Protein 4Z7X (pdb70)

Structure (mmCIF, N/CA/C/O backbone):
data_4Z7X
#
_entry.id   4Z7X
#
_cell.length_a   46.880
_cell.length_b   66.860
_cell.length_c   256.169
_cell.angle_alpha   90.000
_cell.angle_beta   90.000
_cell.angle_gamma   90.000
#
_symmetry.space_group_name_H-M   'C 2 2 21'
#
loop_
_entity.id
_entity.type
_entity.pdbx_description
1 polymer MdbA
2 non-polymer '(2S)-3-(cyclohexylamino)-2-hydroxypropane-1-sulfonic acid'
3 water water
#
loop_
_atom_site.group_PDB
_atom_site.id
_atom_site.type_symbol
_atom_site.label_atom_id
_atom_site.label_alt_id
_atom_site.label_comp_id
_atom_site.label_asym_id
_atom_site.label_entity_id
_atom_site.label_seq_id
_atom_site.pdbx_PDB_ins_code
_atom_site.Cartn_x
_atom_site.Cartn_y
_atom_site.Cartn_z
_atom_site.occupancy
_atom_site.B_iso_or_equiv
_atom_site.auth_seq_id
_atom_site.auth_comp_id
_atom_site.auth_asym_id
_atom_site.auth_atom_id
_atom_site.pdbx_PDB_model_num
ATOM 1 N N . PHE A 1 14 ? 34.084 2.242 -33.480 1.00 39.93 86 PHE A N 1
ATOM 2 C CA . PHE A 1 14 ? 34.228 2.782 -34.889 1.00 33.18 86 PHE A CA 1
ATOM 3 C C . PHE A 1 14 ? 35.696 2.874 -35.300 1.00 27.97 86 PHE A C 1
ATOM 4 O O . PHE A 1 14 ? 36.516 3.416 -34.572 1.00 35.02 86 PHE A O 1
ATOM 12 N N . PRO A 1 15 ? 36.050 2.313 -36.458 1.00 27.26 87 PRO A N 1
ATOM 13 C CA . PRO A 1 15 ? 37.456 2.309 -36.844 1.00 22.59 87 PRO A CA 1
ATOM 14 C C . PRO A 1 15 ? 38.018 3.710 -37.000 1.00 23.19 87 PRO A C 1
ATOM 15 O O . PRO A 1 15 ? 37.310 4.644 -37.397 1.00 27.56 87 PRO A O 1
ATOM 19 N N . ALA A 1 16 ? 39.294 3.849 -36.673 1.00 23.00 88 ALA A N 1
ATOM 20 C CA . ALA A 1 16 ? 39.965 5.109 -36.818 1.00 23.08 88 ALA A CA 1
ATOM 21 C C . ALA A 1 16 ? 39.979 5.579 -38.270 1.00 24.53 88 ALA A C 1
ATOM 22 O O . ALA A 1 16 ? 39.985 4.756 -39.206 1.00 23.60 88 ALA A O 1
ATOM 24 N N . PRO A 1 17 ? 39.952 6.917 -38.469 1.00 22.14 89 PRO A N 1
ATOM 25 C CA . PRO A 1 17 ? 40.026 7.387 -39.858 1.00 22.20 89 PRO A CA 1
ATOM 26 C C . PRO A 1 17 ? 41.176 6.786 -40.681 1.00 20.07 89 PRO A C 1
ATOM 27 O O . PRO A 1 17 ? 41.042 6.563 -41.868 1.00 23.15 89 PRO A O 1
ATOM 31 N N . SER A 1 18 ? 42.295 6.494 -40.038 1.00 20.59 90 SER A N 1
ATOM 32 C CA . SER A 1 18 ? 43.415 5.878 -40.723 1.00 20.96 90 SER A CA 1
ATOM 33 C C . SER A 1 18 ? 43.128 4.542 -41.365 1.00 21.80 90 SER A C 1
ATOM 34 O O . SER A 1 18 ? 43.854 4.121 -42.262 1.00 25.15 90 SER A O 1
ATOM 37 N N . GLU A 1 19 ? 42.056 3.887 -40.919 1.00 22.13 91 GLU A N 1
ATOM 38 C CA . GLU A 1 19 ? 41.620 2.614 -41.472 1.00 23.99 91 GLU A CA 1
ATOM 39 C C . GLU A 1 19 ? 40.760 2.762 -42.714 1.00 19.15 91 GLU A C 1
ATOM 40 O O . GLU A 1 19 ? 40.475 1.766 -43.369 1.00 22.76 91 GLU A O 1
ATOM 46 N N . GLY A 1 20 ? 40.316 3.978 -43.057 1.00 19.16 92 GLY A N 1
ATOM 47 C CA . GLY A 1 20 ? 39.552 4.116 -44.298 1.00 21.95 92 GLY A CA 1
ATOM 48 C C . GLY A 1 20 ? 38.165 3.503 -44.184 1.00 20.87 92 GLY A C 1
ATOM 49 O O . GLY A 1 20 ? 37.451 3.692 -43.184 1.00 21.36 92 GLY A O 1
ATOM 50 N N . LEU A 1 21 ? 37.784 2.787 -45.240 1.00 20.46 93 LEU A N 1
ATOM 51 C CA . LEU A 1 21 ? 36.447 2.222 -45.369 1.00 18.39 93 LEU A CA 1
ATOM 52 C C . LEU A 1 21 ? 36.630 0.893 -44.725 1.00 19.98 93 LEU A C 1
ATOM 53 O O . LEU A 1 21 ? 37.243 0.001 -45.287 1.00 19.73 93 LEU A O 1
ATOM 58 N N . ALA A 1 22 ? 36.133 0.783 -43.527 1.00 17.12 94 ALA A N 1
ATOM 59 C CA . ALA A 1 22 ? 36.503 -0.291 -42.667 1.00 17.73 94 ALA A CA 1
ATOM 60 C C . ALA A 1 22 ? 35.314 -0.816 -41.871 1.00 18.38 94 ALA A C 1
ATOM 61 O O . ALA A 1 22 ? 35.515 -1.507 -40.828 1.00 22.34 94 ALA A O 1
ATOM 63 N N . THR A 1 23 ? 34.089 -0.527 -42.366 1.00 19.24 95 THR A N 1
ATOM 64 C CA . THR A 1 23 ? 32.910 -1.078 -41.742 1.00 19.67 95 THR A CA 1
ATOM 65 C C . THR A 1 23 ? 32.036 -1.745 -42.804 1.00 20.22 95 THR A C 1
ATOM 66 O O . THR A 1 23 ? 32.165 -1.425 -43.991 1.00 24.96 95 THR A O 1
ATOM 70 N N . ALA A 1 24 ? 31.217 -2.711 -42.327 1.00 19.22 96 ALA A N 1
ATOM 71 C CA . ALA A 1 24 ? 30.140 -3.403 -43.033 1.00 20.08 96 ALA A CA 1
ATOM 72 C C . ALA A 1 24 ? 28.807 -2.632 -42.958 1.00 15.22 96 ALA A C 1
ATOM 73 O O . ALA A 1 24 ? 28.729 -1.657 -42.287 1.00 13.50 96 ALA A O 1
ATOM 75 N N . LYS A 1 25 ? 27.768 -3.101 -43.639 1.00 13.75 97 LYS A N 1
ATOM 76 C CA A LYS A 1 25 ? 26.482 -2.410 -43.659 0.70 12.02 97 LYS A CA 1
ATOM 77 C CA B LYS A 1 25 ? 26.471 -2.424 -43.666 0.30 13.15 97 LYS A CA 1
ATOM 78 C C . LYS A 1 25 ? 25.857 -2.383 -42.273 1.00 12.62 97 LYS A C 1
ATOM 79 O O . LYS A 1 25 ? 25.972 -3.348 -41.485 1.00 14.58 97 LYS A O 1
ATOM 90 N N . ALA A 1 26 ? 25.184 -1.290 -41.977 1.00 10.19 98 ALA A N 1
ATOM 91 C CA . ALA A 1 26 ? 24.466 -1.159 -40.692 1.00 10.69 98 ALA A CA 1
ATOM 92 C C . ALA A 1 26 ? 23.359 -2.177 -40.562 1.00 13.40 98 ALA A C 1
ATOM 93 O O . ALA A 1 26 ? 23.171 -2.736 -39.489 1.00 16.67 98 ALA A O 1
ATOM 95 N N . ASN A 1 27 ? 22.602 -2.402 -41.640 1.00 11.99 99 ASN A N 1
ATOM 96 C CA . ASN A 1 27 ? 21.507 -3.396 -41.626 1.00 13.61 99 ASN A CA 1
ATOM 97 C C . ASN A 1 27 ? 20.568 -3.252 -40.417 1.00 12.85 99 ASN A C 1
ATOM 98 O O . ASN A 1 27 ? 20.346 -4.179 -39.641 1.00 18.63 99 ASN A O 1
ATOM 103 N N . GLN A 1 28 ? 20.022 -2.043 -40.293 1.00 13.55 100 GLN A N 1
ATOM 104 C CA . GLN A 1 28 ? 19.128 -1.718 -39.214 1.00 17.00 100 GLN A CA 1
ATOM 105 C C . GLN A 1 28 ? 17.937 -0.926 -39.701 1.00 14.52 100 GLN A C 1
ATOM 106 O O . GLN A 1 28 ? 18.040 -0.111 -40.624 1.00 15.61 100 GLN A O 1
ATOM 112 N N . GLY A 1 29 ? 16.821 -1.107 -39.008 1.00 16.84 101 GLY A N 1
ATOM 113 C CA . GLY A 1 29 ? 15.653 -0.254 -39.227 1.00 18.51 101 GLY A CA 1
ATOM 114 C C . GLY A 1 29 ? 16.026 1.190 -38.942 1.00 13.72 101 GLY A C 1
ATOM 115 O O . GLY A 1 29 ? 16.797 1.464 -38.049 1.00 13.82 101 GLY A O 1
ATOM 116 N N . GLY A 1 30 ? 15.501 2.117 -39.725 1.00 14.59 102 GLY A N 1
ATOM 117 C CA . GLY A 1 30 ? 15.811 3.523 -39.519 1.00 13.61 102 GLY A CA 1
ATOM 118 C C . GLY A 1 30 ? 17.112 4.030 -40.080 1.00 12.42 102 GLY A C 1
ATOM 119 O O . GLY A 1 30 ? 17.470 5.189 -39.858 1.00 11.80 102 GLY A O 1
ATOM 120 N N . ILE A 1 31 ? 17.835 3.169 -40.763 1.00 11.14 103 ILE A N 1
ATOM 121 C CA . ILE A 1 31 ? 19.075 3.538 -41.385 1.00 10.63 103 ILE A CA 1
ATOM 122 C C . ILE A 1 31 ? 19.009 3.072 -42.832 1.00 10.20 103 ILE A C 1
ATOM 123 O O . ILE A 1 31 ? 18.582 1.947 -43.110 1.00 10.79 103 ILE A O 1
ATOM 128 N N . PRO A 1 32 ? 19.445 3.930 -43.794 1.00 9.58 104 PRO A N 1
ATOM 129 C CA . PRO A 1 32 ? 19.340 3.471 -45.190 1.00 9.90 104 PRO A CA 1
ATOM 130 C C . PRO A 1 32 ? 20.050 2.134 -45.433 1.00 10.42 104 PRO A C 1
ATOM 131 O O . PRO A 1 32 ? 21.091 1.848 -44.832 1.00 9.61 104 PRO A O 1
ATOM 135 N N . LYS A 1 33 ? 19.475 1.333 -46.331 1.00 10.38 105 LYS A N 1
ATOM 136 C CA . LYS A 1 33 ? 19.968 -0.028 -46.565 1.00 12.08 105 LYS A CA 1
ATOM 137 C C . LYS A 1 33 ? 21.421 -0.113 -46.990 1.00 12.38 105 LYS A C 1
ATOM 138 O O . LYS A 1 33 ? 22.092 -1.078 -46.678 1.00 12.67 105 LYS A O 1
ATOM 144 N N . GLN A 1 34 ? 21.896 0.853 -47.755 1.00 10.83 106 GLN A N 1
ATOM 145 C CA A GLN A 1 34 ? 23.262 0.803 -48.262 0.70 13.50 106 GLN A CA 1
ATOM 146 C CA B GLN A 1 34 ? 23.277 0.779 -48.244 0.30 13.60 106 GLN A CA 1
ATOM 147 C C . GLN A 1 34 ? 24.254 1.568 -47.362 1.00 12.69 106 GLN A C 1
ATOM 148 O O . GLN A 1 34 ? 25.417 1.657 -47.673 1.00 13.84 106 GLN A O 1
ATOM 159 N N . VAL A 1 35 ? 23.787 2.123 -46.245 1.00 9.85 107 VAL A N 1
ATOM 160 C CA . VAL A 1 35 ? 24.649 2.832 -45.309 1.00 9.53 107 VAL A CA 1
ATOM 161 C C . VAL A 1 35 ? 25.439 1.854 -44.446 1.00 9.38 107 VAL A C 1
ATOM 162 O O . VAL A 1 35 ? 24.952 0.827 -44.000 1.00 10.66 107 VAL A O 1
ATOM 166 N N . LEU A 1 36 ? 26.665 2.240 -44.175 1.00 9.60 108 LEU A N 1
ATOM 167 C CA . LEU A 1 36 ? 27.598 1.445 -43.399 1.00 11.59 108 LEU A CA 1
ATOM 168 C C . LEU A 1 36 ? 27.410 1.651 -41.897 1.00 11.17 108 LEU A C 1
ATOM 169 O O . LEU A 1 36 ? 26.654 2.520 -41.456 1.00 11.12 108 LEU A O 1
ATOM 174 N N . SER A 1 37 ? 28.144 0.865 -41.108 1.00 11.94 109 SER A N 1
ATOM 175 C CA A SER A 1 37 ? 27.961 0.832 -39.668 0.60 12.66 109 SER A CA 1
ATOM 176 C CA B SER A 1 37 ? 27.929 0.846 -39.673 0.40 12.94 109 SER A CA 1
ATOM 177 C C . SER A 1 37 ? 28.384 2.130 -38.989 1.00 12.81 109 SER A C 1
ATOM 178 O O . SER A 1 37 ? 28.052 2.360 -37.826 1.00 13.55 109 SER A O 1
ATOM 183 N N . ASP A 1 38 ? 29.120 2.979 -39.729 1.00 11.96 110 ASP A N 1
ATOM 184 C CA . ASP A 1 38 ? 29.523 4.310 -39.215 1.00 11.54 110 ASP A CA 1
ATOM 185 C C . ASP A 1 38 ? 28.704 5.452 -39.787 1.00 12.15 110 ASP A C 1
ATOM 186 O O . ASP A 1 38 ? 29.090 6.601 -39.674 1.00 12.83 110 ASP A O 1
ATOM 191 N N . ALA A 1 39 ? 27.559 5.124 -40.378 1.00 10.59 111 ALA A N 1
ATOM 192 C CA . ALA A 1 39 ? 26.637 6.075 -40.997 1.00 9.99 111 ALA A CA 1
ATOM 193 C C . ALA A 1 39 ? 27.030 6.576 -42.394 1.00 8.71 111 ALA A C 1
ATOM 194 O O . ALA A 1 39 ? 26.271 7.320 -42.990 1.00 9.58 111 ALA A O 1
ATOM 196 N N . SER A 1 40 ? 28.180 6.129 -42.911 1.00 8.69 112 SER A N 1
ATOM 197 C CA . SER A 1 40 ? 28.651 6.636 -44.191 1.00 9.11 112 SER A CA 1
ATOM 198 C C . SER A 1 40 ? 28.005 5.857 -45.341 1.00 8.72 112 SER A C 1
ATOM 199 O O . SER A 1 40 ? 27.459 4.742 -45.167 1.00 9.60 112 SER A O 1
ATOM 202 N N . TRP A 1 41 ? 28.115 6.423 -46.538 1.00 9.11 113 TRP A N 1
ATOM 203 C CA . TRP A 1 41 ? 27.814 5.695 -47.755 1.00 10.21 113 TRP A CA 1
ATOM 204 C C . TRP A 1 41 ? 28.870 5.984 -48.783 1.00 9.08 113 TRP A C 1
ATOM 205 O O . TRP A 1 41 ? 29.551 7.007 -48.697 1.00 9.36 113 TRP A O 1
ATOM 216 N N . THR A 1 42 ? 29.002 5.096 -49.767 1.00 9.72 114 THR A N 1
ATOM 217 C CA . THR A 1 42 ? 30.161 5.146 -50.638 1.00 9.94 114 THR A CA 1
ATOM 218 C C . THR A 1 42 ? 29.840 4.965 -52.103 1.00 11.29 114 THR A C 1
ATOM 219 O O . THR A 1 42 ? 28.814 4.385 -52.443 1.00 13.19 114 THR A O 1
ATOM 223 N N . TYR A 1 43 ? 30.780 5.461 -52.921 1.00 10.08 115 TYR A N 1
ATOM 224 C CA . TYR A 1 43 ? 30.756 5.349 -54.369 1.00 13.06 115 TYR A CA 1
ATOM 225 C C . TYR A 1 43 ? 32.115 4.847 -54.847 1.00 12.64 115 TYR A C 1
ATOM 226 O O . TYR A 1 43 ? 33.134 5.404 -54.483 1.00 12.36 115 TYR A O 1
ATOM 235 N N . GLY A 1 44 ? 32.097 3.794 -55.665 1.00 14.02 116 GLY A N 1
ATOM 236 C CA . GLY A 1 44 ? 33.302 3.282 -56.308 1.00 15.22 116 GLY A CA 1
ATOM 237 C C . GLY A 1 44 ? 34.170 2.250 -55.578 1.00 17.30 116 GLY A C 1
ATOM 238 O O . GLY A 1 44 ? 35.233 1.873 -56.072 1.00 19.13 116 GLY A O 1
ATOM 239 N N . GLU A 1 45 ? 33.677 1.711 -54.472 1.00 16.47 117 GLU A N 1
ATOM 240 C CA . GLU A 1 45 ? 34.458 0.770 -53.667 1.00 17.06 117 GLU A CA 1
ATOM 241 C C . GLU A 1 45 ? 34.578 -0.639 -54.205 1.00 19.65 117 GLU A C 1
ATOM 242 O O . GLU A 1 45 ? 35.414 -1.416 -53.711 1.00 21.94 117 GLU A O 1
ATOM 248 N N . GLY A 1 46 ? 33.770 -0.989 -55.200 1.00 21.39 118 GLY A N 1
ATOM 249 C CA . GLY A 1 46 ? 33.602 -2.416 -55.547 1.00 25.37 118 GLY A CA 1
ATOM 250 C C . GLY A 1 46 ? 34.188 -2.850 -56.881 1.00 29.35 118 GLY A C 1
ATOM 251 O O . GLY A 1 46 ? 33.751 -3.859 -57.468 1.00 35.35 118 GLY A O 1
ATOM 252 N N . ALA A 1 47 ? 35.190 -2.117 -57.360 1.00 30.60 119 ALA A N 1
ATOM 253 C CA . ALA A 1 47 ? 35.928 -2.500 -58.578 1.00 30.20 119 ALA A CA 1
ATOM 254 C C . ALA A 1 47 ? 36.568 -3.903 -58.485 1.00 34.52 119 ALA A C 1
ATOM 255 O O . ALA A 1 47 ? 37.000 -4.344 -57.399 1.00 38.51 119 ALA A O 1
ATOM 257 N N . ALA A 1 48 ? 36.638 -4.596 -59.618 1.00 37.82 120 ALA A N 1
ATOM 258 C CA . ALA A 1 48 ? 37.356 -5.890 -59.683 1.00 40.31 120 ALA A CA 1
ATOM 259 C C . ALA A 1 48 ? 38.882 -5.696 -59.446 1.00 37.22 120 ALA A C 1
ATOM 260 O O . ALA A 1 48 ? 39.471 -4.730 -59.943 1.00 38.83 120 ALA A O 1
ATOM 262 N N . LEU A 1 49 ? 39.522 -6.610 -58.702 1.00 35.54 121 LEU A N 1
ATOM 263 C CA . LEU A 1 49 ? 40.924 -6.405 -58.266 1.00 33.59 121 LEU A CA 1
ATOM 264 C C . LEU A 1 49 ? 41.971 -6.441 -59.379 1.00 40.49 121 LEU A C 1
ATOM 265 O O . LEU A 1 49 ? 43.117 -5.997 -59.191 1.00 43.78 121 LEU A O 1
ATOM 270 N N . ASP A 1 50 ? 41.568 -6.993 -60.516 1.00 44.48 122 ASP A N 1
ATOM 271 C CA A ASP A 1 50 ? 42.446 -7.015 -61.684 0.60 43.83 122 ASP A CA 1
ATOM 272 C CA B ASP A 1 50 ? 42.380 -7.041 -61.725 0.40 43.58 122 ASP A CA 1
ATOM 273 C C . ASP A 1 50 ? 42.285 -5.748 -62.549 1.00 44.18 122 ASP A C 1
ATOM 274 O O . ASP A 1 50 ? 42.807 -5.682 -63.664 1.00 48.08 122 ASP A O 1
ATOM 283 N N . THR A 1 51 ? 41.601 -4.725 -62.018 1.00 39.72 123 THR A N 1
ATOM 284 C CA . THR A 1 51 ? 41.407 -3.443 -62.750 1.00 37.26 123 THR A CA 1
ATOM 285 C C . THR A 1 51 ? 42.117 -2.270 -62.075 1.00 43.28 123 THR A C 1
ATOM 286 O O . THR A 1 51 ? 42.304 -2.251 -60.838 1.00 37.19 123 THR A O 1
ATOM 290 N N . VAL A 1 52 ? 42.488 -1.283 -62.902 1.00 39.26 124 VAL A N 1
ATOM 291 C CA . VAL A 1 52 ? 43.097 -0.040 -62.425 1.00 38.30 124 VAL A CA 1
ATOM 292 C C . VAL A 1 52 ? 42.128 0.626 -61.448 1.00 40.04 124 VAL A C 1
ATOM 293 O O . VAL A 1 52 ? 42.559 1.190 -60.419 1.00 35.75 124 VAL A O 1
ATOM 297 N N . ALA A 1 53 ? 40.826 0.519 -61.736 1.00 38.05 125 ALA A N 1
ATOM 298 C CA . ALA A 1 53 ? 39.792 1.043 -60.835 1.00 29.85 125 ALA A CA 1
ATOM 299 C C . ALA A 1 53 ? 39.899 0.510 -59.394 1.00 28.69 125 ALA A C 1
ATOM 300 O O . ALA A 1 53 ? 39.483 1.207 -58.481 1.00 29.40 125 ALA A O 1
ATOM 302 N N . ALA A 1 54 ? 40.461 -0.695 -59.188 1.00 28.49 126 ALA A N 1
ATOM 303 C CA . ALA A 1 54 ? 40.569 -1.268 -57.852 1.00 30.98 126 ALA A CA 1
ATOM 304 C C . ALA A 1 54 ? 41.569 -0.532 -56.983 1.00 30.76 126 ALA A C 1
ATOM 305 O O . ALA A 1 54 ? 41.439 -0.566 -55.767 1.00 30.58 126 ALA A O 1
ATOM 307 N N . SER A 1 55 ? 42.516 0.165 -57.630 1.00 28.66 127 SER A N 1
ATOM 308 C CA . SER A 1 55 ? 43.482 1.029 -56.936 1.00 30.43 127 SER A CA 1
ATOM 309 C C . SER A 1 55 ? 42.864 2.298 -56.388 1.00 28.48 127 SER A C 1
ATOM 310 O O . SER A 1 55 ? 43.621 3.092 -55.795 1.00 29.50 127 SER A O 1
ATOM 313 N N . ALA A 1 56 ? 41.547 2.540 -56.596 1.00 29.95 128 ALA A N 1
ATOM 314 C CA . ALA A 1 56 ? 40.927 3.792 -56.134 1.00 25.88 128 ALA A CA 1
ATOM 315 C C . ALA A 1 56 ? 40.951 4.026 -54.619 1.00 17.71 128 ALA A C 1
ATOM 316 O O . ALA A 1 56 ? 40.188 3.417 -53.852 1.00 16.56 128 ALA A O 1
ATOM 318 N N . PRO A 1 57 ? 41.831 4.936 -54.190 1.00 16.66 129 PRO A N 1
ATOM 319 C CA . PRO A 1 57 ? 41.928 5.141 -52.764 1.00 12.52 129 PRO A CA 1
ATOM 320 C C . PRO A 1 57 ? 40.740 5.908 -52.219 1.00 11.98 129 PRO A C 1
ATOM 321 O O . PRO A 1 57 ? 40.075 6.644 -52.947 1.00 10.35 129 PRO A O 1
ATOM 325 N N . VAL A 1 58 ? 40.517 5.759 -50.937 1.00 11.23 130 VAL A N 1
ATOM 326 C CA . VAL A 1 58 ? 39.381 6.343 -50.262 1.00 10.58 130 VAL A CA 1
ATOM 327 C C . VAL A 1 58 ? 39.547 7.817 -49.965 1.00 9.09 130 VAL A C 1
ATOM 328 O O . VAL A 1 58 ? 40.484 8.215 -49.265 1.00 11.43 130 VAL A O 1
ATOM 332 N N . LEU A 1 59 ? 38.562 8.606 -50.414 1.00 9.43 131 LEU A N 1
ATOM 333 C CA . LEU A 1 59 ? 38.421 10.021 -50.012 1.00 9.68 131 LEU A CA 1
ATOM 334 C C . LEU A 1 59 ? 37.190 10.116 -49.103 1.00 9.33 131 LEU A C 1
ATOM 335 O O . LEU A 1 59 ? 36.051 9.898 -49.561 1.00 11.10 131 LEU A O 1
ATOM 340 N N . ASP A 1 60 ? 37.436 10.390 -47.819 1.00 9.27 132 ASP A N 1
ATOM 341 C CA . ASP A 1 60 ? 36.379 10.463 -46.814 1.00 9.86 132 ASP A CA 1
ATOM 342 C C . ASP A 1 60 ? 36.051 11.935 -46.616 1.00 11.84 132 ASP A C 1
ATOM 343 O O . ASP A 1 60 ? 36.963 12.739 -46.352 1.00 14.05 132 ASP A O 1
ATOM 348 N N . ILE A 1 61 ? 34.782 12.285 -46.682 1.00 11.09 133 ILE A N 1
ATOM 349 C CA . ILE A 1 61 ? 34.309 13.616 -46.386 1.00 9.75 133 ILE A CA 1
ATOM 350 C C . ILE A 1 61 ? 33.259 13.564 -45.255 1.00 11.57 133 ILE A C 1
ATOM 351 O O . ILE A 1 61 ? 32.206 12.983 -45.416 1.00 10.70 133 ILE A O 1
ATOM 356 N N . TYR A 1 62 ? 33.623 14.189 -44.141 1.00 11.74 134 TYR A N 1
ATOM 357 C CA . TYR A 1 62 ? 32.734 14.379 -42.992 1.00 9.40 134 TYR A CA 1
ATOM 358 C C . TYR A 1 62 ? 32.090 15.750 -43.141 1.00 12.22 134 TYR A C 1
ATOM 359 O O . TYR A 1 62 ? 32.795 16.772 -43.289 1.00 14.80 134 TYR A O 1
ATOM 368 N N . PHE A 1 63 ? 30.763 15.768 -43.119 1.00 11.32 135 PHE A N 1
ATOM 369 C CA . PHE A 1 63 ? 30.015 16.989 -43.438 1.00 11.44 135 PHE A CA 1
ATOM 370 C C . PHE A 1 63 ? 28.725 17.079 -42.636 1.00 10.60 135 PHE A C 1
ATOM 371 O O . PHE A 1 63 ? 28.252 16.095 -42.059 1.00 10.57 135 PHE A O 1
ATOM 379 N N . ASP A 1 64 ? 28.206 18.305 -42.564 1.00 11.07 136 ASP A N 1
ATOM 380 C CA . ASP A 1 64 ? 26.874 18.617 -42.023 1.00 11.71 136 ASP A CA 1
ATOM 381 C C . ASP A 1 64 ? 26.146 19.452 -43.089 1.00 11.47 136 ASP A C 1
ATOM 382 O O . ASP A 1 64 ? 26.682 20.464 -43.550 1.00 11.33 136 ASP A O 1
ATOM 387 N N . TYR A 1 65 ? 24.964 19.019 -43.479 1.00 10.26 137 TYR A N 1
ATOM 388 C CA . TYR A 1 65 ? 24.126 19.765 -44.404 1.00 10.96 137 TYR A CA 1
ATOM 389 C C . TYR A 1 65 ? 23.837 21.211 -44.005 1.00 11.99 137 TYR A C 1
ATOM 390 O O . TYR A 1 65 ? 23.486 22.021 -44.865 1.00 14.37 137 TYR A O 1
ATOM 399 N N . SER A 1 66 ? 23.955 21.520 -42.722 1.00 11.41 138 SER A N 1
ATOM 400 C CA . SER A 1 66 ? 23.723 22.879 -42.216 1.00 11.62 138 SER A CA 1
ATOM 401 C C . SER A 1 66 ? 24.995 23.694 -41.966 1.00 11.41 138 SER A C 1
ATOM 402 O O . SER A 1 66 ? 24.918 24.794 -41.404 1.00 13.95 138 SER A O 1
ATOM 405 N N . CYS A 1 67 ? 26.125 23.200 -42.477 1.00 13.14 139 CYS A N 1
ATOM 406 C CA . CYS A 1 67 ? 27.436 23.852 -42.311 1.00 13.70 139 CYS A CA 1
ATOM 407 C C . CYS A 1 67 ? 27.793 24.657 -43.561 1.00 13.24 139 CYS A C 1
ATOM 408 O O . CYS A 1 67 ? 27.918 24.105 -44.686 1.00 14.46 139 CYS A O 1
ATOM 411 N N . SER A 1 68 ? 27.997 25.951 -43.383 1.00 14.37 140 SER A N 1
ATOM 412 C CA . SER A 1 68 ? 28.319 26.808 -44.531 1.00 15.76 140 SER A CA 1
ATOM 413 C C . SER A 1 68 ? 29.639 26.486 -45.183 1.00 13.11 140 SER A C 1
ATOM 414 O O . SER A 1 68 ? 29.769 26.625 -46.399 1.00 14.51 140 SER A O 1
ATOM 417 N N . HIS A 1 69 ? 30.619 26.039 -44.389 1.00 11.63 141 HIS A N 1
ATOM 418 C CA . HIS A 1 69 ? 31.881 25.637 -44.963 1.00 13.42 141 HIS A CA 1
ATOM 419 C C . HIS A 1 69 ? 31.744 24.374 -45.822 1.00 12.88 141 HIS A C 1
ATOM 420 O O . HIS A 1 69 ? 32.385 24.244 -46.875 1.00 15.06 141 HIS A O 1
ATOM 427 N N . CYS A 1 70 ? 30.922 23.439 -45.373 1.00 12.57 142 CYS A N 1
ATOM 428 C CA . CYS A 1 70 ? 30.572 22.254 -46.164 1.00 12.17 142 CYS A CA 1
ATOM 429 C C . CYS A 1 70 ? 29.830 22.624 -47.450 1.00 12.25 142 CYS A C 1
ATOM 430 O O . CYS A 1 70 ? 30.063 22.026 -48.481 1.00 13.89 142 CYS A O 1
ATOM 433 N N . ALA A 1 71 ? 28.943 23.604 -47.385 1.00 12.47 143 ALA A N 1
ATOM 434 C CA . ALA A 1 71 ? 28.228 24.038 -48.596 1.00 13.24 143 ALA A CA 1
ATOM 435 C C . ALA A 1 71 ? 29.210 24.622 -49.593 1.00 13.03 143 ALA A C 1
ATOM 436 O O . ALA A 1 71 ? 29.114 24.338 -50.790 1.00 16.15 143 ALA A O 1
ATOM 438 N N . GLN A 1 72 ? 30.159 25.427 -49.115 1.00 12.42 144 GLN A N 1
ATOM 439 C CA A GLN A 1 72 ? 31.165 26.045 -49.991 0.60 13.42 144 GLN A CA 1
ATOM 440 C CA B GLN A 1 72 ? 31.164 26.049 -49.971 0.40 13.35 144 GLN A CA 1
ATOM 441 C C . GLN A 1 72 ? 32.039 24.942 -50.589 1.00 12.44 144 GLN A C 1
ATOM 442 O O . GLN A 1 72 ? 32.397 24.983 -51.777 1.00 15.99 144 GLN A O 1
ATOM 453 N N . PHE A 1 73 ? 32.401 23.956 -49.749 1.00 12.41 145 PHE A N 1
ATOM 454 C CA . PHE A 1 73 ? 33.247 22.862 -50.181 1.00 14.16 145 PHE A CA 1
ATOM 455 C C . PHE A 1 73 ? 32.592 22.087 -51.283 1.00 13.58 145 PHE A C 1
ATOM 456 O O . PHE A 1 73 ? 33.226 21.791 -52.298 1.00 13.44 145 PHE A O 1
ATOM 464 N N . GLU A 1 74 ? 31.332 21.752 -51.092 1.00 14.24 146 GLU A N 1
ATOM 465 C CA . GLU A 1 74 ? 30.580 21.021 -52.087 1.00 13.24 146 GLU A CA 1
ATOM 466 C C . GLU A 1 74 ? 30.506 21.817 -53.398 1.00 14.43 146 GLU A C 1
ATOM 467 O O . GLU A 1 74 ? 30.727 21.257 -54.489 1.00 14.95 146 GLU A O 1
ATOM 473 N N . GLY A 1 75 ? 30.203 23.112 -53.297 1.00 14.71 147 GLY A N 1
ATOM 474 C CA . GLY A 1 75 ? 30.141 23.912 -54.505 1.00 17.40 147 GLY A CA 1
ATOM 475 C C . GLY A 1 75 ? 31.475 23.942 -55.283 1.00 17.14 147 GLY A C 1
ATOM 476 O O . GLY A 1 75 ? 31.503 23.817 -56.498 1.00 17.80 147 GLY A O 1
ATOM 477 N N . LEU A 1 76 ? 32.584 24.083 -54.577 1.00 13.81 148 LEU A N 1
ATOM 478 C CA . LEU A 1 76 ? 33.873 24.179 -55.210 1.00 16.85 148 LEU A CA 1
ATOM 479 C C . LEU A 1 76 ? 34.315 22.864 -55.848 1.00 15.01 148 LEU A C 1
ATOM 480 O O . LEU A 1 76 ? 34.944 22.864 -56.889 1.00 15.65 148 LEU A O 1
ATOM 485 N N . HIS A 1 77 ? 34.063 21.768 -55.153 1.00 12.21 149 HIS A N 1
ATOM 486 C CA . HIS A 1 77 ? 34.667 20.479 -55.505 1.00 12.41 149 HIS A CA 1
ATOM 487 C C . HIS A 1 77 ? 33.750 19.482 -56.183 1.00 13.10 149 HIS A C 1
ATOM 488 O O . HIS A 1 77 ? 34.223 18.430 -56.602 1.00 12.68 149 HIS A O 1
ATOM 495 N N . THR A 1 78 ? 32.454 19.787 -56.303 1.00 12.62 150 THR A N 1
ATOM 496 C CA . THR A 1 78 ? 31.538 18.776 -56.867 1.00 13.77 150 THR A CA 1
ATOM 497 C C . THR A 1 78 ? 31.946 18.302 -58.255 1.00 13.19 150 THR A C 1
ATOM 498 O O . THR A 1 78 ? 31.882 17.115 -58.547 1.00 12.39 150 THR A O 1
ATOM 502 N N . GLN A 1 79 ? 32.354 19.221 -59.112 1.00 13.53 151 GLN A N 1
ATOM 503 C CA . GLN A 1 79 ? 32.693 18.842 -60.479 1.00 13.98 151 GLN A CA 1
ATOM 504 C C . GLN A 1 79 ? 33.871 17.872 -60.481 1.00 12.73 151 GLN A C 1
ATOM 505 O O . GLN A 1 79 ? 33.824 16.818 -61.147 1.00 12.87 151 GLN A O 1
ATOM 511 N N . GLU A 1 80 ? 34.914 18.180 -59.723 1.00 11.41 152 GLU A N 1
ATOM 512 C CA . GLU A 1 80 ? 36.109 17.300 -59.748 1.00 11.46 152 GLU A CA 1
ATOM 513 C C . GLU A 1 80 ? 35.889 15.991 -58.976 1.00 11.20 152 GLU A C 1
ATOM 514 O O . GLU A 1 80 ? 36.454 14.979 -59.318 1.00 11.06 152 GLU A O 1
ATOM 520 N N . ILE A 1 81 ? 35.065 16.020 -57.927 1.00 10.62 153 ILE A N 1
ATOM 521 C CA . ILE A 1 81 ? 34.745 14.772 -57.247 1.00 10.46 153 ILE A CA 1
ATOM 522 C C . ILE A 1 81 ? 34.003 13.838 -58.214 1.00 9.99 153 ILE A C 1
ATOM 523 O O . ILE A 1 81 ? 34.293 12.637 -58.300 1.00 11.27 153 ILE A O 1
ATOM 528 N N . ASN A 1 82 ? 32.993 14.367 -58.909 1.00 10.64 154 ASN A N 1
ATOM 529 C CA A ASN A 1 82 ? 32.285 13.575 -59.916 0.60 10.66 154 ASN A CA 1
ATOM 530 C CA B ASN A 1 82 ? 32.285 13.578 -59.900 0.40 10.82 154 ASN A CA 1
ATOM 531 C C . ASN A 1 82 ? 33.233 13.074 -61.004 1.00 9.88 154 ASN A C 1
ATOM 532 O O . ASN A 1 82 ? 33.101 11.923 -61.475 1.00 11.84 154 ASN A O 1
ATOM 541 N N . GLN A 1 83 ? 34.214 13.920 -61.399 1.00 9.82 155 GLN A N 1
ATOM 542 C CA . GLN A 1 83 ? 35.166 13.521 -62.425 1.00 10.13 155 GLN A CA 1
ATOM 543 C C . GLN A 1 83 ? 36.077 12.430 -61.930 1.00 11.37 155 GLN A C 1
ATOM 544 O O . GLN A 1 83 ? 36.313 11.472 -62.654 1.00 12.76 155 GLN A O 1
ATOM 550 N N . LEU A 1 84 ? 36.620 12.587 -60.723 1.00 9.87 156 LEU A N 1
ATOM 551 C CA . LEU A 1 84 ? 37.453 11.545 -60.140 1.00 10.45 156 LEU A CA 1
ATOM 552 C C . LEU A 1 84 ? 36.714 10.235 -60.060 1.00 11.01 156 LEU A C 1
ATOM 553 O O . LEU A 1 84 ? 37.296 9.182 -60.306 1.00 12.21 156 LEU A O 1
ATOM 558 N N . LEU A 1 85 ? 35.435 10.256 -59.730 1.00 10.68 157 LEU A N 1
ATOM 559 C CA . LEU A 1 85 ? 34.658 9.000 -59.752 1.00 9.87 157 LEU A CA 1
ATOM 560 C C . LEU A 1 85 ? 34.493 8.426 -61.167 1.00 11.12 157 LEU A C 1
ATOM 561 O O . LEU A 1 85 ? 34.617 7.221 -61.388 1.00 12.00 157 LEU A O 1
ATOM 566 N N . SER A 1 86 ? 34.205 9.294 -62.136 1.00 11.11 158 SER A N 1
ATOM 567 C CA A SER A 1 86 ? 34.046 8.842 -63.509 0.60 12.47 158 SER A CA 1
ATOM 568 C CA B SER A 1 86 ? 34.052 8.837 -63.529 0.40 12.34 158 SER A CA 1
ATOM 569 C C . SER A 1 86 ? 35.338 8.220 -64.038 1.00 12.13 158 SER A C 1
ATOM 570 O O . SER A 1 86 ? 35.298 7.251 -64.777 1.00 15.41 158 SER A O 1
ATOM 575 N N . ASP A 1 87 ? 36.460 8.804 -63.642 1.00 13.06 159 ASP A N 1
ATOM 576 C CA . ASP A 1 87 ? 37.805 8.321 -64.037 1.00 13.97 159 ASP A CA 1
ATOM 577 C C . ASP A 1 87 ? 38.305 7.152 -63.168 1.00 15.16 159 ASP A C 1
ATOM 578 O O . ASP A 1 87 ? 39.389 6.649 -63.394 1.00 16.85 159 ASP A O 1
ATOM 583 N N . LYS A 1 88 ? 37.492 6.719 -62.204 1.00 13.26 160 LYS A N 1
ATOM 584 C CA A LYS A 1 88 ? 37.822 5.573 -61.340 0.60 14.59 160 LYS A CA 1
ATOM 585 C CA B LYS A 1 88 ? 37.790 5.585 -61.317 0.40 14.36 160 LYS A CA 1
ATOM 586 C C . LYS A 1 88 ? 39.091 5.788 -60.530 1.00 12.42 160 LYS A C 1
ATOM 587 O O . LYS A 1 88 ? 39.846 4.842 -60.271 1.00 17.40 160 LYS A O 1
ATOM 598 N N . LYS A 1 89 ? 39.290 7.041 -60.080 1.00 10.93 161 LYS A N 1
ATOM 599 C CA A LYS A 1 89 ? 40.489 7.419 -59.334 0.60 12.81 161 LYS A CA 1
ATOM 600 C CA B LYS A 1 89 ? 40.492 7.436 -59.346 0.40 13.05 161 LYS A CA 1
ATOM 601 C C . LYS A 1 89 ? 40.299 7.517 -57.826 1.00 11.90 161 LYS A C 1
ATOM 602 O O . LYS A 1 89 ? 41.273 7.561 -57.087 1.00 14.01 161 LYS A O 1
ATOM 613 N N . ILE A 1 90 ? 39.052 7.607 -57.366 1.00 10.81 162 ILE A N 1
ATOM 614 C CA . ILE A 1 90 ? 38.781 7.568 -55.923 1.00 10.93 162 ILE A CA 1
ATOM 615 C C . ILE A 1 90 ? 37.605 6.645 -55.614 1.00 10.43 162 ILE A C 1
ATOM 616 O O . ILE A 1 90 ? 36.753 6.388 -56.471 1.00 11.49 162 ILE A O 1
ATOM 621 N N . THR A 1 91 ? 37.562 6.211 -54.367 1.00 10.38 163 THR A N 1
ATOM 622 C CA . THR A 1 91 ? 36.355 5.699 -53.739 1.00 10.94 163 THR A CA 1
ATOM 623 C C . THR A 1 91 ? 35.889 6.835 -52.807 1.00 10.07 163 THR A C 1
ATOM 624 O O . THR A 1 91 ? 36.633 7.265 -51.959 1.00 12.33 163 THR A O 1
ATOM 628 N N . LEU A 1 92 ? 34.698 7.346 -53.034 1.00 9.97 164 LEU A N 1
ATOM 629 C CA . LEU A 1 92 ? 34.154 8.458 -52.243 1.00 9.56 164 LEU A CA 1
ATOM 630 C C . LEU A 1 92 ? 33.338 7.896 -51.086 1.00 10.63 164 LEU A C 1
ATOM 631 O O . LEU A 1 92 ? 32.421 7.094 -51.294 1.00 10.21 164 LEU A O 1
ATOM 636 N N . ALA A 1 93 ? 33.650 8.359 -49.879 1.00 8.72 165 ALA A N 1
ATOM 637 C CA . ALA A 1 93 ? 32.857 7.992 -48.719 1.00 8.39 165 ALA A CA 1
ATOM 638 C C . ALA A 1 93 ? 32.334 9.246 -48.034 1.00 10.95 165 ALA A C 1
ATOM 639 O O . ALA A 1 93 ? 33.121 10.118 -47.642 1.00 10.27 165 ALA A O 1
ATOM 641 N N . LEU A 1 94 ? 31.013 9.352 -47.944 1.00 9.23 166 LEU A N 1
ATOM 642 C CA . LEU A 1 94 ? 30.337 10.521 -47.378 1.00 8.65 166 LEU A CA 1
ATOM 643 C C . LEU A 1 94 ? 29.864 10.180 -45.987 1.00 8.63 166 LEU A C 1
ATOM 644 O O . LEU A 1 94 ? 29.183 9.191 -45.810 1.00 9.75 166 LEU A O 1
ATOM 649 N N . HIS A 1 95 ? 30.273 11.007 -45.016 1.00 9.88 167 HIS A N 1
ATOM 650 C CA . HIS A 1 95 ? 30.001 10.764 -43.590 1.00 10.02 167 HIS A CA 1
ATOM 651 C C . HIS A 1 95 ? 29.167 11.917 -43.023 1.00 9.88 167 HIS A C 1
ATOM 652 O O . HIS A 1 95 ? 29.709 12.982 -42.762 1.00 10.51 167 HIS A O 1
ATOM 659 N N . PRO A 1 96 ? 27.856 11.703 -42.814 1.00 10.55 168 PRO A N 1
ATOM 660 C CA . PRO A 1 96 ? 26.988 12.780 -42.352 1.00 10.13 168 PRO A CA 1
ATOM 661 C C . PRO A 1 96 ? 27.051 12.926 -40.842 1.00 12.36 168 PRO A C 1
ATOM 662 O O . PRO A 1 96 ? 27.233 11.953 -40.137 1.00 14.70 168 PRO A O 1
ATOM 666 N N . CYS A 1 97 ? 26.887 14.149 -40.370 1.00 11.35 169 CYS A N 1
ATOM 667 C CA . CYS A 1 97 ? 26.619 14.411 -38.967 1.00 12.43 169 CYS A CA 1
ATOM 668 C C . CYS A 1 97 ? 25.738 15.629 -38.756 1.00 13.32 169 CYS A C 1
ATOM 669 O O . CYS A 1 97 ? 25.362 16.304 -39.696 1.00 13.17 169 CYS A O 1
ATOM 672 N N . LYS A 1 98 ? 25.392 15.881 -37.504 1.00 13.24 170 LYS A N 1
ATOM 673 C CA . LYS A 1 98 ? 24.559 17.005 -37.123 1.00 12.58 170 LYS A CA 1
ATOM 674 C C . LYS A 1 98 ? 25.312 17.858 -36.096 1.00 14.49 170 LYS A C 1
ATOM 675 O O . LYS A 1 98 ? 24.751 18.270 -35.068 1.00 16.52 170 LYS A O 1
ATOM 681 N N . LEU A 1 99 ? 26.573 18.149 -36.387 1.00 15.98 171 LEU A N 1
ATOM 682 C CA . LEU A 1 99 ? 27.413 18.886 -35.451 1.00 17.29 171 LEU A CA 1
ATOM 683 C C . LEU A 1 99 ? 26.800 20.222 -35.029 1.00 17.20 171 LEU A C 1
ATOM 684 O O . LEU A 1 99 ? 26.886 20.601 -33.875 1.00 18.80 171 LEU A O 1
ATOM 689 N N . LEU A 1 100 ? 26.165 20.926 -35.965 1.00 14.51 172 LEU A N 1
ATOM 690 C CA . LEU A 1 100 ? 25.661 22.260 -35.703 1.00 14.67 172 LEU A CA 1
ATOM 691 C C . LEU A 1 100 ? 24.271 22.274 -35.057 1.00 14.95 172 LEU A C 1
ATOM 692 O O . LEU A 1 100 ? 23.711 23.334 -34.784 1.00 15.95 172 LEU A O 1
ATOM 697 N N . GLN A 1 101 ? 23.708 21.098 -34.826 1.00 14.12 173 GLN A N 1
ATOM 698 C CA . GLN A 1 101 ? 22.468 20.940 -34.051 1.00 14.57 173 GLN A CA 1
ATOM 699 C C . GLN A 1 101 ? 21.259 21.609 -34.674 1.00 14.06 173 GLN A C 1
ATOM 700 O O . GLN A 1 101 ? 20.334 21.987 -33.966 1.00 17.57 173 GLN A O 1
ATOM 706 N N . GLN A 1 102 ? 21.262 21.743 -35.993 1.00 13.28 174 GLN A N 1
ATOM 707 C CA . GLN A 1 102 ? 20.173 22.385 -36.730 1.00 15.29 174 GLN A CA 1
ATOM 708 C C . GLN A 1 102 ? 19.184 21.359 -37.248 1.00 13.10 174 GLN A C 1
ATOM 709 O O . GLN A 1 102 ? 19.588 20.371 -37.876 1.00 15.31 174 GLN A O 1
ATOM 715 N N . GLU A 1 103 ? 17.891 21.610 -37.036 1.00 16.12 175 GLU A N 1
ATOM 716 C CA A GLU A 1 103 ? 16.898 20.650 -37.492 0.60 17.57 175 GLU A CA 1
ATOM 717 C CA B GLU A 1 103 ? 16.833 20.705 -37.494 0.40 17.98 175 GLU A CA 1
ATOM 718 C C . GLU A 1 103 ? 16.878 20.491 -39.018 1.00 14.86 175 GLU A C 1
ATOM 719 O O . GLU A 1 103 ? 16.551 19.421 -39.504 1.00 15.72 175 GLU A O 1
ATOM 730 N N . TRP A 1 104 ? 17.282 21.524 -39.775 1.00 13.72 176 TRP A N 1
ATOM 731 C CA . TRP A 1 104 ? 17.444 21.380 -41.237 1.00 12.67 176 TRP A CA 1
ATOM 732 C C . TRP A 1 104 ? 18.248 20.117 -41.596 1.00 12.98 176 TRP A C 1
ATOM 733 O O . TRP A 1 104 ? 17.902 19.422 -42.533 1.00 12.07 176 TRP A O 1
ATOM 744 N N . THR A 1 105 ? 19.294 19.807 -40.830 1.00 11.99 177 THR A N 1
ATOM 745 C CA . THR A 1 105 ? 20.065 18.616 -41.084 1.00 12.97 177 THR A CA 1
ATOM 746 C C . THR A 1 105 ? 19.216 17.357 -41.005 1.00 11.47 177 THR A C 1
ATOM 747 O O . THR A 1 105 ? 19.379 16.470 -41.859 1.00 12.95 177 THR A O 1
ATOM 751 N N . SER A 1 106 ? 18.322 17.264 -40.009 1.00 11.84 178 SER A N 1
ATOM 752 C CA . SER A 1 106 ? 17.438 16.111 -39.936 1.00 12.37 178 SER A CA 1
ATOM 753 C C . SER A 1 106 ? 16.457 16.081 -41.112 1.00 11.53 178 SER A C 1
ATOM 754 O O . SER A 1 106 ? 16.113 15.020 -41.602 1.00 11.51 178 SER A O 1
ATOM 757 N N . VAL A 1 107 ? 15.961 17.245 -41.514 1.00 11.45 179 VAL A N 1
ATOM 758 C CA . VAL A 1 107 ? 15.041 17.304 -42.651 1.00 11.47 179 VAL A CA 1
ATOM 759 C C . VAL A 1 107 ? 15.736 16.741 -43.895 1.00 10.33 179 VAL A C 1
ATOM 760 O O . VAL A 1 107 ? 15.199 15.841 -44.578 1.00 9.73 179 VAL A O 1
ATOM 764 N N . VAL A 1 108 ? 16.917 17.267 -44.180 1.00 11.42 180 VAL A N 1
ATOM 765 C CA . VAL A 1 108 ? 17.673 16.807 -45.347 1.00 10.97 180 VAL A CA 1
ATOM 766 C C . VAL A 1 108 ? 18.034 15.330 -45.224 1.00 9.97 180 VAL A C 1
ATOM 767 O O . VAL A 1 108 ? 17.868 14.580 -46.200 1.00 10.43 180 VAL A O 1
ATOM 779 N N . ASN A 1 110 ? 16.498 12.930 -43.634 1.00 9.35 182 ASN A N 1
ATOM 780 C CA . ASN A 1 110 ? 15.341 12.097 -43.874 1.00 10.85 182 ASN A CA 1
ATOM 781 C C . ASN A 1 110 ? 15.002 11.985 -45.359 1.00 10.16 182 ASN A C 1
ATOM 782 O O . ASN A 1 110 ? 14.687 10.906 -45.843 1.00 12.05 182 ASN A O 1
ATOM 787 N N . ALA A 1 111 ? 15.108 13.089 -46.103 1.00 10.19 183 ALA A N 1
ATOM 788 C CA . ALA A 1 111 ? 14.848 13.040 -47.536 1.00 10.82 183 ALA A CA 1
ATOM 789 C C . ALA A 1 111 ? 15.965 12.247 -48.243 1.00 10.39 183 ALA A C 1
ATOM 790 O O . ALA A 1 111 ? 15.691 11.433 -49.116 1.00 10.83 183 ALA A O 1
ATOM 805 N N . GLY A 1 113 ? 17.652 9.840 -46.959 1.00 8.88 185 GLY A N 1
ATOM 806 C CA . GLY A 1 113 ? 17.444 8.419 -46.663 1.00 9.34 185 GLY A CA 1
ATOM 807 C C . GLY A 1 113 ? 16.476 7.787 -47.654 1.00 10.15 185 GLY A C 1
ATOM 808 O O . GLY A 1 113 ? 16.690 6.669 -48.136 1.00 10.40 185 GLY A O 1
ATOM 809 N N . VAL A 1 114 ? 15.408 8.510 -47.978 1.00 9.76 186 VAL A N 1
ATOM 810 C CA . VAL A 1 114 ? 14.444 8.009 -48.961 1.00 10.33 186 VAL A CA 1
ATOM 811 C C . VAL A 1 114 ? 15.127 7.873 -50.327 1.00 9.19 186 VAL A C 1
ATOM 812 O O . VAL A 1 114 ? 14.958 6.881 -51.017 1.00 10.42 186 VAL A O 1
ATOM 816 N N . VAL A 1 115 ? 15.930 8.886 -50.710 1.00 9.13 187 VAL A N 1
ATOM 817 C CA . VAL A 1 115 ? 16.620 8.807 -51.982 1.00 8.84 187 VAL A CA 1
ATOM 818 C C . VAL A 1 115 ? 17.594 7.603 -52.008 1.00 9.42 187 VAL A C 1
ATOM 819 O O . VAL A 1 115 ? 17.656 6.863 -53.006 1.00 11.17 187 VAL A O 1
ATOM 823 N N . LEU A 1 116 ? 18.393 7.448 -50.960 1.00 8.86 188 LEU A N 1
ATOM 824 C CA . LEU A 1 116 ? 19.297 6.305 -50.910 1.00 10.46 188 LEU A CA 1
ATOM 825 C C . LEU A 1 116 ? 18.593 4.980 -51.052 1.00 10.00 188 LEU A C 1
ATOM 826 O O . LEU A 1 116 ? 19.072 4.070 -51.728 1.00 12.79 188 LEU A O 1
ATOM 831 N N . ASP A 1 117 ? 17.462 4.858 -50.385 1.00 9.70 189 ASP A N 1
ATOM 832 C CA . ASP A 1 117 ? 16.740 3.615 -50.366 1.00 10.11 189 ASP A CA 1
ATOM 833 C C . ASP A 1 117 ? 15.917 3.369 -51.635 1.00 11.68 189 ASP A C 1
ATOM 834 O O . ASP A 1 117 ? 15.741 2.216 -52.012 1.00 14.93 189 ASP A O 1
ATOM 839 N N . GLU A 1 118 ? 15.402 4.427 -52.283 1.00 11.71 190 GLU A N 1
ATOM 840 C CA A GLU A 1 118 ? 14.465 4.253 -53.378 0.70 13.83 190 GLU A CA 1
ATOM 841 C CA B GLU A 1 118 ? 14.458 4.240 -53.383 0.30 13.35 190 GLU A CA 1
ATOM 842 C C . GLU A 1 118 ? 14.925 4.786 -54.738 1.00 13.09 190 GLU A C 1
ATOM 843 O O . GLU A 1 118 ? 14.376 4.400 -55.779 1.00 16.22 190 GLU A O 1
ATOM 854 N N . ALA A 1 119 ? 15.899 5.693 -54.733 1.00 11.62 191 ALA A N 1
ATOM 855 C CA . ALA A 1 119 ? 16.404 6.294 -55.974 1.00 11.74 191 ALA A CA 1
ATOM 856 C C . ALA A 1 119 ? 17.926 6.515 -55.877 1.00 12.89 191 ALA A C 1
ATOM 857 O O . ALA A 1 119 ? 18.420 7.632 -56.064 1.00 10.26 191 ALA A O 1
ATOM 859 N N . PRO A 1 120 ? 18.674 5.453 -55.576 1.00 11.88 192 PRO A N 1
ATOM 860 C CA . PRO A 1 120 ? 20.114 5.629 -55.332 1.00 12.00 192 PRO A CA 1
ATOM 861 C C . PRO A 1 120 ? 20.871 6.207 -56.541 1.00 12.96 192 PRO A C 1
ATOM 862 O O . PRO A 1 120 ? 21.868 6.888 -56.353 1.00 13.13 192 PRO A O 1
ATOM 866 N N . ALA A 1 121 ? 20.360 6.004 -57.751 1.00 13.80 193 ALA A N 1
ATOM 867 C CA . ALA A 1 121 ? 21.010 6.579 -58.933 1.00 14.55 193 ALA A CA 1
ATOM 868 C C . ALA A 1 121 ? 21.118 8.093 -58.889 1.00 12.49 193 ALA A C 1
ATOM 869 O O . ALA A 1 121 ? 21.964 8.673 -59.553 1.00 15.81 193 ALA A O 1
ATOM 871 N N . GLN A 1 122 ? 20.191 8.734 -58.210 1.00 11.52 194 GLN A N 1
ATOM 872 C CA . GLN A 1 122 ? 20.194 10.196 -58.083 1.00 13.07 194 GLN A CA 1
ATOM 873 C C . GLN A 1 122 ? 20.744 10.683 -56.768 1.00 10.95 194 GLN A C 1
ATOM 874 O O . GLN A 1 122 ? 20.683 11.873 -56.468 1.00 11.83 194 GLN A O 1
ATOM 880 N N . SER A 1 123 ? 21.311 9.784 -55.970 1.00 11.24 195 SER A N 1
ATOM 881 C CA . SER A 1 123 ? 21.737 10.186 -54.619 1.00 12.10 195 SER A CA 1
ATOM 882 C C . SER A 1 123 ? 22.846 11.244 -54.598 1.00 11.17 195 SER A C 1
ATOM 883 O O . SER A 1 123 ? 22.753 12.203 -53.823 1.00 10.80 195 SER A O 1
ATOM 886 N N . LEU A 1 124 ? 23.906 11.076 -55.407 1.00 10.79 196 LEU A N 1
ATOM 887 C CA . LEU A 1 124 ? 24.991 12.065 -55.363 1.00 12.46 196 LEU A CA 1
ATOM 888 C C . LEU A 1 124 ? 24.540 13.436 -55.895 1.00 10.75 196 LEU A C 1
ATOM 889 O O . LEU A 1 124 ? 24.911 14.484 -55.350 1.00 11.11 196 LEU A O 1
ATOM 894 N N . SER A 1 125 ? 23.691 13.443 -56.913 1.00 10.40 197 SER A N 1
ATOM 895 C CA A SER A 1 125 ? 23.141 14.680 -57.452 0.60 12.21 197 SER A CA 1
ATOM 896 C CA B SER A 1 125 ? 23.176 14.692 -57.455 0.40 11.77 197 SER A CA 1
ATOM 897 C C . SER A 1 125 ? 22.224 15.348 -56.444 1.00 8.89 197 SER A C 1
ATOM 898 O O . SER A 1 125 ? 22.187 16.579 -56.302 1.00 10.92 197 SER A O 1
ATOM 903 N N . PHE A 1 126 ? 21.483 14.530 -55.701 1.00 9.92 198 PHE A N 1
ATOM 904 C CA . PHE A 1 126 ? 20.580 15.089 -54.668 1.00 10.15 198 PHE A CA 1
ATOM 905 C C . PHE A 1 126 ? 21.382 15.697 -53.526 1.00 9.10 198 PHE A C 1
ATOM 906 O O . PHE A 1 126 ? 21.033 16.739 -52.977 1.00 11.78 198 PHE A O 1
ATOM 914 N N . HIS A 1 127 ? 22.459 15.027 -53.158 1.00 10.22 199 HIS A N 1
ATOM 915 C CA . HIS A 1 127 ? 23.379 15.571 -52.159 1.00 10.94 199 HIS A CA 1
ATOM 916 C C . HIS A 1 127 ? 23.826 16.966 -52.543 1.00 10.90 199 HIS A C 1
ATOM 917 O O . HIS A 1 127 ? 23.775 17.906 -51.756 1.00 12.12 199 HIS A O 1
ATOM 924 N N . ASN A 1 128 ? 24.285 17.086 -53.776 1.00 11.00 200 ASN A N 1
ATOM 925 C CA . ASN A 1 128 ? 24.659 18.396 -54.299 1.00 13.44 200 ASN A CA 1
ATOM 926 C C . ASN A 1 128 ? 23.514 19.391 -54.263 1.00 12.09 200 ASN A C 1
ATOM 927 O O . ASN A 1 128 ? 23.709 20.585 -53.919 1.00 12.79 200 ASN A O 1
ATOM 932 N N . ALA A 1 129 ? 22.337 18.948 -54.696 1.00 11.17 201 ALA A N 1
ATOM 933 C CA . ALA A 1 129 ? 21.220 19.851 -54.768 1.00 11.79 201 ALA A CA 1
ATOM 934 C C . ALA A 1 129 ? 20.789 20.362 -53.403 1.00 12.86 201 ALA A C 1
ATOM 935 O O . ALA A 1 129 ? 20.368 21.520 -53.273 1.00 14.43 201 ALA A O 1
ATOM 937 N N . ALA A 1 130 ? 20.886 19.513 -52.372 1.00 11.27 202 ALA A N 1
ATOM 938 C CA . ALA A 1 130 ? 20.490 19.915 -51.023 1.00 12.78 202 ALA A CA 1
ATOM 939 C C . ALA A 1 130 ? 21.467 20.953 -50.512 1.00 14.16 202 ALA A C 1
ATOM 940 O O . ALA A 1 130 ? 21.071 21.907 -49.868 1.00 13.05 202 ALA A O 1
ATOM 942 N N . PHE A 1 131 ? 22.749 20.780 -50.811 1.00 13.24 203 PHE A N 1
ATOM 943 C CA . PHE A 1 131 ? 23.716 21.810 -50.447 1.00 13.04 203 PHE A CA 1
ATOM 944 C C . PHE A 1 131 ? 23.495 23.099 -51.234 1.00 13.63 203 PHE A C 1
ATOM 945 O O . PHE A 1 131 ? 23.718 24.176 -50.713 1.00 15.31 203 PHE A O 1
ATOM 953 N N . GLU A 1 132 ? 23.058 22.995 -52.476 1.00 13.72 204 GLU A N 1
ATOM 954 C CA A GLU A 1 132 ? 22.787 24.172 -53.318 0.50 16.09 204 GLU A CA 1
ATOM 955 C CA B GLU A 1 132 ? 22.828 24.213 -53.271 0.50 16.42 204 GLU A CA 1
ATOM 956 C C . GLU A 1 132 ? 21.680 25.019 -52.700 1.00 15.17 204 GLU A C 1
ATOM 957 O O . GLU A 1 132 ? 21.698 26.246 -52.758 1.00 14.80 204 GLU A O 1
ATOM 968 N N . ILE A 1 133 ? 20.689 24.356 -52.123 1.00 13.92 205 ILE A N 1
ATOM 969 C CA . ILE A 1 133 ? 19.616 25.105 -51.430 1.00 13.57 205 ILE A CA 1
ATOM 970 C C . ILE A 1 133 ? 20.243 26.007 -50.341 1.00 13.34 205 ILE A C 1
ATOM 971 O O . ILE A 1 133 ? 19.926 27.199 -50.218 1.00 16.22 205 ILE A O 1
ATOM 976 N N . PHE A 1 134 ? 21.121 25.419 -49.547 1.00 12.85 206 PHE A N 1
ATOM 977 C CA A PHE A 1 134 ? 21.727 26.123 -48.443 0.50 13.71 206 PHE A CA 1
ATOM 978 C CA B PHE A 1 134 ? 21.728 26.125 -48.447 0.50 13.88 206 PHE A CA 1
ATOM 979 C C . PHE A 1 134 ? 22.614 27.241 -48.972 1.00 14.98 206 PHE A C 1
ATOM 980 O O . PHE A 1 134 ? 22.560 28.357 -48.476 1.00 14.48 206 PHE A O 1
ATOM 995 N N . SER A 1 135 ? 23.422 26.948 -49.993 1.00 13.38 207 SER A N 1
ATOM 996 C CA . SER A 1 135 ? 24.258 27.984 -50.567 1.00 15.77 207 SER A CA 1
ATOM 997 C C . SER A 1 135 ? 23.446 29.159 -51.098 1.00 16.75 207 SER A C 1
ATOM 998 O O . SER A 1 135 ? 23.799 30.317 -50.908 1.00 19.41 207 SER A O 1
ATOM 1001 N N . GLN A 1 136 ? 22.356 28.876 -51.787 1.00 16.07 208 GLN A N 1
ATOM 1002 C CA . GLN A 1 136 ? 21.565 29.962 -52.322 1.00 19.01 208 GLN A CA 1
ATOM 1003 C C . GLN A 1 136 ? 20.964 30.784 -51.147 1.00 16.70 208 GLN A C 1
ATOM 1004 O O . GLN A 1 136 ? 20.894 32.045 -51.193 1.00 19.16 208 GLN A O 1
ATOM 1010 N N . ALA A 1 137 ? 20.538 30.114 -50.075 1.00 15.96 209 ALA A N 1
ATOM 1011 C CA . ALA A 1 137 ? 19.983 30.850 -48.926 1.00 16.76 209 ALA A CA 1
ATOM 1012 C C . ALA A 1 137 ? 21.012 31.762 -48.250 1.00 16.02 209 ALA A C 1
ATOM 1013 O O . ALA A 1 137 ? 20.673 32.850 -47.823 1.00 16.43 209 ALA A O 1
ATOM 1015 N N . ILE A 1 138 ? 22.257 31.290 -48.119 1.00 18.38 210 ILE A N 1
ATOM 1016 C CA . ILE A 1 138 ? 23.335 32.076 -47.530 1.00 20.75 210 ILE A CA 1
ATOM 1017 C C . ILE A 1 138 ? 23.546 33.367 -48.321 1.00 18.11 210 ILE A C 1
ATOM 1018 O O . ILE A 1 138 ? 23.754 34.440 -47.742 1.00 23.28 210 ILE A O 1
ATOM 1023 N N . GLN A 1 139 ? 23.561 33.206 -49.646 1.00 18.00 211 GLN A N 1
ATOM 1024 C CA A GLN A 1 139 ? 23.840 34.307 -50.575 0.60 19.70 211 GLN A CA 1
ATOM 1025 C CA B GLN A 1 139 ? 23.819 34.268 -50.625 0.40 20.57 211 GLN A CA 1
ATOM 1026 C C . GLN A 1 139 ? 22.720 35.328 -50.616 1.00 18.20 211 GLN A C 1
ATOM 1027 O O . GLN A 1 139 ? 22.974 36.550 -50.633 1.00 22.49 211 GLN A O 1
ATOM 1038 N N . THR A 1 140 ? 21.497 34.859 -50.598 1.00 15.84 212 THR A N 1
ATOM 1039 C CA . THR A 1 140 ? 20.370 35.741 -50.824 1.00 14.89 212 THR A CA 1
ATOM 1040 C C . THR A 1 140 ? 19.617 36.154 -49.581 1.00 16.23 212 THR A C 1
ATOM 1041 O O . THR A 1 140 ? 18.890 37.153 -49.619 1.00 14.64 212 THR A O 1
ATOM 1045 N N . LYS A 1 141 ? 19.739 35.352 -48.518 1.00 13.41 213 LYS A N 1
ATOM 1046 C CA . LYS A 1 141 ? 18.903 35.435 -47.324 1.00 13.67 213 LYS A CA 1
ATOM 1047 C C . LYS A 1 141 ? 17.445 35.061 -47.598 1.00 15.32 213 LYS A C 1
ATOM 1048 O O . LYS A 1 141 ? 16.556 35.422 -46.845 1.00 14.72 213 LYS A O 1
ATOM 1054 N N . ASN A 1 142 ? 17.194 34.393 -48.713 1.00 13.63 214 ASN A N 1
ATOM 1055 C CA . ASN A 1 142 ? 15.885 33.876 -49.026 1.00 15.72 214 ASN A CA 1
ATOM 1056 C C . ASN A 1 142 ? 15.926 32.406 -48.594 1.00 14.62 214 ASN A C 1
ATOM 1057 O O . ASN A 1 142 ? 16.481 31.556 -49.271 1.00 15.43 214 ASN A O 1
ATOM 1062 N N . GLN A 1 143 ? 15.359 32.142 -47.418 1.00 13.30 215 GLN A N 1
ATOM 1063 C CA . GLN A 1 143 ? 15.345 30.796 -46.853 1.00 15.89 215 GLN A CA 1
ATOM 1064 C C . GLN A 1 143 ? 14.093 30.013 -47.188 1.00 17.31 215 GLN A C 1
ATOM 1065 O O . GLN A 1 143 ? 13.895 28.916 -46.637 1.00 16.52 215 GLN A O 1
ATOM 1071 N N . SER A 1 144 ? 13.292 30.503 -48.145 1.00 15.85 216 SER A N 1
ATOM 1072 C CA . SER A 1 144 ? 11.958 29.935 -48.380 1.00 16.33 216 SER A CA 1
ATOM 1073 C C . SER A 1 144 ? 11.951 28.486 -48.890 1.00 16.25 216 SER A C 1
ATOM 1074 O O . SER A 1 144 ? 10.918 27.811 -48.816 1.00 18.94 216 SER A O 1
ATOM 1077 N N . ASN A 1 145 ? 13.057 28.059 -49.496 1.00 15.05 217 ASN A N 1
ATOM 1078 C CA . ASN A 1 145 ? 13.201 26.696 -50.017 1.00 16.30 217 ASN A CA 1
ATOM 1079 C C . ASN A 1 145 ? 13.806 25.731 -49.018 1.00 16.11 217 ASN A C 1
ATOM 1080 O O . ASN A 1 145 ? 13.999 24.534 -49.346 1.00 14.33 217 ASN A O 1
ATOM 1093 N N . THR A 1 147 ? 12.808 23.809 -46.851 1.00 14.95 219 THR A N 1
ATOM 1094 C CA . THR A 1 147 ? 11.617 23.119 -46.418 1.00 17.45 219 THR A CA 1
ATOM 1095 C C . THR A 1 147 ? 11.554 21.770 -47.108 1.00 16.68 219 THR A C 1
ATOM 1096 O O . THR A 1 147 ? 12.309 21.526 -48.065 1.00 15.32 219 THR A O 1
ATOM 1100 N N . VAL A 1 148 ? 10.620 20.918 -46.675 1.00 18.16 220 VAL A N 1
ATOM 1101 C CA . VAL A 1 148 ? 10.332 19.686 -47.402 1.00 17.21 220 VAL A CA 1
ATOM 1102 C C . VAL A 1 148 ? 9.977 19.981 -48.880 1.00 15.90 220 VAL A C 1
ATOM 1103 O O . VAL A 1 148 ? 10.461 19.319 -49.795 1.00 16.98 220 VAL A O 1
ATOM 1107 N N . GLU A 1 149 ? 9.165 21.011 -49.103 1.00 17.56 221 GLU A N 1
ATOM 1108 C CA . GLU A 1 149 ? 8.726 21.350 -50.443 1.00 18.92 221 GLU A CA 1
ATOM 1109 C C . GLU A 1 149 ? 9.915 21.766 -51.313 1.00 14.53 221 GLU A C 1
ATOM 1110 O O . GLU A 1 149 ? 9.982 21.399 -52.468 1.00 17.02 221 GLU A O 1
ATOM 1116 N N . GLY A 1 150 ? 10.887 22.453 -50.703 1.00 12.18 222 GLY A N 1
ATOM 1117 C CA . GLY A 1 150 ? 12.116 22.832 -51.370 1.00 14.41 222 GLY A CA 1
ATOM 1118 C C . GLY A 1 150 ? 12.930 21.612 -51.740 1.00 12.82 222 GLY A C 1
ATOM 1119 O O . GLY A 1 150 ? 13.535 21.559 -52.804 1.00 13.14 222 GLY A O 1
ATOM 1120 N N . LEU A 1 151 ? 12.990 20.633 -50.849 1.00 13.69 223 LEU A N 1
ATOM 1121 C CA . LEU A 1 151 ? 13.701 19.383 -51.181 1.00 14.26 223 LEU A CA 1
ATOM 1122 C C . LEU A 1 151 ? 12.997 18.574 -52.251 1.00 14.32 223 LEU A C 1
ATOM 1123 O O . LEU A 1 151 ? 13.653 17.927 -53.034 1.00 13.17 223 LEU A O 1
ATOM 1128 N N . VAL A 1 152 ? 11.674 18.574 -52.258 1.00 12.32 224 VAL A N 1
ATOM 1129 C CA . VAL A 1 152 ? 10.917 17.947 -53.355 1.00 13.85 224 VAL A CA 1
ATOM 1130 C C . VAL A 1 152 ? 11.325 18.638 -54.679 1.00 15.51 224 VAL A C 1
ATOM 1131 O O . VAL A 1 152 ? 11.597 17.991 -55.682 1.00 14.51 224 VAL A O 1
ATOM 1135 N N . ALA A 1 153 ? 11.405 19.952 -54.656 1.00 13.60 225 ALA A N 1
ATOM 1136 C CA . ALA A 1 153 ? 11.799 20.685 -55.862 1.00 17.03 225 ALA A CA 1
ATOM 1137 C C . ALA A 1 153 ? 13.230 20.368 -56.272 1.00 15.68 225 ALA A C 1
ATOM 1138 O O . ALA A 1 153 ? 13.506 20.187 -57.452 1.00 17.72 225 ALA A O 1
ATOM 1140 N N . ALA A 1 154 ? 14.139 20.230 -55.310 1.00 13.51 226 ALA A N 1
ATOM 1141 C CA . ALA A 1 154 ? 15.503 19.854 -55.619 1.00 15.28 226 ALA A CA 1
ATOM 1142 C C . ALA A 1 154 ? 15.559 18.438 -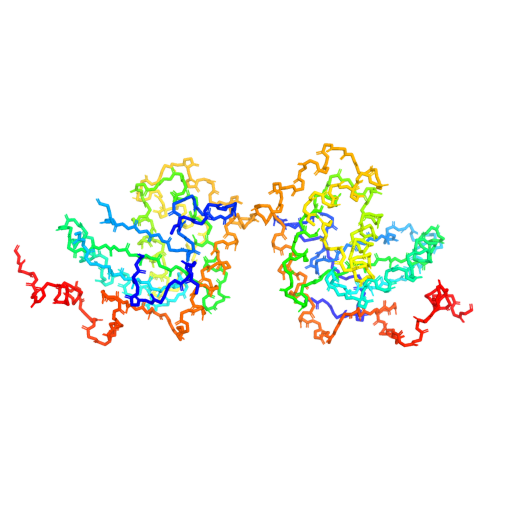56.198 1.00 12.68 226 ALA A C 1
ATOM 1143 O O . ALA A 1 154 ? 16.335 18.149 -57.101 1.00 12.90 226 ALA A O 1
ATOM 1145 N N . ALA A 1 155 ? 14.755 17.541 -55.648 1.00 12.67 227 ALA A N 1
ATOM 1146 C CA . ALA A 1 155 ? 14.684 16.212 -56.162 1.00 13.96 227 ALA A CA 1
ATOM 1147 C C . ALA A 1 155 ? 14.182 16.204 -57.615 1.00 12.78 227 ALA A C 1
ATOM 1148 O O . ALA A 1 155 ? 14.743 15.499 -58.451 1.00 13.95 227 ALA A O 1
ATOM 1150 N N . ALA A 1 156 ? 13.211 17.052 -57.942 1.00 15.19 228 ALA A N 1
ATOM 1151 C CA . ALA A 1 156 ? 12.739 17.136 -59.315 1.00 16.18 228 ALA A CA 1
ATOM 1152 C C . ALA A 1 156 ? 13.850 17.663 -60.222 1.00 13.69 228 ALA A C 1
ATOM 1153 O O . ALA A 1 156 ? 14.003 17.180 -61.338 1.00 14.77 228 ALA A O 1
ATOM 1155 N N . LYS A 1 157 ? 14.599 18.647 -59.733 1.00 14.48 229 LYS A N 1
ATOM 1156 C CA A LYS A 1 157 ? 15.705 19.247 -60.506 0.60 15.17 229 LYS A CA 1
ATOM 1157 C CA B LYS A 1 157 ? 15.705 19.243 -60.494 0.40 15.48 229 LYS A CA 1
ATOM 1158 C C . LYS A 1 157 ? 16.712 18.170 -60.945 1.00 14.74 229 LYS A C 1
ATOM 1159 O O . LYS A 1 157 ? 17.279 18.259 -62.031 1.00 15.87 229 LYS A O 1
ATOM 1170 N N . VAL A 1 158 ? 16.949 17.174 -60.089 1.00 12.97 230 VAL A N 1
ATOM 1171 C CA . VAL A 1 158 ? 17.880 16.096 -60.415 1.00 11.04 230 VAL A CA 1
ATOM 1172 C C . VAL A 1 158 ? 17.188 14.817 -60.835 1.00 13.61 230 VAL A C 1
ATOM 1173 O O . VAL A 1 158 ? 17.795 13.807 -60.932 1.00 13.04 230 VAL A O 1
ATOM 1177 N N . ASN A 1 159 ? 15.908 14.922 -61.135 1.00 12.95 231 ASN A N 1
ATOM 1178 C CA . ASN A 1 159 ? 15.107 13.839 -61.703 1.00 12.26 231 ASN A CA 1
ATOM 1179 C C . ASN A 1 159 ? 15.033 12.574 -60.830 1.00 13.30 231 ASN A C 1
ATOM 1180 O O . ASN A 1 159 ? 14.974 11.436 -61.330 1.00 13.85 231 ASN A O 1
ATOM 1185 N N . VAL A 1 160 ? 14.914 12.788 -59.511 1.00 12.19 232 VAL A N 1
ATOM 1186 C CA . VAL A 1 160 ? 14.394 11.756 -58.657 1.00 10.88 232 VAL A CA 1
ATOM 1187 C C . VAL A 1 160 ? 12.946 11.475 -59.122 1.00 11.68 232 VAL A C 1
ATOM 1188 O O . VAL A 1 160 ? 12.205 12.404 -59.418 1.00 13.28 232 VAL A O 1
ATOM 1192 N N . PRO A 1 161 ? 12.540 10.203 -59.215 1.00 11.82 233 PRO A N 1
ATOM 1193 C CA . PRO A 1 161 ? 11.163 9.921 -59.589 1.00 12.09 233 PRO A CA 1
ATOM 1194 C C . PRO A 1 161 ? 10.137 10.563 -58.647 1.00 11.38 233 PRO A C 1
ATOM 1195 O O . PRO A 1 161 ? 10.355 10.613 -57.423 1.00 12.31 233 PRO A O 1
ATOM 1199 N N . LYS A 1 162 ? 9.019 11.047 -59.202 1.00 11.24 234 LYS A N 1
ATOM 1200 C CA . LYS A 1 162 ? 8.001 11.702 -58.398 1.00 12.80 234 LYS A CA 1
ATOM 1201 C C . LYS A 1 162 ? 7.487 10.784 -57.283 1.00 14.12 234 LYS A C 1
ATOM 1202 O O . LYS A 1 162 ? 7.214 11.253 -56.183 1.00 14.96 234 LYS A O 1
ATOM 1208 N N . GLU A 1 163 ? 7.358 9.480 -57.556 1.00 13.66 235 GLU A N 1
ATOM 1209 C CA . GLU A 1 163 ? 6.855 8.553 -56.542 1.00 14.27 235 GLU A CA 1
ATOM 1210 C C . GLU A 1 163 ? 7.798 8.457 -55.348 1.00 14.65 235 GLU A C 1
ATOM 1211 O O . GLU A 1 163 ? 7.388 8.165 -54.236 1.00 17.53 235 GLU A O 1
ATOM 1217 N N . VAL A 1 164 ? 9.052 8.761 -55.568 1.00 12.47 236 VAL A N 1
ATOM 1218 C CA . VAL A 1 164 ? 10.038 8.770 -54.493 1.00 12.04 236 VAL A CA 1
ATOM 1219 C C . VAL A 1 164 ? 10.023 10.073 -53.692 1.00 10.74 236 VAL A C 1
ATOM 1220 O O . VAL A 1 164 ? 9.976 10.051 -52.445 1.00 12.83 236 VAL A O 1
ATOM 1224 N N . SER A 1 165 ? 10.086 11.210 -54.387 1.00 11.64 237 SER A N 1
ATOM 1225 C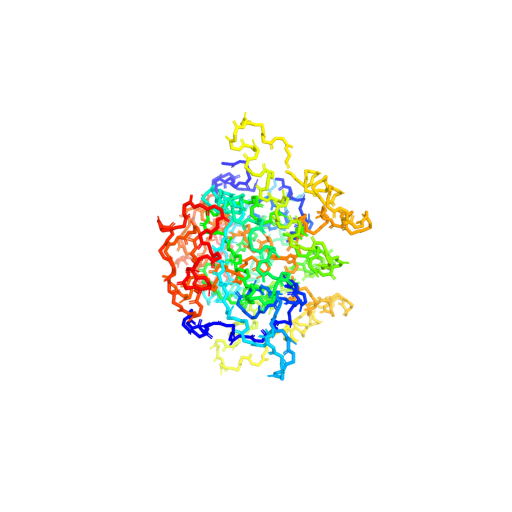 CA . SER A 1 165 ? 10.088 12.480 -53.678 1.00 12.75 237 SER A CA 1
ATOM 1226 C C . SER A 1 165 ? 8.767 12.705 -52.916 1.00 12.51 237 SER A C 1
ATOM 1227 O O . SER A 1 165 ? 8.758 13.396 -51.904 1.00 12.36 237 SER A O 1
ATOM 1230 N N . ALA A 1 166 ? 7.673 12.071 -53.377 1.00 11.05 238 ALA A N 1
ATOM 1231 C CA . ALA A 1 166 ? 6.390 12.132 -52.671 1.00 13.01 238 ALA A CA 1
ATOM 1232 C C . ALA A 1 166 ? 6.446 11.565 -51.274 1.00 12.99 238 ALA A C 1
ATOM 1233 O O . ALA A 1 166 ? 5.581 11.880 -50.475 1.00 13.86 238 ALA A O 1
ATOM 1235 N N . LYS A 1 167 ? 7.486 10.766 -50.985 1.00 12.23 239 LYS A N 1
ATOM 1236 C CA . LYS A 1 167 ? 7.652 10.111 -49.681 1.00 12.84 239 LYS A CA 1
ATOM 1237 C C . LYS A 1 167 ? 8.455 10.959 -48.699 1.00 11.53 239 LYS A C 1
ATOM 1238 O O . LYS A 1 167 ? 8.564 10.622 -47.513 1.00 13.21 239 LYS A O 1
ATOM 1244 N N . PHE A 1 168 ? 8.979 12.094 -49.150 1.00 11.35 240 PHE A N 1
ATOM 1245 C CA . PHE A 1 168 ? 9.833 12.896 -48.272 1.00 12.63 240 PHE A CA 1
ATOM 1246 C C . PHE A 1 168 ? 9.059 13.415 -47.063 1.00 11.97 240 PHE A C 1
ATOM 1247 O O . PHE A 1 168 ? 9.566 13.343 -45.938 1.00 12.00 240 PHE A O 1
ATOM 1255 N N . LYS A 1 169 ? 7.865 13.970 -47.268 1.00 12.53 241 LYS A N 1
ATOM 1256 C CA A LYS A 1 169 ? 7.132 14.605 -46.166 0.60 14.38 241 LYS A CA 1
ATOM 1257 C CA B LYS A 1 169 ? 7.115 14.602 -46.172 0.40 14.28 241 LYS A CA 1
ATOM 1258 C C . LYS A 1 169 ? 6.888 13.604 -45.039 1.00 12.20 241 LYS A C 1
ATOM 1259 O O . LYS A 1 169 ? 7.128 13.920 -43.879 1.00 14.01 241 LYS A O 1
ATOM 1270 N N . ALA A 1 170 ? 6.426 12.404 -45.379 1.00 12.61 242 ALA A N 1
ATOM 1271 C CA . ALA A 1 170 ? 6.157 11.387 -44.347 1.00 12.98 242 ALA A CA 1
ATOM 1272 C C . ALA A 1 170 ? 7.417 10.958 -43.620 1.00 13.26 242 ALA A C 1
ATOM 1273 O O . ALA A 1 170 ? 7.381 10.726 -42.407 1.00 14.06 242 ALA A O 1
ATOM 1275 N N . ALA A 1 171 ? 8.536 10.861 -44.346 1.00 11.74 243 ALA A N 1
ATOM 1276 C CA . ALA A 1 171 ? 9.767 10.483 -43.697 1.00 10.96 243 ALA A CA 1
ATOM 1277 C C . ALA A 1 171 ? 10.234 11.562 -42.727 1.00 11.89 243 ALA A C 1
ATOM 1278 O O . ALA A 1 171 ? 10.710 11.261 -41.635 1.00 13.39 243 ALA A O 1
ATOM 1280 N N . VAL A 1 172 ? 10.140 12.799 -43.157 1.00 12.08 244 VAL A N 1
ATOM 1281 C CA . VAL A 1 172 ? 10.501 13.929 -42.312 1.00 12.00 244 VAL A CA 1
ATOM 1282 C C . VAL A 1 172 ? 9.588 14.041 -41.066 1.00 12.28 244 VAL A C 1
ATOM 1283 O O . VAL A 1 172 ? 10.105 14.156 -39.939 1.00 14.71 244 VAL A O 1
ATOM 1287 N N . ASP A 1 173 ? 8.264 13.951 -41.264 1.00 13.33 245 ASP A N 1
ATOM 1288 C CA A ASP A 1 173 ? 7.281 14.066 -40.190 0.60 15.60 245 ASP A CA 1
ATOM 1289 C CA B ASP A 1 173 ? 7.265 14.048 -40.171 0.40 14.96 245 ASP A CA 1
ATOM 1290 C C . ASP A 1 173 ? 7.408 12.954 -39.136 1.00 14.73 245 ASP A C 1
ATOM 1291 O O . ASP A 1 173 ? 7.149 13.189 -37.973 1.00 16.15 245 ASP A O 1
ATOM 1300 N N . SER A 1 174 ? 7.786 11.749 -39.591 1.00 12.48 246 SER A N 1
ATOM 1301 C CA . SER A 1 174 ? 7.917 10.595 -38.738 1.00 13.63 246 SER A CA 1
ATOM 1302 C C . SER A 1 174 ? 9.352 10.434 -38.191 1.00 13.94 246 SER A C 1
ATOM 1303 O O . SER A 1 174 ? 9.597 9.540 -37.391 1.00 16.26 246 SER A O 1
ATOM 1306 N N . ASP A 1 175 ? 10.294 11.280 -38.652 1.00 12.92 247 ASP A N 1
ATOM 1307 C CA . ASP A 1 175 ? 11.741 11.123 -38.427 1.00 13.55 247 ASP A CA 1
ATOM 1308 C C . ASP A 1 175 ? 12.138 9.675 -38.697 1.00 11.39 247 ASP A C 1
ATOM 1309 O O . ASP A 1 175 ? 12.804 9.032 -37.877 1.00 12.54 247 ASP A O 1
ATOM 1314 N N . LYS A 1 176 ? 11.782 9.191 -39.886 1.00 11.30 248 LYS A N 1
ATOM 1315 C CA . LYS A 1 176 ? 12.021 7.820 -40.264 1.00 11.10 248 LYS A CA 1
ATOM 1316 C C . LYS A 1 176 ? 13.501 7.406 -40.062 1.00 12.13 248 LYS A C 1
ATOM 1317 O O . LYS A 1 176 ? 13.781 6.266 -39.646 1.00 11.47 248 LYS A O 1
ATOM 1323 N N . TYR A 1 177 ? 14.405 8.313 -40.416 1.00 10.47 249 TYR A N 1
ATOM 1324 C CA . TYR A 1 177 ? 15.820 8.046 -40.346 1.00 10.21 249 TYR A CA 1
ATOM 1325 C C . TYR A 1 177 ? 16.532 8.702 -39.180 1.00 10.88 249 TYR A C 1
ATOM 1326 O O . TYR A 1 177 ? 17.757 8.908 -39.201 1.00 11.34 249 TYR A O 1
ATOM 1335 N N . GLY A 1 178 ? 15.800 8.938 -38.100 1.00 10.08 250 GLY A N 1
ATOM 1336 C CA . GLY A 1 178 ? 16.425 9.506 -36.905 1.00 10.78 250 GLY A CA 1
ATOM 1337 C C . GLY A 1 178 ? 17.552 8.691 -36.368 1.00 11.43 250 GLY A C 1
ATOM 1338 O O . GLY A 1 178 ? 18.477 9.246 -35.818 1.00 12.46 250 GLY A O 1
ATOM 1339 N N . LYS A 1 179 ? 17.471 7.362 -36.506 1.00 11.03 251 LYS A N 1
ATOM 1340 C CA . LYS A 1 179 ? 18.584 6.512 -36.063 1.00 11.37 251 LYS A CA 1
ATOM 1341 C C . LYS A 1 179 ? 19.854 6.754 -36.860 1.00 11.72 251 LYS A C 1
ATOM 1342 O O . LYS A 1 179 ? 20.980 6.671 -36.339 1.00 12.34 251 LYS A O 1
ATOM 1348 N N . TRP A 1 180 ? 19.680 7.084 -38.119 1.00 11.70 252 TRP A N 1
ATOM 1349 C CA . TRP A 1 180 ? 20.839 7.367 -38.969 1.00 11.11 252 TRP A CA 1
ATOM 1350 C C . TRP A 1 180 ? 21.513 8.661 -38.535 1.00 11.57 252 TRP A C 1
ATOM 1351 O O . TRP A 1 180 ? 22.731 8.751 -38.466 1.00 11.39 252 TRP A O 1
ATOM 1362 N N . VAL A 1 181 ? 20.712 9.680 -38.265 1.00 10.37 253 VAL A N 1
ATOM 1363 C CA . VAL A 1 181 ? 21.222 10.964 -37.768 1.00 11.91 253 VAL A CA 1
ATOM 1364 C C . VAL A 1 181 ? 22.013 10.734 -36.465 1.00 13.45 253 VAL A C 1
ATOM 1365 O O . VAL A 1 181 ? 23.148 11.187 -36.314 1.00 14.20 253 VAL A O 1
ATOM 1369 N N . LYS A 1 182 ? 21.422 9.966 -35.542 1.00 13.59 254 LYS A N 1
ATOM 1370 C CA A LYS A 1 182 ? 22.086 9.677 -34.289 0.60 13.34 254 LYS A CA 1
ATOM 1371 C CA B LYS A 1 182 ? 22.082 9.618 -34.283 0.40 13.99 254 LYS A CA 1
ATOM 1372 C C . LYS A 1 182 ? 23.433 8.930 -34.528 1.00 13.93 254 LYS A C 1
ATOM 1373 O O . LYS A 1 182 ? 24.448 9.222 -33.881 1.00 15.65 254 LYS A O 1
ATOM 1384 N N . LEU A 1 183 ? 23.445 7.991 -35.451 1.00 12.46 255 LEU A N 1
ATOM 1385 C CA . LEU A 1 183 ? 24.649 7.200 -35.705 1.00 12.70 255 LEU A CA 1
ATOM 1386 C C . LEU A 1 183 ? 25.755 8.080 -36.288 1.00 12.16 255 LEU A C 1
ATOM 1387 O O . LEU A 1 183 ? 26.939 7.912 -35.952 1.00 12.25 255 LEU A O 1
ATOM 1392 N N . GLY A 1 184 ? 25.387 8.994 -37.171 1.00 10.58 256 GLY A N 1
ATOM 1393 C CA . GLY A 1 184 ? 26.435 9.846 -37.775 1.00 11.61 256 GLY A CA 1
ATOM 1394 C C . GLY A 1 184 ? 27.096 10.705 -36.710 1.00 12.65 256 GLY A C 1
ATOM 1395 O O . GLY A 1 184 ? 28.288 10.926 -36.717 1.00 13.73 256 GLY A O 1
ATOM 1396 N N . ASP A 1 185 ? 26.292 11.228 -35.802 1.00 12.73 257 ASP A N 1
ATOM 1397 C CA . ASP A 1 185 ? 26.834 12.004 -34.680 1.00 15.16 257 ASP A CA 1
ATOM 1398 C C . ASP A 1 185 ? 27.689 11.099 -33.781 1.00 16.09 257 ASP A C 1
ATOM 1399 O O . ASP A 1 185 ? 28.746 11.502 -33.337 1.00 18.46 257 ASP A O 1
ATOM 1404 N N . GLU A 1 186 ? 27.239 9.873 -33.533 1.00 15.86 258 GLU A N 1
ATOM 1405 C CA . GLU A 1 186 ? 27.996 8.934 -32.704 1.00 17.70 258 GLU A CA 1
ATOM 1406 C C . GLU A 1 186 ? 29.365 8.644 -33.307 1.00 16.68 258 GLU A C 1
ATOM 1407 O O . GLU A 1 186 ? 30.377 8.581 -32.601 1.00 18.86 258 GLU A O 1
ATOM 1413 N N . ALA A 1 187 ? 29.389 8.436 -34.609 1.00 15.33 259 ALA A N 1
ATOM 1414 C CA . ALA A 1 187 ? 30.618 8.117 -35.315 1.00 17.55 259 ALA A CA 1
ATOM 1415 C C . ALA A 1 187 ? 31.592 9.314 -35.336 1.00 18.44 259 ALA A C 1
ATOM 1416 O O . ALA A 1 187 ? 32.807 9.166 -35.184 1.00 22.09 259 ALA A O 1
ATOM 1418 N N . PHE A 1 188 ? 31.046 10.508 -35.537 1.00 15.02 260 PHE A N 1
ATOM 1419 C CA . PHE A 1 188 ? 31.842 11.709 -35.573 1.00 15.56 260 PHE A CA 1
ATOM 1420 C C . PHE A 1 188 ? 32.494 11.911 -34.201 1.00 16.29 260 PHE A C 1
ATOM 1421 O O . PHE A 1 188 ? 33.702 12.149 -34.109 1.00 21.50 260 PHE A O 1
ATOM 1429 N N . LYS A 1 189 ? 31.703 11.718 -33.129 1.00 20.05 261 LYS A N 1
ATOM 1430 C CA . LYS A 1 189 ? 32.215 11.859 -31.753 1.00 23.26 261 LYS A CA 1
ATOM 1431 C C . LYS A 1 189 ? 33.258 10.828 -31.411 1.00 24.94 261 LYS A C 1
ATOM 1432 O O . LYS A 1 189 ? 34.244 11.156 -30.732 1.00 29.55 261 LYS A O 1
ATOM 1438 N N . ALA A 1 190 ? 33.030 9.592 -31.847 1.00 24.81 262 ALA A N 1
ATOM 1439 C CA . ALA A 1 190 ? 33.910 8.476 -31.515 1.00 28.74 262 ALA A CA 1
ATOM 1440 C C . ALA A 1 190 ? 35.316 8.740 -32.017 1.00 32.25 262 ALA A C 1
ATOM 1441 O O . ALA A 1 190 ? 36.295 8.436 -31.344 1.00 31.96 262 ALA A O 1
ATOM 1443 N N . ARG A 1 191 ? 35.395 9.347 -33.195 1.00 27.79 263 ARG A N 1
ATOM 1444 C CA . ARG A 1 191 ? 36.652 9.608 -33.865 1.00 28.06 263 ARG A CA 1
ATOM 1445 C C . ARG A 1 191 ? 37.285 10.935 -33.484 1.00 23.10 263 ARG A C 1
ATOM 1446 O O . ARG A 1 191 ? 38.374 11.306 -34.008 1.00 25.83 263 ARG A O 1
ATOM 1454 N N . GLU A 1 192 ? 36.606 11.632 -32.571 1.00 25.26 264 GLU A N 1
ATOM 1455 C CA . GLU A 1 192 ? 37.109 12.859 -31.935 1.00 26.93 264 GLU A CA 1
ATOM 1456 C C . GLU A 1 192 ? 37.499 13.921 -32.949 1.00 23.07 264 GLU A C 1
ATOM 1457 O O . GLU A 1 192 ? 38.518 14.612 -32.823 1.00 26.18 264 GLU A O 1
ATOM 1463 N N . LEU A 1 193 ? 36.649 14.054 -33.943 1.00 25.78 265 LEU A N 1
ATOM 1464 C CA . LEU A 1 193 ? 36.850 15.038 -34.984 1.00 23.39 265 LEU A CA 1
ATOM 1465 C C . LEU A 1 193 ? 36.422 16.390 -34.424 1.00 29.16 265 LEU A C 1
ATOM 1466 O O . LEU A 1 193 ? 35.615 16.473 -33.491 1.00 30.53 265 LEU A O 1
ATOM 1471 N N . GLU A 1 194 ? 36.986 17.443 -34.991 1.00 34.86 266 GLU A N 1
ATOM 1472 C CA . GLU A 1 194 ? 36.907 18.760 -34.379 1.00 36.19 266 GLU A CA 1
ATOM 1473 C C . GLU A 1 194 ? 35.954 19.732 -35.071 1.00 33.64 266 GLU A C 1
ATOM 1474 O O . GLU A 1 194 ? 35.508 20.697 -34.447 1.00 49.14 266 GLU A O 1
ATOM 1480 N N . GLY A 1 195 ? 35.667 19.511 -36.336 1.00 21.79 267 GLY A N 1
ATOM 1481 C CA . GLY A 1 195 ? 34.792 20.389 -37.075 1.00 19.53 267 GLY A CA 1
ATOM 1482 C C . GLY A 1 195 ? 34.380 19.795 -38.404 1.00 17.53 267 GLY A C 1
ATOM 1483 O O . GLY A 1 195 ? 34.777 18.675 -38.750 1.00 18.02 267 GLY A O 1
ATOM 1484 N N . THR A 1 196 ? 33.601 20.567 -39.159 1.00 17.65 268 THR A N 1
ATOM 1485 C CA . THR A 1 196 ? 33.203 20.173 -40.516 1.00 16.21 268 THR A CA 1
ATOM 1486 C C . THR A 1 196 ? 33.540 21.290 -41.541 1.00 16.13 268 THR A C 1
ATOM 1487 O O . THR A 1 196 ? 33.552 22.463 -41.203 1.00 19.78 268 THR A O 1
ATOM 1491 N N . PRO A 1 197 ? 33.878 20.931 -42.771 1.00 15.31 269 PRO A N 1
ATOM 1492 C CA . PRO A 1 197 ? 34.194 19.560 -43.160 1.00 14.57 269 PRO A CA 1
ATOM 1493 C C . PRO A 1 197 ? 35.495 19.050 -42.543 1.00 14.18 269 PRO A C 1
ATOM 1494 O O . PRO A 1 197 ? 36.328 19.837 -42.122 1.00 17.43 269 PRO A O 1
ATOM 1498 N N . THR A 1 198 ? 35.641 17.717 -42.489 1.00 13.87 270 THR A N 1
ATOM 1499 C CA . THR A 1 198 ? 36.914 17.075 -42.214 1.00 13.34 270 THR A CA 1
ATOM 1500 C C . THR A 1 198 ? 37.117 16.104 -43.362 1.00 11.74 270 THR A C 1
ATOM 1501 O O . THR A 1 198 ? 36.189 15.362 -43.710 1.00 12.88 270 THR A O 1
ATOM 1505 N N . VAL A 1 199 ? 38.300 16.114 -43.948 1.00 11.64 271 VAL A N 1
ATOM 1506 C CA . VAL A 1 199 ? 38.598 15.278 -45.121 1.00 11.49 271 VAL A CA 1
ATOM 1507 C C . VAL A 1 199 ? 39.834 14.413 -44.859 1.00 12.22 271 VAL A C 1
ATOM 1508 O O . VAL A 1 199 ? 40.856 14.880 -44.337 1.00 13.56 271 VAL A O 1
ATOM 1512 N N . PHE A 1 200 ? 39.732 13.137 -45.250 1.00 11.69 272 PHE A N 1
ATOM 1513 C CA . PHE A 1 200 ? 40.862 12.219 -45.237 1.00 12.02 272 PHE A CA 1
ATOM 1514 C C . PHE A 1 200 ? 41.030 11.640 -46.629 1.00 12.18 272 PHE A C 1
ATOM 1515 O O . PHE A 1 200 ? 40.042 11.435 -47.362 1.00 10.84 272 PHE A O 1
ATOM 1523 N N . PHE A 1 201 ? 42.277 11.393 -47.001 1.00 11.49 273 PHE A N 1
ATOM 1524 C CA . PHE A 1 201 ? 42.602 10.718 -48.255 1.00 12.21 273 PHE A CA 1
ATOM 1525 C C . PHE A 1 201 ? 43.622 9.652 -47.974 1.00 13.26 273 PHE A C 1
ATOM 1526 O O . PHE A 1 201 ? 44.660 9.918 -47.396 1.00 15.41 273 PHE A O 1
ATOM 1534 N N . LYS A 1 202 ? 43.290 8.420 -48.337 1.00 13.50 274 LYS A N 1
ATOM 1535 C CA A LYS A 1 202 ? 44.085 7.256 -47.934 0.60 17.33 274 LYS A CA 1
ATOM 1536 C CA B LYS A 1 202 ? 44.068 7.241 -47.922 0.40 16.87 274 LYS A CA 1
ATOM 1537 C C . LYS A 1 202 ? 44.345 7.221 -46.423 1.00 15.81 274 LYS A C 1
ATOM 1538 O O . LYS A 1 202 ? 45.439 6.844 -45.972 1.00 21.23 274 LYS A O 1
ATOM 1549 N N . GLY A 1 203 ? 43.346 7.590 -45.658 1.00 16.05 275 GLY A N 1
ATOM 1550 C CA . GLY A 1 203 ? 43.42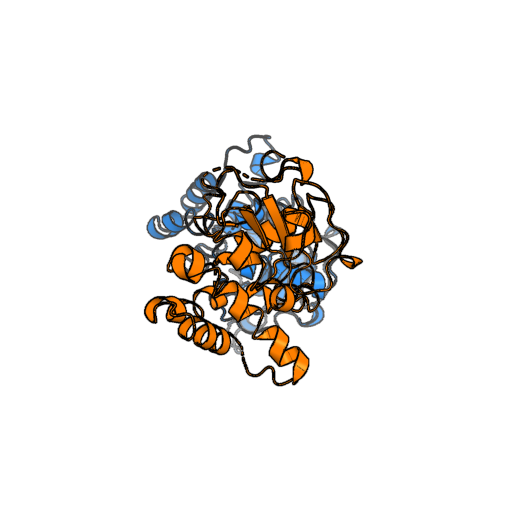3 7.574 -44.214 1.00 17.11 275 GLY A CA 1
ATOM 1551 C C . GLY A 1 203 ? 44.201 8.719 -43.585 1.00 22.94 275 GLY A C 1
ATOM 1552 O O . GLY A 1 203 ? 44.281 8.775 -42.353 1.00 23.62 275 GLY A O 1
ATOM 1553 N N . GLU A 1 204 ? 44.792 9.611 -44.397 1.00 18.06 276 GLU A N 1
ATOM 1554 C CA . GLU A 1 204 ? 45.604 10.735 -43.903 1.00 20.29 276 GLU A CA 1
ATOM 1555 C C . GLU A 1 204 ? 44.785 12.018 -43.965 1.00 17.66 276 GLU A C 1
ATOM 1556 O O . GLU A 1 204 ? 44.072 12.257 -44.917 1.00 16.13 276 GLU A O 1
ATOM 1562 N N . LYS A 1 205 ? 44.869 12.806 -42.915 1.00 18.70 277 LYS A N 1
ATOM 1563 C CA A LYS A 1 205 ? 44.178 14.096 -42.851 0.60 18.77 277 LYS A CA 1
ATOM 1564 C CA B LYS A 1 205 ? 44.163 14.080 -42.864 0.40 19.85 277 LYS A CA 1
ATOM 1565 C C . LYS A 1 205 ? 44.618 15.003 -44.008 1.00 18.59 277 LYS A C 1
ATOM 1566 O O . LYS A 1 205 ? 45.828 15.097 -44.348 1.00 27.78 277 LYS A O 1
ATOM 1577 N N . VAL A 1 206 ? 43.639 15.681 -44.605 1.00 15.78 278 VAL A N 1
ATOM 1578 C CA . VAL A 1 206 ? 43.872 16.634 -45.669 1.00 16.25 278 VAL A CA 1
ATOM 1579 C C . VAL A 1 206 ? 43.724 18.039 -45.116 1.00 19.01 278 VAL A C 1
ATOM 1580 O O . VAL A 1 206 ? 42.724 18.348 -44.508 1.00 21.57 278 VAL A O 1
ATOM 1584 N N . ASP A 1 207 ? 44.738 18.882 -45.348 1.00 24.14 279 ASP A N 1
ATOM 1585 C CA . ASP A 1 207 ? 44.717 20.290 -44.954 1.00 27.45 279 ASP A CA 1
ATOM 1586 C C . ASP A 1 207 ? 43.718 21.017 -45.846 1.00 20.09 279 ASP A C 1
ATOM 1587 O O . ASP A 1 207 ? 43.952 21.194 -47.044 1.00 26.29 279 ASP A O 1
ATOM 1592 N N . LEU A 1 208 ? 42.613 21.465 -45.247 1.00 20.99 280 LEU A N 1
ATOM 1593 C CA . LEU A 1 208 ? 41.565 22.128 -46.001 1.00 21.09 280 LEU A CA 1
ATOM 1594 C C . LEU A 1 208 ? 42.009 23.459 -46.557 1.00 18.56 280 LEU A C 1
ATOM 1595 O O . LEU A 1 208 ? 41.481 23.926 -47.578 1.00 18.96 280 LEU A O 1
ATOM 1600 N N . ASN A 1 209 ? 43.017 24.054 -45.928 1.00 17.44 281 ASN A N 1
ATOM 1601 C CA . ASN A 1 209 ? 43.583 25.310 -46.451 1.00 19.95 281 ASN A CA 1
ATOM 1602 C C . ASN A 1 209 ? 44.375 25.139 -47.746 1.00 22.82 281 ASN A C 1
ATOM 1603 O O . ASN A 1 209 ? 44.647 26.124 -48.447 1.00 29.27 281 ASN A O 1
ATOM 1608 N N . LYS A 1 210 ? 44.752 23.906 -48.072 1.00 25.29 282 LYS A N 1
ATOM 1609 C CA . LYS A 1 210 ? 45.412 23.666 -49.339 1.00 35.19 282 LYS A CA 1
ATOM 1610 C C . LYS A 1 210 ? 44.428 23.357 -50.455 1.00 35.67 282 LYS A C 1
ATOM 1611 O O . LYS A 1 210 ? 44.828 23.231 -51.585 1.00 48.61 282 LYS A O 1
ATOM 1617 N N . LEU A 1 211 ? 43.135 23.282 -50.149 1.00 28.56 283 LEU A N 1
ATOM 1618 C CA . LEU A 1 211 ? 42.143 22.963 -51.169 1.00 29.82 283 LEU A CA 1
ATOM 1619 C C . LEU A 1 211 ? 41.363 24.205 -51.526 1.00 30.31 283 LEU A C 1
ATOM 1620 O O . LEU A 1 211 ? 40.202 24.317 -51.188 1.00 47.61 283 LEU A O 1
ATOM 1625 N N . GLN A 1 212 ? 41.956 25.104 -52.280 1.00 33.73 284 GLN A N 1
ATOM 1626 C CA A GLN A 1 212 ? 41.242 26.350 -52.535 0.60 36.38 284 GLN A CA 1
ATOM 1627 C CA B GLN A 1 212 ? 41.384 26.421 -52.554 0.40 36.46 284 GLN A CA 1
ATOM 1628 C C . GLN A 1 212 ? 40.922 26.567 -53.998 1.00 31.86 284 GLN A C 1
ATOM 1629 O O . GLN A 1 212 ? 40.416 27.605 -54.377 1.00 40.76 284 GLN A O 1
ATOM 1640 N N . THR A 1 213 ? 41.132 25.538 -54.805 1.00 32.75 285 THR A N 1
ATOM 1641 C CA . THR A 1 213 ? 40.797 25.603 -56.214 1.00 27.24 285 THR A CA 1
ATOM 1642 C C . THR A 1 213 ? 39.922 24.403 -56.608 1.00 20.46 285 THR A C 1
ATOM 1643 O O . THR A 1 213 ? 39.866 23.395 -55.877 1.00 19.56 285 THR A O 1
ATOM 1647 N N . PRO A 1 214 ? 39.237 24.503 -57.767 1.00 20.70 286 PRO A N 1
ATOM 1648 C CA . PRO A 1 214 ? 38.346 23.412 -58.150 1.00 19.85 286 PRO A CA 1
ATOM 1649 C C . PRO A 1 214 ? 39.055 22.193 -58.668 1.00 19.83 286 PRO A C 1
ATOM 1650 O O . PRO A 1 214 ? 38.400 21.218 -59.034 1.00 20.14 286 PRO A O 1
ATOM 1654 N N . THR A 1 215 ? 40.374 22.245 -58.744 1.00 18.18 287 THR A N 1
ATOM 1655 C CA . THR A 1 215 ? 41.167 21.089 -59.148 1.00 18.14 287 THR A CA 1
ATOM 1656 C C . THR A 1 215 ? 42.094 20.597 -58.045 1.00 16.28 287 THR A C 1
ATOM 1657 O O . THR A 1 215 ? 42.938 19.717 -58.281 1.00 18.67 287 THR A O 1
ATOM 1661 N N . SER A 1 216 ? 41.950 21.157 -56.857 1.00 16.59 288 SER A N 1
ATOM 1662 C CA A SER A 1 216 ? 42.880 20.812 -55.778 0.60 16.85 288 SER A CA 1
ATOM 1663 C CA B SER A 1 216 ? 42.824 20.839 -55.721 0.40 17.28 288 SER A CA 1
ATOM 1664 C C . SER A 1 216 ? 42.780 19.365 -55.284 1.00 17.45 288 SER A C 1
ATOM 1665 O O . SER A 1 216 ? 43.802 18.787 -54.949 1.00 16.70 288 SER A O 1
ATOM 1670 N N . LEU A 1 217 ? 41.596 18.747 -55.295 1.00 14.50 289 LEU A N 1
ATOM 1671 C CA . LEU A 1 217 ? 41.502 17.331 -54.922 1.00 13.17 289 LEU A CA 1
ATOM 1672 C C . LEU A 1 217 ? 42.160 16.479 -56.005 1.00 12.02 289 LEU A C 1
ATOM 1673 O O . LEU A 1 217 ? 42.826 15.490 -55.705 1.00 13.72 289 LEU A O 1
ATOM 1678 N N . THR A 1 218 ? 41.947 16.831 -57.261 1.00 12.76 290 THR A N 1
ATOM 1679 C CA . THR A 1 218 ? 42.571 16.106 -58.365 1.00 13.00 290 THR A CA 1
ATOM 1680 C C . THR A 1 218 ? 44.098 16.110 -58.268 1.00 14.94 290 THR A C 1
ATOM 1681 O O . THR A 1 218 ? 44.754 15.063 -58.415 1.00 15.41 290 THR A O 1
ATOM 1685 N N . GLU A 1 219 ? 44.642 17.272 -57.945 1.00 15.42 291 GLU A N 1
ATOM 1686 C CA . GLU A 1 219 ? 46.088 17.412 -57.733 1.00 16.66 291 GLU A CA 1
ATOM 1687 C C . GLU A 1 219 ? 46.606 16.558 -56.594 1.00 17.36 291 GLU A C 1
ATOM 1688 O O . GLU A 1 219 ? 47.646 15.905 -56.731 1.00 20.06 291 GLU A O 1
ATOM 1694 N N . LEU A 1 220 ? 45.864 16.530 -55.494 1.00 15.32 292 LEU A N 1
ATOM 1695 C CA . LEU A 1 220 ? 46.192 15.664 -54.366 1.00 15.94 292 LEU A CA 1
ATOM 1696 C C . LEU A 1 220 ? 46.175 14.195 -54.782 1.00 14.10 292 LEU A C 1
ATOM 1697 O O . LEU A 1 220 ? 47.099 13.447 -54.505 1.00 18.76 292 LEU A O 1
ATOM 1702 N N . VAL A 1 221 ? 45.097 13.777 -55.440 1.00 13.77 293 VAL A N 1
ATOM 1703 C CA . VAL A 1 221 ? 44.923 12.369 -55.813 1.00 15.69 293 VAL A CA 1
ATOM 1704 C C . VAL A 1 221 ? 45.977 11.916 -56.834 1.00 17.64 293 VAL A C 1
ATOM 1705 O O . VAL A 1 221 ? 46.538 10.814 -56.728 1.00 18.33 293 VAL A O 1
ATOM 1709 N N . THR A 1 222 ? 46.315 12.767 -57.789 1.00 18.73 294 THR A N 1
ATOM 1710 C CA . THR A 1 222 ? 47.308 12.373 -58.795 1.00 26.45 294 THR A CA 1
ATOM 1711 C C . THR A 1 222 ? 48.772 12.681 -58.402 1.00 27.67 294 THR A C 1
ATOM 1712 O O . THR A 1 222 ? 49.703 12.294 -59.094 1.00 32.43 294 THR A O 1
ATOM 1716 N N . GLY A 1 223 ? 48.999 13.373 -57.290 1.00 30.46 295 GLY A N 1
ATOM 1717 C CA . GLY A 1 223 ? 50.398 13.698 -56.878 1.00 28.84 295 GLY A CA 1
ATOM 1718 C C . GLY A 1 223 ? 50.928 14.918 -57.616 1.00 33.06 295 GLY A C 1
ATOM 1719 O O . GLY A 1 223 ? 52.155 15.220 -57.606 1.00 31.76 295 GLY A O 1
ATOM 1720 N N . SER A 1 224 ? 49.959 15.554 -58.282 1.00 37.50 296 SER A N 1
ATOM 1721 C CA . SER A 1 224 ? 49.961 16.866 -58.942 1.00 48.01 296 SER A CA 1
ATOM 1722 C C . SER A 1 224 ? 50.192 16.658 -60.385 1.00 50.63 296 SER A C 1
ATOM 1723 O O . SER A 1 224 ? 49.448 15.866 -60.935 1.00 42.66 296 SER A O 1
ATOM 1726 N N . SER B 1 11 ? 8.169 28.922 -22.535 1.00 62.66 83 SER B N 1
ATOM 1727 C CA . SER B 1 11 ? 7.350 28.239 -23.576 1.00 58.11 83 SER B CA 1
ATOM 1728 C C . SER B 1 11 ? 5.952 27.825 -23.072 1.00 56.89 83 SER B C 1
ATOM 1729 O O . SER B 1 11 ? 5.764 27.413 -21.920 1.00 64.21 83 SER B O 1
ATOM 1732 N N . SER B 1 12 ? 4.983 27.943 -23.971 1.00 52.14 84 SER B N 1
ATOM 1733 C CA . SER B 1 12 ? 3.646 27.377 -23.803 1.00 44.65 84 SER B CA 1
ATOM 1734 C C . SER B 1 12 ? 3.724 25.854 -24.022 1.00 44.66 84 SER B C 1
ATOM 1735 O O . SER B 1 12 ? 2.853 25.101 -23.559 1.00 47.35 84 SER B O 1
ATOM 1738 N N . LYS B 1 13 ? 4.776 25.412 -24.727 1.00 35.00 85 LYS B N 1
ATOM 1739 C CA A LYS B 1 13 ? 5.058 23.998 -24.989 0.60 32.12 85 LYS B CA 1
ATOM 1740 C CA B LYS B 1 13 ? 4.965 23.980 -24.974 0.40 30.90 85 LYS B CA 1
ATOM 1741 C C . LYS B 1 13 ? 5.492 23.240 -23.727 1.00 32.18 85 LYS B C 1
ATOM 1742 O O . LYS B 1 13 ? 5.106 22.076 -23.502 1.00 30.74 85 LYS B O 1
ATOM 1753 N N . PHE B 1 14 ? 6.343 23.901 -22.929 1.00 35.01 86 PHE B N 1
ATOM 1754 C CA . PHE B 1 14 ? 6.904 23.364 -21.662 1.00 30.15 86 PHE B CA 1
ATOM 1755 C C . PHE B 1 14 ? 6.653 24.330 -20.477 1.00 31.14 86 PHE B C 1
ATOM 1756 O O . PHE B 1 14 ? 7.593 24.991 -19.970 1.00 30.67 86 PHE B O 1
ATOM 1764 N N . PRO B 1 15 ? 5.405 24.399 -20.003 1.00 35.24 87 PRO B N 1
ATOM 1765 C CA . PRO B 1 15 ? 5.089 25.307 -18.902 1.00 36.51 87 PRO B CA 1
ATOM 1766 C C . PRO B 1 15 ? 5.865 24.953 -17.638 1.00 33.52 87 PRO B C 1
ATOM 1767 O O . PRO B 1 15 ? 6.185 23.777 -17.413 1.00 28.93 87 PRO B O 1
ATOM 1771 N N . ALA B 1 16 ? 6.175 25.964 -16.828 1.00 31.70 88 ALA B N 1
ATOM 1772 C CA . ALA B 1 16 ? 6.793 25.714 -15.535 1.00 35.00 88 ALA B CA 1
ATOM 1773 C C . ALA B 1 16 ? 5.927 24.740 -14.724 1.00 30.78 88 ALA B C 1
ATOM 1774 O O . ALA B 1 16 ? 4.740 24.653 -14.932 1.00 30.42 88 ALA B O 1
ATOM 1776 N N . PRO B 1 17 ? 6.522 24.004 -13.780 1.00 34.15 89 PRO B N 1
ATOM 1777 C CA . PRO B 1 17 ? 5.682 23.087 -12.998 1.00 34.29 89 PRO B CA 1
ATOM 1778 C C . PRO B 1 17 ? 4.556 23.789 -12.207 1.00 31.78 89 PRO B C 1
ATOM 1779 O O . PRO B 1 17 ? 3.493 23.218 -12.019 1.00 36.27 89 PRO B O 1
ATOM 1783 N N . SER B 1 18 ? 4.791 25.035 -11.780 1.00 36.63 90 SER B N 1
ATOM 1784 C CA . SER B 1 18 ? 3.753 25.850 -11.113 1.00 33.15 90 SER B CA 1
ATOM 1785 C C . SER B 1 18 ? 2.482 26.063 -11.961 1.00 32.73 90 SER B C 1
ATOM 1786 O O . SER B 1 18 ? 1.418 26.396 -11.427 1.00 33.63 90 SER B O 1
ATOM 1789 N N . GLU B 1 19 ? 2.609 25.882 -13.282 1.00 33.66 91 GLU B N 1
ATOM 1790 C CA . GLU B 1 19 ? 1.486 26.001 -14.217 1.00 33.67 91 GLU B CA 1
ATOM 1791 C C . GLU B 1 19 ? 0.692 24.696 -14.311 1.00 30.70 91 GLU B C 1
ATOM 1792 O O . GLU B 1 19 ? -0.392 24.663 -14.879 1.00 34.89 91 GLU B O 1
ATOM 1798 N N . GLY B 1 20 ? 1.259 23.628 -13.757 1.00 37.25 92 GLY B N 1
ATOM 1799 C CA . GLY B 1 20 ? 0.738 22.280 -13.915 1.00 37.78 92 GLY B CA 1
ATOM 1800 C C . GLY B 1 20 ? 0.584 21.841 -15.369 1.00 32.15 92 GLY B C 1
ATOM 1801 O O . GLY B 1 20 ? 1.450 21.999 -16.223 1.00 29.65 92 GLY B O 1
ATOM 1802 N N . LEU B 1 21 ? -0.577 21.314 -15.621 1.00 27.85 93 LEU B N 1
ATOM 1803 C CA A LEU B 1 21 ? -0.884 20.703 -16.884 0.50 24.88 93 LEU B CA 1
ATOM 1804 C CA B LEU B 1 21 ? -0.914 20.708 -16.883 0.50 26.66 93 LEU B CA 1
ATOM 1805 C C . LEU B 1 21 ? -1.282 21.844 -17.815 1.00 32.66 93 LEU B C 1
ATOM 1806 O O . LEU B 1 21 ? -2.331 22.486 -17.563 1.00 33.67 93 LEU B O 1
ATOM 1815 N N . ALA B 1 24 ? -1.548 21.596 -24.716 1.00 26.12 96 ALA B N 1
ATOM 1816 C CA . ALA B 1 24 ? -2.079 21.010 -25.922 1.00 27.29 96 ALA B CA 1
ATOM 1817 C C . ALA B 1 24 ? -1.340 19.729 -26.357 1.00 18.80 96 ALA B C 1
ATOM 1818 O O . ALA B 1 24 ? -0.222 19.433 -25.909 1.00 16.98 96 ALA B O 1
ATOM 1820 N N A LYS B 1 25 ? -1.999 18.966 -27.226 0.60 20.28 97 LYS B N 1
ATOM 1821 N N B LYS B 1 25 ? -1.996 18.961 -27.221 0.40 20.09 97 LYS B N 1
ATOM 1822 C CA A LYS B 1 25 ? -1.407 17.747 -27.762 0.60 14.64 97 LYS B CA 1
ATOM 1823 C CA B LYS B 1 25 ? -1.409 17.734 -27.732 0.40 16.14 97 LYS B CA 1
ATOM 1824 C C A LYS B 1 25 ? -0.208 18.090 -28.625 0.60 16.11 97 LYS B C 1
ATOM 1825 C C B LYS B 1 25 ? -0.217 18.076 -28.616 0.40 16.76 97 LYS B C 1
ATOM 1826 O O A LYS B 1 25 ? -0.191 19.140 -29.324 0.60 21.91 97 LYS B O 1
ATOM 1827 O O B LYS B 1 25 ? -0.211 19.120 -29.303 0.40 21.82 97 LYS B O 1
ATOM 1838 N N . ALA B 1 26 ? 0.793 17.204 -28.589 1.00 15.67 98 ALA B N 1
ATOM 1839 C CA . ALA B 1 26 ? 1.939 17.316 -29.501 1.00 17.01 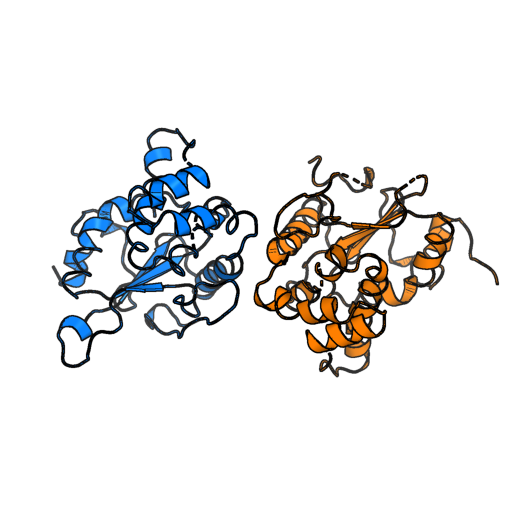98 ALA B CA 1
ATOM 1840 C C . ALA B 1 26 ? 1.514 17.275 -30.991 1.00 19.24 98 ALA B C 1
ATOM 1841 O O . ALA B 1 26 ? 2.080 18.017 -31.799 1.00 22.19 98 ALA B O 1
ATOM 1843 N N . ASN B 1 27 ? 0.584 16.377 -31.337 1.00 15.31 99 ASN B N 1
ATOM 1844 C CA . ASN B 1 27 ? 0.053 16.225 -32.715 1.00 16.45 99 ASN B CA 1
ATOM 1845 C C . ASN B 1 27 ? 1.183 16.198 -33.766 1.00 17.86 99 ASN B C 1
ATOM 1846 O O . ASN B 1 27 ? 1.237 17.013 -34.692 1.00 21.06 99 ASN B O 1
ATOM 1851 N N . GLN B 1 28 ? 2.103 15.257 -33.551 1.00 18.31 100 GLN B N 1
ATOM 1852 C CA . GLN B 1 28 ? 3.258 15.037 -34.412 1.00 22.15 100 GLN B CA 1
ATOM 1853 C C . GLN B 1 28 ? 3.475 13.570 -34.707 1.00 16.89 100 GLN B C 1
ATOM 1854 O O . GLN B 1 28 ? 3.260 12.694 -33.844 1.00 17.06 100 GLN B O 1
ATOM 1860 N N . GLY B 1 29 ? 4.022 13.318 -35.905 1.00 17.12 101 GLY B N 1
ATOM 1861 C CA . GLY B 1 29 ? 4.499 11.992 -36.221 1.00 16.54 101 GLY B CA 1
ATOM 1862 C C . GLY B 1 29 ? 5.598 11.603 -35.233 1.00 13.42 101 GLY B C 1
ATOM 1863 O O . GLY B 1 29 ? 6.367 12.427 -34.796 1.00 14.71 101 GLY B O 1
ATOM 1864 N N . GLY B 1 30 ? 5.673 10.330 -34.888 1.00 13.05 102 GLY B N 1
ATOM 1865 C CA . GLY B 1 30 ? 6.712 9.823 -33.993 1.00 13.35 102 GLY B CA 1
ATOM 1866 C C . GLY B 1 30 ? 6.451 10.096 -32.511 1.00 13.18 102 GLY B C 1
ATOM 1867 O O . GLY B 1 30 ? 7.329 9.816 -31.667 1.00 13.47 102 GLY B O 1
ATOM 1868 N N . ILE B 1 31 ? 5.270 10.630 -32.196 1.00 13.06 103 ILE B N 1
ATOM 1869 C CA . ILE B 1 31 ? 4.867 10.947 -30.827 1.00 12.07 103 ILE B CA 1
ATOM 1870 C C . ILE B 1 31 ? 3.465 10.384 -30.651 1.00 11.18 103 ILE B C 1
ATOM 1871 O O . ILE B 1 31 ? 2.614 10.590 -31.530 1.00 11.86 103 ILE B O 1
ATOM 1876 N N . PRO B 1 32 ? 3.192 9.680 -29.524 1.00 10.94 104 PRO B N 1
ATOM 1877 C CA . PRO B 1 32 ? 1.847 9.106 -29.418 1.00 11.93 104 PRO B CA 1
ATOM 1878 C C . PRO B 1 32 ? 0.741 10.176 -29.509 1.00 11.58 104 PRO B C 1
ATOM 1879 O O . PRO B 1 32 ? 0.920 11.322 -29.043 1.00 11.84 104 PRO B O 1
ATOM 1883 N N . LYS B 1 33 ? -0.370 9.790 -30.120 1.00 12.37 105 LYS B N 1
ATOM 1884 C CA . LYS B 1 33 ? -1.475 10.683 -30.384 1.00 13.99 105 LYS B CA 1
ATOM 1885 C C . LYS B 1 33 ? -2.032 11.400 -29.150 1.00 14.49 105 LYS B C 1
ATOM 1886 O O . LYS B 1 33 ? -2.476 12.552 -29.269 1.00 16.05 105 LYS B O 1
ATOM 1892 N N . GLN B 1 34 ? -2.040 10.737 -27.994 1.00 12.78 106 GLN B N 1
ATOM 1893 C CA A GLN B 1 34 ? -2.608 11.399 -26.807 0.60 15.66 106 GLN B CA 1
ATOM 1894 C CA B GLN B 1 34 ? -2.586 11.333 -26.765 0.40 15.70 106 GLN B CA 1
ATOM 1895 C C . GLN B 1 34 ? -1.550 12.118 -25.956 1.00 13.77 106 GLN B C 1
ATOM 1896 O O . GLN B 1 34 ? -1.884 12.697 -24.932 1.00 15.96 106 GLN B O 1
ATOM 1907 N N . VAL B 1 35 ? -0.291 12.106 -26.392 1.00 10.44 107 VAL B N 1
ATOM 1908 C CA . VAL B 1 35 ? 0.806 12.764 -25.666 1.00 11.48 107 VAL B CA 1
ATOM 1909 C C . VAL B 1 35 ? 0.785 14.273 -25.885 1.00 12.10 107 VAL B C 1
ATOM 1910 O O . VAL B 1 35 ? 0.487 14.765 -26.985 1.00 12.85 107 VAL B O 1
ATOM 1914 N N . LEU B 1 36 ? 1.051 14.997 -24.801 1.00 12.37 108 LEU B N 1
ATOM 1915 C CA . LEU B 1 36 ? 1.046 16.440 -24.809 1.00 12.42 108 LEU B CA 1
ATOM 1916 C C . LEU B 1 36 ? 2.345 17.048 -25.349 1.00 11.48 108 LEU B C 1
ATOM 1917 O O . LEU B 1 36 ? 3.338 16.343 -25.575 1.00 13.54 108 LEU B O 1
ATOM 1922 N N . SER B 1 37 ? 2.330 18.371 -25.559 1.00 13.31 109 SER B N 1
ATOM 1923 C CA . SER B 1 37 ? 3.468 19.102 -26.108 1.00 15.19 109 SER B CA 1
ATOM 1924 C C . SER B 1 37 ? 4.756 18.977 -25.332 1.00 14.97 109 SER B C 1
ATOM 1925 O O . SER B 1 37 ? 5.846 19.214 -25.900 1.00 16.88 109 SER B O 1
ATOM 1928 N N . ASP B 1 38 ? 4.654 18.624 -24.052 1.00 14.43 110 ASP B N 1
ATOM 1929 C CA . ASP B 1 38 ? 5.826 18.401 -23.206 1.00 14.95 110 ASP B CA 1
ATOM 1930 C C . ASP B 1 38 ? 6.180 16.930 -23.011 1.00 13.03 110 ASP B C 1
ATOM 1931 O O . ASP B 1 38 ? 6.954 16.584 -22.103 1.00 14.90 110 ASP B O 1
ATOM 1936 N N . ALA B 1 39 ? 5.648 16.066 -23.878 1.00 13.44 111 ALA B N 1
ATOM 1937 C CA . ALA B 1 39 ? 5.924 14.608 -23.860 1.00 11.19 111 ALA B CA 1
ATOM 1938 C C . ALA B 1 39 ? 5.162 13.824 -22.805 1.00 10.82 111 ALA B C 1
ATOM 1939 O O . ALA B 1 39 ? 5.259 12.598 -22.758 1.00 12.34 111 ALA B O 1
ATOM 1941 N N . SER B 1 40 ? 4.360 14.524 -22.007 1.00 11.84 112 SER B N 1
ATOM 1942 C CA . SER B 1 40 ? 3.621 13.864 -20.910 1.00 10.83 112 SER B CA 1
ATOM 1943 C C . SER B 1 40 ? 2.334 13.242 -21.419 1.00 10.24 112 SER B C 1
ATOM 1944 O O . SER B 1 40 ? 1.819 13.597 -22.487 1.00 12.27 112 SER B O 1
ATOM 1947 N N . TRP B 1 41 ? 1.772 12.348 -20.607 1.00 10.93 113 TRP B N 1
ATOM 1948 C CA . TRP B 1 41 ? 0.401 11.940 -20.769 1.00 12.10 113 TRP B CA 1
ATOM 1949 C C . TRP B 1 41 ? -0.267 11.827 -19.411 1.00 12.72 113 TRP B C 1
ATOM 1950 O O . TRP B 1 41 ? 0.404 11.754 -18.387 1.00 13.16 113 TRP B O 1
ATOM 1961 N N . THR B 1 42 ? -1.588 11.875 -19.421 1.00 11.29 114 THR B N 1
ATOM 1962 C CA . THR B 1 42 ? -2.352 12.077 -18.203 1.00 13.07 114 THR B CA 1
ATOM 1963 C C . THR B 1 42 ? -3.534 11.147 -18.029 1.00 15.85 114 THR B C 1
ATOM 1964 O O . THR B 1 42 ? -4.073 10.599 -18.991 1.00 16.87 114 THR B O 1
ATOM 1968 N N . TYR B 1 43 ? -3.921 10.995 -16.771 1.00 12.02 115 TYR B N 1
ATOM 1969 C CA . TYR B 1 43 ? -5.113 10.244 -16.351 1.00 14.33 115 TYR B CA 1
ATOM 1970 C C . TYR B 1 43 ? -5.939 11.108 -15.382 1.00 13.47 115 TYR B C 1
ATOM 1971 O O . TYR B 1 43 ? -5.370 11.723 -14.464 1.00 13.06 115 TYR B O 1
ATOM 1980 N N . GLY B 1 44 ? -7.249 11.175 -15.613 1.00 16.75 116 GLY B N 1
ATOM 1981 C CA . GLY B 1 44 ? -8.164 11.840 -14.683 1.00 18.09 116 GLY B CA 1
ATOM 1982 C C . GLY B 1 44 ? -8.327 13.346 -14.828 1.00 20.81 116 GLY B C 1
ATOM 1983 O O . GLY B 1 44 ? -8.999 13.945 -13.992 1.00 23.87 116 GLY B O 1
ATOM 1984 N N . GLU B 1 45 ? -7.809 13.955 -15.906 1.00 20.18 117 GLU B N 1
ATOM 1985 C CA . GLU B 1 45 ? -7.864 15.454 -16.073 1.00 22.11 117 GLU B CA 1
ATOM 1986 C C . GLU B 1 45 ? -9.211 16.014 -16.521 1.00 20.33 117 GLU B C 1
ATOM 1987 O O . GLU B 1 45 ? -9.446 17.251 -16.443 1.00 27.35 117 GLU B O 1
ATOM 1993 N N . GLY B 1 46 ? -10.107 15.131 -16.965 1.00 25.29 118 GLY B N 1
ATOM 1994 C CA . GLY B 1 46 ? -11.383 15.573 -17.553 1.00 28.76 118 GLY B CA 1
ATOM 1995 C C . GLY B 1 46 ? -12.559 15.324 -16.625 1.00 44.53 118 GLY B C 1
ATOM 1996 O O . GLY B 1 46 ? -13.686 15.756 -16.902 1.00 65.32 118 GLY B O 1
ATOM 1997 N N . SER B 1 55 ? -12.065 20.428 -10.540 1.00 60.69 127 SER B N 1
ATOM 1998 C CA . SER B 1 55 ? -11.418 19.226 -10.986 1.00 37.18 127 SER B CA 1
ATOM 1999 C C . SER B 1 55 ? -10.382 18.728 -9.924 1.00 32.11 127 SER B C 1
ATOM 2000 O O . SER B 1 55 ? -10.480 19.080 -8.729 1.00 33.72 127 SER B O 1
ATOM 2003 N N . ALA B 1 56 ? -9.435 17.881 -10.327 1.00 26.97 128 ALA B N 1
ATOM 2004 C CA . ALA B 1 56 ? -8.525 17.237 -9.372 1.00 24.88 128 ALA B CA 1
ATOM 2005 C C . ALA B 1 56 ? -7.109 17.750 -9.497 1.00 23.75 128 ALA B C 1
ATOM 2006 O O . ALA B 1 56 ? -6.617 17.879 -10.587 1.00 25.86 128 ALA B O 1
ATOM 2008 N N . PRO B 1 57 ? -6.428 18.008 -8.369 1.00 20.47 129 PRO B N 1
ATOM 2009 C CA . PRO B 1 57 ? -5.094 18.572 -8.448 1.00 19.29 129 PRO B CA 1
ATOM 2010 C C . PRO B 1 57 ? -4.069 17.637 -9.095 1.00 14.23 129 PRO B C 1
ATOM 2011 O O . PRO B 1 57 ? -4.180 16.414 -8.968 1.00 14.71 129 PRO B O 1
ATOM 2015 N N . VAL B 1 58 ? -3.094 18.219 -9.789 1.00 17.26 130 VAL B N 1
ATOM 2016 C CA . VAL B 1 58 ? -2.119 17.469 -10.572 1.00 15.89 130 VAL B CA 1
ATOM 2017 C C . VAL B 1 58 ? -0.946 16.952 -9.752 1.00 16.03 130 VAL B C 1
ATOM 2018 O O . VAL B 1 58 ? -0.294 17.714 -9.050 1.00 16.64 130 VAL B O 1
ATOM 2022 N N . LEU B 1 59 ? -0.706 15.644 -9.876 1.00 13.49 131 LEU B N 1
ATOM 2023 C CA . LEU B 1 59 ? 0.502 14.977 -9.417 1.00 12.82 131 LEU B CA 1
ATOM 2024 C C . LEU B 1 59 ? 1.351 14.685 -10.638 1.00 14.77 131 LEU B C 1
ATOM 2025 O O . LEU B 1 59 ? 0.962 13.852 -11.463 1.00 13.45 131 LEU B O 1
ATOM 2030 N N . ASP B 1 60 ? 2.475 15.386 -10.774 1.00 13.24 132 ASP B N 1
ATOM 2031 C CA . ASP B 1 60 ? 3.383 15.232 -11.927 1.00 14.96 132 ASP B CA 1
ATOM 2032 C C . ASP B 1 60 ? 4.519 14.311 -11.487 1.00 14.60 132 ASP B C 1
ATOM 2033 O O . ASP B 1 60 ? 5.155 14.582 -10.443 1.00 16.23 132 ASP B O 1
ATOM 2038 N N . ILE B 1 61 ? 4.793 13.264 -12.253 1.00 14.41 133 ILE B N 1
ATOM 2039 C CA . ILE B 1 61 ? 5.954 12.437 -12.022 1.00 14.10 133 ILE B CA 1
ATOM 2040 C C . ILE B 1 61 ? 6.895 12.490 -13.218 1.00 14.33 133 ILE B C 1
ATOM 2041 O O . ILE B 1 61 ? 6.511 12.054 -14.289 1.00 13.90 133 ILE B O 1
ATOM 2046 N N . TYR B 1 62 ? 8.106 13.052 -13.005 1.00 14.14 134 TYR B N 1
ATOM 2047 C CA . TYR B 1 62 ? 9.200 13.040 -13.968 1.00 13.92 134 TYR B CA 1
ATOM 2048 C C . TYR B 1 62 ? 10.095 11.833 -13.692 1.00 15.53 134 TYR B C 1
ATOM 2049 O O . TYR B 1 62 ? 10.651 11.734 -12.608 1.00 20.05 134 TYR B O 1
ATOM 2058 N N . PHE B 1 63 ? 10.222 10.934 -14.678 1.00 15.14 135 PHE B N 1
ATOM 2059 C CA . PHE B 1 63 ? 10.827 9.610 -14.479 1.00 16.43 135 PHE B CA 1
ATOM 2060 C C . PHE B 1 63 ? 11.600 9.160 -15.719 1.00 16.49 135 PHE B C 1
ATOM 2061 O O . PHE B 1 63 ? 11.431 9.711 -16.814 1.00 15.62 135 PHE B O 1
ATOM 2069 N N . ASP B 1 64 ? 12.452 8.172 -15.518 1.00 15.62 136 ASP B N 1
ATOM 2070 C CA . ASP B 1 64 ? 13.172 7.472 -16.587 1.00 17.54 136 ASP B CA 1
ATOM 2071 C C . ASP B 1 64 ? 12.939 6.001 -16.278 1.00 14.57 136 ASP B C 1
ATOM 2072 O O . ASP B 1 64 ? 13.154 5.550 -15.129 1.00 15.25 136 ASP B O 1
ATOM 2077 N N . TYR B 1 65 ? 12.509 5.244 -17.293 1.00 13.57 137 TYR B N 1
ATOM 2078 C CA . TYR B 1 65 ? 12.265 3.811 -17.145 1.00 15.74 137 TYR B CA 1
ATOM 2079 C C . TYR B 1 65 ? 13.515 3.032 -16.735 1.00 16.31 137 TYR B C 1
ATOM 2080 O O . TYR B 1 65 ? 13.391 1.877 -16.312 1.00 16.33 137 TYR B O 1
ATOM 2089 N N . SER B 1 66 ? 14.698 3.626 -16.924 1.00 16.27 138 SER B N 1
ATOM 2090 C CA . SER B 1 66 ? 15.960 2.989 -16.536 1.00 16.85 138 SER B CA 1
ATOM 2091 C C . SER B 1 66 ? 16.530 3.428 -15.174 1.00 19.80 138 SER B C 1
ATOM 2092 O O . SER B 1 66 ? 17.655 3.044 -14.806 1.00 20.31 138 SER B O 1
ATOM 2095 N N . CYS B 1 67 ? 15.751 4.205 -14.435 1.00 17.60 139 CYS B N 1
ATOM 2096 C CA . CYS B 1 67 ? 16.165 4.748 -13.144 1.00 17.47 139 CYS B CA 1
ATOM 2097 C C . CYS B 1 67 ? 15.621 3.894 -12.009 1.00 18.59 139 CYS B C 1
ATOM 2098 O O . CYS B 1 67 ? 14.411 3.717 -11.878 1.00 20.71 139 CYS B O 1
ATOM 2101 N N . SER B 1 68 ? 16.538 3.363 -11.201 1.00 19.23 140 SER B N 1
ATOM 2102 C CA . SER B 1 68 ? 16.179 2.422 -10.136 1.00 19.50 140 SER B CA 1
ATOM 2103 C C . SER B 1 68 ? 15.320 3.096 -9.064 1.00 17.14 140 SER B C 1
ATOM 2104 O O . SER B 1 68 ? 14.449 2.466 -8.481 1.00 18.29 140 SER B O 1
ATOM 2107 N N . HIS B 1 69 ? 15.528 4.392 -8.852 1.00 19.73 141 HIS B N 1
ATOM 2108 C CA . HIS B 1 69 ? 14.747 5.125 -7.890 1.00 21.18 141 HIS B CA 1
ATOM 2109 C C . HIS B 1 69 ? 13.316 5.298 -8.383 1.00 17.38 141 HIS B C 1
ATOM 2110 O O . HIS B 1 69 ? 12.381 5.138 -7.617 1.00 17.49 141 HIS B O 1
ATOM 2117 N N . CYS B 1 70 ? 13.167 5.516 -9.692 1.00 16.31 142 CYS B N 1
ATOM 2118 C CA . CYS B 1 70 ? 11.855 5.594 -10.308 1.00 15.67 142 CYS B CA 1
ATOM 2119 C C . CYS B 1 70 ? 11.122 4.244 -10.199 1.00 15.05 142 CYS B C 1
ATOM 2120 O O . CYS B 1 70 ? 9.931 4.208 -9.947 1.00 15.23 142 CYS B O 1
ATOM 2123 N N . ALA B 1 71 ? 11.834 3.142 -10.420 1.00 14.82 143 ALA B N 1
ATOM 2124 C CA . ALA B 1 71 ? 11.239 1.814 -10.325 1.00 16.25 143 ALA B CA 1
ATOM 2125 C C . ALA B 1 71 ? 10.732 1.572 -8.906 1.00 16.23 143 ALA B C 1
ATOM 2126 O O . ALA B 1 71 ? 9.618 1.112 -8.715 1.00 16.95 143 ALA B O 1
ATOM 2128 N N . GLN B 1 72 ? 11.528 1.948 -7.905 1.00 15.88 144 GLN B N 1
ATOM 2129 C CA A GLN B 1 72 ? 11.155 1.788 -6.511 0.60 17.88 144 GLN B CA 1
ATOM 2130 C CA B GLN B 1 72 ? 11.109 1.726 -6.524 0.40 18.90 144 GLN B CA 1
ATOM 2131 C C . GLN B 1 72 ? 9.941 2.651 -6.152 1.00 16.19 144 GLN B C 1
ATOM 2132 O O . GLN B 1 72 ? 9.015 2.208 -5.465 1.00 18.56 144 GLN B O 1
ATOM 2143 N N . PHE B 1 73 ? 9.921 3.870 -6.680 1.00 16.32 145 PHE B N 1
ATOM 2144 C CA . PHE B 1 73 ? 8.822 4.794 -6.437 1.00 17.38 145 PHE B CA 1
ATOM 2145 C C . PHE B 1 73 ? 7.499 4.232 -7.015 1.00 14.32 145 PHE B C 1
ATOM 2146 O O . PHE B 1 73 ? 6.452 4.204 -6.345 1.00 16.18 145 PHE B O 1
ATOM 2154 N N . GLU B 1 74 ? 7.554 3.770 -8.268 1.00 14.58 146 GLU B N 1
ATOM 2155 C CA . GLU B 1 74 ? 6.370 3.145 -8.896 1.00 15.26 146 GLU B CA 1
ATOM 2156 C C . GLU B 1 74 ? 5.866 1.940 -8.094 1.00 14.67 146 GLU B C 1
ATOM 2157 O O . GLU B 1 74 ? 4.679 1.827 -7.840 1.00 15.72 146 GLU B O 1
ATOM 2163 N N . GLY B 1 75 ? 6.770 1.055 -7.693 1.00 16.36 147 GLY B N 1
ATOM 2164 C CA . GLY B 1 75 ? 6.367 -0.097 -6.928 1.00 18.44 147 GLY B CA 1
ATOM 2165 C C . GLY B 1 75 ? 5.707 0.270 -5.619 1.00 16.45 147 GLY B C 1
ATOM 2166 O O . GLY B 1 75 ? 4.707 -0.336 -5.215 1.00 18.44 147 GLY B O 1
ATOM 2167 N N . LEU B 1 76 ? 6.284 1.248 -4.928 1.00 13.66 148 LEU B N 1
ATOM 2168 C CA . LEU B 1 76 ? 5.786 1.647 -3.634 1.00 14.68 148 LEU B CA 1
ATOM 2169 C C . LEU B 1 76 ? 4.420 2.331 -3.718 1.00 14.45 148 LEU B C 1
ATOM 2170 O O . LEU B 1 76 ? 3.561 2.122 -2.836 1.00 14.83 148 LEU B O 1
ATOM 2175 N N . HIS B 1 77 ? 4.235 3.177 -4.734 1.00 14.30 149 HIS B N 1
ATOM 2176 C CA . HIS B 1 77 ? 3.082 4.056 -4.747 1.00 13.73 149 HIS B CA 1
ATOM 2177 C C . HIS B 1 77 ? 2.004 3.706 -5.737 1.00 14.25 149 HIS B C 1
ATOM 2178 O O . HIS B 1 77 ? 0.967 4.367 -5.737 1.00 14.01 149 HIS B O 1
ATOM 2185 N N . THR B 1 78 ? 2.202 2.659 -6.544 1.00 13.87 150 THR B N 1
ATOM 2186 C CA . THR B 1 78 ? 1.212 2.366 -7.576 1.00 14.36 150 THR B CA 1
ATOM 2187 C C . THR B 1 78 ? -0.195 2.151 -6.986 1.00 13.23 150 THR B C 1
ATOM 2188 O O . THR B 1 78 ? -1.175 2.665 -7.534 1.00 14.64 150 THR B O 1
ATOM 2192 N N . GLN B 1 79 ? -0.309 1.405 -5.885 1.00 14.13 15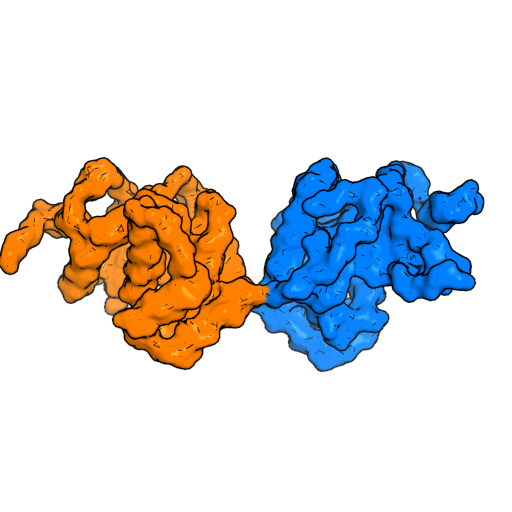1 GLN B N 1
ATOM 2193 C CA A GLN B 1 79 ? -1.623 1.135 -5.341 0.60 15.14 151 GLN B CA 1
ATOM 2194 C CA B GLN B 1 79 ? -1.632 1.132 -5.355 0.40 15.25 151 GLN B CA 1
ATOM 2195 C C . GLN B 1 79 ? -2.312 2.424 -4.913 1.00 14.40 151 GLN B C 1
ATOM 2196 O O . GLN B 1 79 ? -3.488 2.656 -5.237 1.00 14.18 151 GLN B O 1
ATOM 2207 N N . GLU B 1 80 ? -1.593 3.276 -4.174 1.00 14.41 152 GLU B N 1
ATOM 2208 C CA . GLU B 1 80 ? -2.262 4.481 -3.678 1.00 14.18 152 GLU B CA 1
ATOM 2209 C C . GLU B 1 80 ? -2.567 5.476 -4.825 1.00 14.40 152 GLU B C 1
ATOM 2210 O O . GLU B 1 80 ? -3.564 6.182 -4.786 1.00 15.84 152 GLU B O 1
ATOM 2216 N N . ILE B 1 81 ? -1.695 5.536 -5.817 1.00 14.07 153 ILE B N 1
ATOM 2217 C CA . ILE B 1 81 ? -1.956 6.402 -6.967 1.00 14.96 153 ILE B CA 1
ATOM 2218 C C . ILE B 1 81 ? -3.245 5.937 -7.675 1.00 14.10 153 ILE B C 1
ATOM 2219 O O . ILE B 1 81 ? -4.109 6.746 -8.046 1.00 15.98 153 ILE B O 1
ATOM 2224 N N . ASN B 1 82 ? -3.389 4.628 -7.874 1.00 14.49 154 ASN B N 1
ATOM 2225 C CA . ASN B 1 82 ? -4.599 4.134 -8.497 1.00 15.04 154 ASN B CA 1
ATOM 2226 C C . ASN B 1 82 ? -5.825 4.393 -7.643 1.00 14.40 154 ASN B C 1
ATOM 2227 O O . ASN B 1 82 ? -6.898 4.693 -8.168 1.00 15.72 154 ASN B O 1
ATOM 2232 N N . GLN B 1 83 ? -5.675 4.298 -6.325 1.00 15.01 155 GLN B N 1
ATOM 2233 C CA . GLN B 1 83 ? -6.785 4.613 -5.423 1.00 17.58 155 GLN B CA 1
ATOM 2234 C C . GLN B 1 83 ? -7.169 6.076 -5.481 1.00 16.52 155 GLN B C 1
ATOM 2235 O O . GLN B 1 83 ? -8.355 6.390 -5.573 1.00 18.08 155 GLN B O 1
ATOM 2241 N N . LEU B 1 84 ? -6.174 6.964 -5.470 1.00 15.14 156 LEU B N 1
ATOM 2242 C CA . LEU B 1 84 ? -6.438 8.400 -5.582 1.00 14.92 156 LEU B CA 1
ATOM 2243 C C . LEU B 1 84 ? -7.115 8.722 -6.908 1.00 14.71 156 LEU B C 1
ATOM 2244 O O . LEU B 1 84 ? -7.986 9.566 -6.952 1.00 17.54 156 LEU B O 1
ATOM 2249 N N . LEU B 1 85 ? -6.674 8.105 -7.995 1.00 14.85 157 LEU B N 1
ATOM 2250 C CA . LEU B 1 85 ? -7.358 8.275 -9.287 1.00 16.19 157 LEU B CA 1
ATOM 2251 C C . LEU B 1 85 ? -8.806 7.781 -9.266 1.00 17.90 157 LEU B C 1
ATOM 2252 O O . LEU B 1 85 ? -9.710 8.466 -9.770 1.00 20.18 157 LEU B O 1
ATOM 2257 N N . SER B 1 86 ? -9.031 6.599 -8.697 1.00 17.99 158 SER B N 1
ATOM 2258 C CA A SER B 1 86 ? -10.350 6.026 -8.619 0.60 20.00 158 SER B CA 1
ATOM 2259 C CA B SER B 1 86 ? -10.370 6.033 -8.620 0.40 20.61 158 SER B CA 1
ATOM 2260 C C . SER B 1 86 ? -11.292 6.963 -7.867 1.00 19.88 158 SER B C 1
ATOM 2261 O O . SER B 1 86 ? -12.465 7.114 -8.234 1.00 23.79 158 SER B O 1
ATOM 2266 N N . ASP B 1 87 ? -10.765 7.598 -6.827 1.00 20.98 159 ASP B N 1
ATOM 2267 C CA . ASP B 1 87 ? -11.557 8.502 -5.999 1.00 22.69 159 ASP B CA 1
ATOM 2268 C C . ASP B 1 87 ? -11.579 9.953 -6.521 1.00 18.46 159 ASP B C 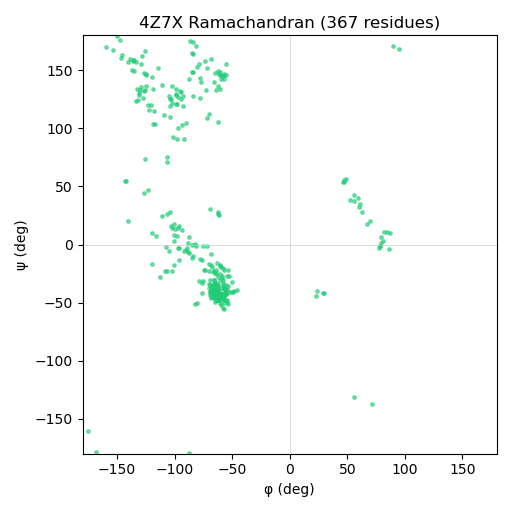1
ATOM 2269 O O . ASP B 1 87 ? -12.129 10.859 -5.845 1.00 23.85 159 ASP B O 1
ATOM 2274 N N . LYS B 1 88 ? -10.987 10.158 -7.712 1.00 19.28 160 LYS B N 1
ATOM 2275 C CA . LYS B 1 88 ? -10.931 11.457 -8.372 1.00 21.15 160 LYS B CA 1
ATOM 2276 C C . LYS B 1 88 ? -10.306 12.530 -7.502 1.00 20.09 160 LYS B C 1
ATOM 2277 O O . LYS B 1 88 ? -10.747 13.693 -7.544 1.00 24.68 160 LYS B O 1
ATOM 2283 N N . LYS B 1 89 ? -9.279 12.150 -6.735 1.00 16.93 161 LYS B N 1
ATOM 2284 C CA . LYS B 1 89 ? -8.570 13.087 -5.873 1.00 18.42 161 LYS B CA 1
ATOM 2285 C C . LYS B 1 89 ? -7.302 13.658 -6.497 1.00 16.77 161 LYS B C 1
ATOM 2286 O O . LYS B 1 89 ? -6.725 14.616 -5.942 1.00 18.31 161 LYS B O 1
ATOM 2292 N N . ILE B 1 90 ? -6.836 13.053 -7.594 1.00 16.38 162 ILE B N 1
ATOM 2293 C CA . ILE B 1 90 ? -5.680 13.565 -8.340 1.00 14.16 162 ILE B CA 1
ATOM 2294 C C . ILE B 1 90 ? -5.949 13.415 -9.824 1.00 14.02 162 ILE B C 1
ATOM 2295 O O . ILE B 1 90 ? -6.774 12.583 -10.250 1.00 14.54 162 ILE B O 1
ATOM 2300 N N . THR B 1 91 ? -5.225 14.257 -10.565 1.00 13.06 163 THR B N 1
ATOM 2301 C CA . THR B 1 91 ? -4.911 14.069 -11.966 1.00 14.98 163 THR B CA 1
ATOM 2302 C C . THR B 1 91 ? -3.461 13.621 -12.022 1.00 13.45 163 THR B C 1
ATOM 2303 O O . THR B 1 91 ? -2.586 14.260 -11.439 1.00 17.04 163 THR B O 1
ATOM 2307 N N . LEU B 1 92 ? -3.203 12.484 -12.669 1.00 11.55 164 LEU B N 1
ATOM 2308 C CA . LEU B 1 92 ? -1.819 11.978 -12.770 1.00 11.33 164 LEU B CA 1
ATOM 2309 C C . LEU B 1 92 ? -1.204 12.378 -14.096 1.00 10.53 164 LEU B C 1
ATOM 2310 O O . LEU B 1 92 ? -1.794 12.160 -15.150 1.00 12.89 164 LEU B O 1
ATOM 2315 N N . ALA B 1 93 ? -0.054 12.990 -14.039 1.00 11.00 165 ALA B N 1
ATOM 2316 C CA . ALA B 1 93 ? 0.711 13.322 -15.240 1.00 9.78 165 ALA B CA 1
ATOM 2317 C C . ALA B 1 93 ? 2.078 12.661 -15.215 1.00 12.55 165 ALA B C 1
ATOM 2318 O O . ALA B 1 93 ? 2.884 12.893 -14.307 1.00 12.74 165 ALA B O 1
ATOM 2320 N N . LEU B 1 94 ? 2.320 11.832 -16.220 1.00 11.63 166 LEU B N 1
ATOM 2321 C CA . LEU B 1 94 ? 3.566 11.086 -16.372 1.00 11.91 166 LEU B CA 1
ATOM 2322 C C . LEU B 1 94 ? 4.454 11.740 -17.431 1.00 10.18 166 LEU B C 1
ATOM 2323 O O . LEU B 1 94 ? 4.010 11.925 -18.549 1.00 12.73 166 LEU B O 1
ATOM 2328 N N . HIS B 1 95 ? 5.656 12.125 -17.032 1.00 10.63 167 HIS B N 1
ATOM 2329 C CA . HIS B 1 95 ? 6.613 12.840 -17.863 1.00 11.76 167 HIS B CA 1
ATOM 2330 C C . HIS B 1 95 ? 7.853 11.970 -18.035 1.00 13.89 167 HIS B C 1
ATOM 2331 O O . HIS B 1 95 ? 8.704 11.890 -17.128 1.00 13.42 167 HIS B O 1
ATOM 2338 N N . PRO B 1 96 ? 8.003 11.342 -19.206 1.00 13.39 168 PRO B N 1
ATOM 2339 C CA . PRO B 1 96 ? 9.139 10.472 -19.445 1.00 13.92 168 PRO B CA 1
ATOM 2340 C C . PRO B 1 96 ? 10.387 11.208 -19.915 1.00 15.08 168 PRO B C 1
ATOM 2341 O O . PRO B 1 96 ? 10.289 12.224 -20.588 1.00 18.50 168 PRO B O 1
ATOM 2345 N N . CYS B 1 97 ? 11.552 10.692 -19.558 1.00 15.78 169 CYS B N 1
ATOM 2346 C CA . CYS B 1 97 ? 12.782 11.158 -20.167 1.00 16.47 169 CYS B CA 1
ATOM 2347 C C . CYS B 1 97 ? 13.827 10.046 -20.223 1.00 18.20 169 CYS B C 1
ATOM 2348 O O . CYS B 1 97 ? 13.577 8.943 -19.763 1.00 16.24 169 CYS B O 1
ATOM 2351 N N . LYS B 1 98 ? 15.001 10.362 -20.784 1.00 19.94 170 LYS B N 1
ATOM 2352 C CA . LYS B 1 98 ? 16.093 9.406 -20.929 1.00 19.10 170 LYS B CA 1
ATOM 2353 C C . LYS B 1 98 ? 17.361 10.011 -20.305 1.00 21.23 170 LYS B C 1
ATOM 2354 O O . LYS B 1 98 ? 18.468 9.972 -20.871 1.00 23.39 170 LYS B O 1
ATOM 2360 N N . LEU B 1 99 ? 17.180 10.591 -19.128 1.00 21.25 171 LEU B N 1
ATOM 2361 C CA . LEU B 1 99 ? 18.277 11.206 -18.384 1.00 21.91 171 LEU B CA 1
ATOM 2362 C C . LEU B 1 99 ? 19.520 10.304 -18.246 1.00 23.50 171 LEU B C 1
ATOM 2363 O O . LEU B 1 99 ? 20.658 10.768 -18.403 1.00 28.35 171 LEU B O 1
ATOM 2368 N N . LEU B 1 100 ? 19.321 9.015 -18.003 1.00 20.04 172 LEU B N 1
ATOM 2369 C CA A LEU B 1 100 ? 20.458 8.129 -17.715 0.60 20.87 172 LEU B CA 1
ATOM 2370 C CA B LEU B 1 100 ? 20.460 8.125 -17.713 0.40 21.63 172 LEU B CA 1
ATOM 2371 C C . LEU B 1 100 ? 21.117 7.604 -18.989 1.00 22.24 172 LEU B C 1
ATOM 2372 O O . LEU B 1 100 ? 22.096 6.869 -18.922 1.00 26.84 172 LEU B O 1
ATOM 2381 N N . GLN B 1 101 ? 20.553 7.965 -20.146 1.00 22.38 173 GLN B N 1
ATOM 2382 C CA . GLN B 1 101 ? 21.109 7.603 -21.462 1.00 23.26 173 GLN B CA 1
ATOM 2383 C C . GLN B 1 101 ? 21.216 6.107 -21.720 1.00 23.44 173 GLN B C 1
ATOM 2384 O O . GLN B 1 101 ? 22.119 5.674 -22.434 1.00 26.86 173 GLN B O 1
ATOM 2390 N N . GLN B 1 102 ? 20.290 5.330 -21.161 1.00 21.38 174 GLN B N 1
ATOM 2391 C CA . GLN B 1 102 ? 20.301 3.897 -21.320 1.00 21.24 174 GLN B CA 1
ATOM 2392 C C . GLN B 1 102 ? 19.342 3.473 -22.405 1.00 23.14 174 GLN B C 1
ATOM 2393 O O . GLN B 1 102 ? 18.173 3.887 -22.400 1.00 23.40 174 GLN B O 1
ATOM 2399 N N . GLU B 1 103 ? 19.804 2.583 -23.290 1.00 21.58 175 GLU B N 1
ATOM 2400 C CA A GLU B 1 103 ? 18.988 2.077 -24.401 0.60 24.00 175 GLU B CA 1
ATOM 2401 C CA B GLU B 1 103 ? 18.944 2.198 -24.399 0.40 23.32 175 GLU B CA 1
ATOM 2402 C C . GLU B 1 103 ? 17.647 1.486 -23.969 1.00 20.59 175 GLU B C 1
ATOM 2403 O O . GLU B 1 103 ? 16.655 1.617 -24.666 1.00 17.94 175 GLU B O 1
ATOM 2414 N N . TRP B 1 104 ? 17.638 0.779 -22.828 1.00 18.31 176 TRP B N 1
ATOM 2415 C CA . TRP B 1 104 ? 16.401 0.197 -22.273 1.00 17.02 176 TRP B CA 1
ATOM 2416 C C . TRP B 1 104 ? 15.248 1.224 -22.292 1.00 15.96 176 TRP B C 1
ATOM 2417 O O . TRP B 1 104 ? 14.087 0.893 -22.594 1.00 16.55 176 TRP B O 1
ATOM 2428 N N . THR B 1 105 ? 15.565 2.471 -21.987 1.00 16.83 177 THR B N 1
ATOM 2429 C CA . THR B 1 105 ? 14.546 3.518 -21.974 1.00 15.62 177 THR B CA 1
ATOM 2430 C C . THR B 1 105 ? 13.857 3.652 -23.335 1.00 13.75 177 THR B C 1
ATOM 2431 O O . THR B 1 105 ? 12.631 3.799 -23.416 1.00 15.12 177 THR B O 1
ATOM 2435 N N . SER B 1 106 ? 14.632 3.659 -24.409 1.00 13.40 178 SER B N 1
ATOM 2436 C CA . SER B 1 106 ? 14.088 3.735 -25.738 1.00 16.39 178 SER B CA 1
ATOM 2437 C C . SER B 1 106 ? 13.292 2.484 -26.092 1.00 13.93 178 SER B C 1
ATOM 2438 O O . SER B 1 106 ? 12.261 2.556 -26.777 1.00 13.87 178 SER B O 1
ATOM 2441 N N . VAL B 1 107 ? 13.751 1.333 -25.641 1.00 14.30 179 VAL B N 1
ATOM 2442 C CA . VAL B 1 107 ? 12.978 0.104 -25.811 1.00 14.00 179 VAL B CA 1
ATOM 2443 C C . VAL B 1 107 ? 11.603 0.215 -25.175 1.00 13.83 179 VAL B C 1
ATOM 2444 O O . VAL B 1 107 ? 10.569 -0.007 -25.843 1.00 13.71 179 VAL B O 1
ATOM 2448 N N . VAL B 1 108 ? 11.580 0.569 -23.892 1.00 13.84 180 VAL B N 1
ATOM 2449 C CA . VAL B 1 108 ? 10.309 0.700 -23.190 1.00 13.78 180 VAL B CA 1
ATOM 2450 C C . VAL B 1 108 ? 9.401 1.800 -23.789 1.00 12.33 180 VAL B C 1
ATOM 2451 O O . VAL B 1 108 ? 8.215 1.569 -24.016 1.00 12.75 180 VAL B O 1
ATOM 2463 N N . ASN B 1 110 ? 9.358 2.956 -26.828 1.00 12.01 182 ASN B N 1
ATOM 2464 C CA . ASN B 1 110 ? 8.742 2.481 -28.083 1.00 11.67 182 ASN B CA 1
ATOM 2465 C C . ASN B 1 110 ? 7.556 1.534 -27.872 1.00 11.49 182 ASN B C 1
ATOM 2466 O O . ASN B 1 110 ? 6.497 1.669 -28.508 1.00 12.16 182 ASN B O 1
ATOM 2471 N N . ALA B 1 111 ? 7.720 0.593 -26.953 1.00 11.87 183 ALA B N 1
ATOM 2472 C CA . ALA B 1 111 ? 6.589 -0.271 -26.581 1.00 14.51 183 ALA B CA 1
ATOM 2473 C C . ALA B 1 111 ? 5.409 0.517 -25.989 1.00 12.65 183 ALA B C 1
ATOM 2474 O O . ALA B 1 111 ? 4.261 0.309 -26.372 1.00 13.13 183 ALA B O 1
ATOM 2489 N N . GLY B 1 113 ? 4.684 3.624 -26.513 1.00 10.22 185 GLY B N 1
ATOM 2490 C CA . GLY B 1 113 ? 4.044 4.379 -27.555 1.00 10.95 185 GLY B CA 1
ATOM 2491 C C . GLY B 1 113 ? 3.010 3.567 -28.318 1.00 10.85 185 GLY B C 1
ATOM 2492 O O . GLY B 1 113 ? 1.929 4.087 -28.622 1.00 11.44 185 GLY B O 1
ATOM 2493 N N . VAL B 1 114 ? 3.334 2.299 -28.628 1.00 10.81 186 VAL B N 1
ATOM 2494 C CA . VAL B 1 114 ? 2.371 1.428 -29.276 1.00 10.89 186 VAL B CA 1
ATOM 2495 C C . VAL B 1 114 ? 1.128 1.225 -28.392 1.00 11.61 186 VAL B C 1
ATOM 2496 O O . VAL B 1 114 ? -0.011 1.281 -28.853 1.00 12.79 186 VAL B O 1
ATOM 2500 N N . VAL B 1 115 ? 1.361 0.963 -27.114 1.00 9.96 187 VAL B N 1
ATOM 2501 C CA . VAL B 1 115 ? 0.246 0.783 -26.169 1.00 10.19 187 VAL B CA 1
ATOM 2502 C C . VAL B 1 115 ? -0.616 2.052 -26.077 1.00 11.21 187 VAL B C 1
ATOM 2503 O O . VAL B 1 115 ? -1.852 1.993 -26.096 1.00 11.70 187 VAL B O 1
ATOM 2507 N N . LEU B 1 116 ? 0.009 3.206 -25.967 1.00 9.81 188 LEU B N 1
ATOM 2508 C CA . LEU B 1 116 ? -0.732 4.459 -25.912 1.00 11.51 188 LEU B CA 1
ATOM 2509 C C . LEU B 1 116 ? -1.584 4.646 -27.163 1.00 12.42 188 LEU B C 1
ATOM 2510 O O . LEU B 1 116 ? -2.738 5.057 -27.085 1.00 14.27 188 LEU B O 1
ATOM 2515 N N . ASP B 1 117 ? -1.006 4.358 -28.319 1.00 10.86 189 ASP B N 1
ATOM 2516 C CA . ASP B 1 117 ? -1.706 4.580 -29.563 1.00 12.08 189 ASP B CA 1
ATOM 2517 C C . ASP B 1 117 ? -2.765 3.542 -29.878 1.00 13.18 189 ASP B C 1
ATOM 2518 O O . ASP B 1 117 ? -3.798 3.876 -30.489 1.00 17.98 189 ASP B O 1
ATOM 2523 N N . GLU B 1 118 ? -2.537 2.304 -29.471 1.00 13.65 190 GLU B N 1
ATOM 2524 C CA . GLU B 1 118 ? -3.421 1.210 -29.915 1.00 16.07 190 GLU B CA 1
ATOM 2525 C C . GLU B 1 118 ? -4.141 0.463 -28.798 1.00 13.68 190 GLU B C 1
ATOM 2526 O O . GLU B 1 118 ? -5.112 -0.224 -29.079 1.00 18.41 190 GLU B O 1
ATOM 2532 N N . ALA B 1 119 ? -3.695 0.594 -27.537 1.00 13.63 191 ALA B N 1
ATOM 2533 C CA . ALA B 1 119 ? -4.365 -0.056 -26.417 1.00 13.98 191 ALA B CA 1
ATOM 2534 C C . ALA B 1 119 ? -4.363 0.861 -25.175 1.00 13.77 191 ALA B C 1
ATOM 2535 O O . ALA B 1 119 ? -3.879 0.506 -24.108 1.00 13.45 191 ALA B O 1
ATOM 2537 N N . PRO B 1 120 ? -4.866 2.094 -25.328 1.00 12.70 192 PRO B N 1
ATOM 2538 C CA . PRO B 1 120 ? -4.741 3.037 -24.217 1.00 13.90 192 PRO B CA 1
ATOM 2539 C C . PRO B 1 120 ? -5.380 2.578 -22.909 1.00 14.38 192 PRO B C 1
ATOM 2540 O O . PRO B 1 120 ? -4.913 2.966 -21.813 1.00 12.94 192 PRO B O 1
ATOM 2544 N N . ALA B 1 121 ? -6.397 1.725 -22.987 1.00 15.07 193 ALA B N 1
ATOM 2545 C CA . ALA B 1 121 ? -7.053 1.267 -21.753 1.00 16.92 193 ALA B CA 1
ATOM 2546 C C . ALA B 1 121 ? -6.129 0.445 -20.846 1.00 15.77 193 ALA B C 1
ATOM 2547 O O . ALA B 1 121 ? -6.380 0.334 -19.660 1.00 18.11 193 ALA B O 1
ATOM 2549 N N . GLN B 1 122 ? -5.072 -0.133 -21.409 1.00 13.14 194 GLN B N 1
ATOM 2550 C CA . GLN B 1 122 ? -4.082 -0.892 -20.662 1.00 13.32 194 GLN B CA 1
ATOM 2551 C C . GLN B 1 122 ? -2.791 -0.120 -20.364 1.00 13.05 194 GLN B C 1
ATOM 2552 O O . GLN B 1 122 ? -1.828 -0.679 -19.823 1.00 14.25 194 GLN B O 1
ATOM 2558 N N . SER B 1 123 ? -2.737 1.149 -20.747 1.00 11.60 195 SER B N 1
ATOM 2559 C CA . SER B 1 123 ? -1.497 1.892 -20.660 1.00 12.22 195 SER B CA 1
ATOM 2560 C C . SER B 1 123 ? -0.950 2.066 -19.241 1.00 11.25 195 SER B C 1
ATOM 2561 O O . SER B 1 123 ? 0.248 1.919 -19.039 1.00 12.10 195 SER B O 1
ATOM 2564 N N . LEU B 1 124 ? -1.784 2.430 -18.273 1.00 10.84 196 LEU B N 1
ATOM 2565 C CA . LEU B 1 124 ? -1.251 2.627 -16.921 1.00 11.53 196 LEU B CA 1
ATOM 2566 C C . LEU B 1 124 ? -0.761 1.298 -16.319 1.00 12.65 196 LEU B C 1
ATOM 2567 O O . LEU B 1 124 ? 0.313 1.233 -15.671 1.00 12.42 196 LEU B O 1
ATOM 2572 N N . SER B 1 125 ? -1.500 0.223 -16.559 1.00 12.47 197 SER B N 1
ATOM 2573 C CA A SER B 1 125 ? -1.090 -1.082 -16.073 0.60 12.83 197 SER B CA 1
ATOM 2574 C CA B SER B 1 125 ? -1.073 -1.070 -16.050 0.40 13.65 197 SER B CA 1
ATOM 2575 C C . SER B 1 125 ? 0.221 -1.495 -16.755 1.00 14.92 197 SER B C 1
ATOM 2576 O O . SER B 1 125 ? 1.109 -2.073 -16.133 1.00 13.66 197 SER B O 1
ATOM 2581 N N . PHE B 1 126 ? 0.342 -1.187 -18.046 1.00 13.17 198 PHE B N 1
ATOM 2582 C CA . PHE B 1 126 ? 1.591 -1.501 -18.757 1.00 13.64 198 PHE B CA 1
ATOM 2583 C C . PHE B 1 126 ? 2.807 -0.716 -18.236 1.00 11.82 198 PHE B C 1
ATOM 2584 O O . PHE B 1 126 ? 3.920 -1.246 -18.115 1.00 13.28 198 PHE B O 1
ATOM 2592 N N . HIS B 1 127 ? 2.570 0.550 -17.925 1.00 11.54 199 HIS B N 1
ATOM 2593 C CA . HIS B 1 127 ? 3.575 1.401 -17.301 1.00 13.79 199 HIS B CA 1
ATOM 2594 C C . HIS B 1 127 ? 4.105 0.724 -16.021 1.00 12.35 199 HIS B C 1
ATOM 2595 O O . HIS B 1 127 ? 5.312 0.592 -15.819 1.00 14.03 199 HIS B O 1
ATOM 2602 N N . ASN B 1 128 ? 3.181 0.281 -15.181 1.00 12.51 200 ASN B N 1
ATOM 2603 C CA . ASN B 1 128 ? 3.550 -0.418 -13.946 1.00 15.93 200 ASN B CA 1
ATOM 2604 C C . ASN B 1 128 ? 4.325 -1.691 -14.238 1.00 15.27 200 ASN B C 1
ATOM 2605 O O . ASN B 1 128 ? 5.325 -1.975 -13.586 1.00 16.73 200 ASN B O 1
ATOM 2610 N N . ALA B 1 129 ? 3.867 -2.459 -15.201 1.00 13.68 201 ALA B N 1
ATOM 2611 C CA . ALA B 1 129 ? 4.489 -3.754 -15.532 1.00 14.79 201 ALA B CA 1
ATOM 2612 C C . ALA B 1 129 ? 5.885 -3.611 -16.088 1.00 17.27 201 ALA B C 1
ATOM 2613 O O . ALA B 1 129 ? 6.734 -4.460 -15.838 1.00 17.46 201 ALA B O 1
ATOM 2615 N N . ALA B 1 130 ? 6.111 -2.549 -16.868 1.00 15.34 202 ALA B N 1
ATOM 2616 C CA . ALA B 1 130 ? 7.433 -2.282 -17.441 1.00 15.09 202 ALA B CA 1
ATOM 2617 C C . ALA B 1 130 ? 8.417 -1.912 -16.312 1.00 16.98 202 ALA B C 1
ATOM 2618 O O . ALA B 1 130 ? 9.578 -2.342 -16.288 1.00 18.16 202 ALA B O 1
ATOM 2620 N N . PHE B 1 131 ? 7.948 -1.128 -15.354 1.00 16.13 203 PHE B N 1
ATOM 2621 C CA . PHE B 1 131 ? 8.795 -0.825 -14.205 1.00 15.57 203 PHE B CA 1
ATOM 2622 C C . PHE B 1 131 ? 9.008 -2.055 -13.333 1.00 15.69 203 PHE B C 1
ATOM 2623 O O . PHE B 1 131 ? 10.091 -2.200 -12.760 1.00 17.61 203 PHE B O 1
ATOM 2631 N N . GLU B 1 132 ? 8.006 -2.943 -13.208 1.00 15.65 204 GLU B N 1
ATOM 2632 C CA A GLU B 1 132 ? 8.172 -4.166 -12.434 0.60 19.44 204 GLU B CA 1
ATOM 2633 C CA B GLU B 1 132 ? 8.188 -4.172 -12.418 0.40 19.52 204 GLU B CA 1
ATOM 2634 C C . GLU B 1 132 ? 9.244 -5.096 -13.025 1.00 20.72 204 GLU B C 1
ATOM 2635 O O . GLU B 1 132 ? 9.950 -5.797 -12.293 1.00 20.86 204 GLU B O 1
ATOM 2646 N N . ILE B 1 133 ? 9.369 -5.114 -14.348 1.00 18.72 205 ILE B N 1
ATOM 2647 C CA . ILE B 1 133 ? 10.478 -5.885 -14.966 1.00 18.93 205 ILE B CA 1
ATOM 2648 C C . ILE B 1 133 ? 11.844 -5.451 -14.386 1.00 18.10 205 ILE B C 1
ATOM 2649 O O . ILE B 1 133 ? 12.673 -6.246 -13.971 1.00 22.54 205 ILE B O 1
ATOM 2654 N N . PHE B 1 134 ? 12.036 -4.149 -14.344 1.00 18.93 206 PHE B N 1
ATOM 2655 C CA . PHE B 1 134 ? 13.247 -3.542 -13.824 1.00 23.09 206 PHE B CA 1
ATOM 2656 C C . PHE B 1 134 ? 13.394 -3.782 -12.336 1.00 21.93 206 PHE B C 1
ATOM 2657 O O . PHE B 1 134 ? 14.452 -4.169 -11.872 1.00 25.58 206 PHE B O 1
ATOM 2665 N N . SER B 1 135 ? 12.316 -3.592 -11.574 1.00 21.19 207 SER B N 1
ATOM 2666 C CA . SER B 1 135 ? 12.398 -3.850 -10.138 1.00 23.86 207 SER B CA 1
ATOM 2667 C C . SER B 1 135 ? 12.886 -5.283 -9.859 1.00 25.70 207 SER B C 1
ATOM 2668 O O . SER B 1 135 ? 13.721 -5.522 -8.956 1.00 26.81 207 SER B O 1
ATOM 2671 N N . GLN B 1 136 ? 12.349 -6.229 -10.626 1.00 22.71 208 GLN B N 1
ATOM 2672 C CA . GLN B 1 136 ? 12.704 -7.650 -10.458 1.00 24.98 208 GLN B CA 1
ATOM 2673 C C . GLN B 1 136 ? 14.158 -7.917 -10.794 1.00 26.02 208 GLN B C 1
ATOM 2674 O O . GLN B 1 136 ? 14.872 -8.595 -10.063 1.00 27.50 208 GLN B O 1
ATOM 2680 N N . ALA B 1 137 ? 14.582 -7.376 -11.936 1.00 23.76 209 ALA B N 1
ATOM 2681 C CA . ALA B 1 137 ? 15.941 -7.602 -12.424 1.00 26.02 209 ALA B CA 1
ATOM 2682 C C . ALA B 1 137 ? 16.953 -7.034 -11.443 1.00 30.83 209 ALA B C 1
ATOM 2683 O O . ALA B 1 137 ? 18.027 -7.611 -11.269 1.00 28.09 209 ALA B O 1
ATOM 2685 N N . ILE B 1 138 ? 16.595 -5.909 -10.825 1.00 29.20 210 ILE B N 1
ATOM 2686 C CA . ILE B 1 138 ? 17.349 -5.284 -9.724 1.00 36.82 210 ILE B CA 1
ATOM 2687 C C . ILE B 1 138 ? 17.532 -6.251 -8.558 1.00 33.56 210 ILE B C 1
ATOM 2688 O O . ILE B 1 138 ? 18.646 -6.475 -8.107 1.00 41.83 210 ILE B O 1
ATOM 2693 N N . GLN B 1 139 ? 16.416 -6.770 -8.059 1.00 35.06 211 GLN B N 1
ATOM 2694 C CA . GLN B 1 139 ? 16.390 -7.764 -6.971 1.00 35.20 211 GLN B CA 1
ATOM 2695 C C . GLN B 1 139 ? 17.206 -9.046 -7.249 1.00 32.13 211 GLN B C 1
ATOM 2696 O O . GLN B 1 139 ? 17.872 -9.514 -6.328 1.00 41.88 211 GLN B O 1
ATOM 2702 N N . THR B 1 140 ? 17.193 -9.576 -8.476 1.00 26.88 212 THR B N 1
ATOM 2703 C CA . THR B 1 140 ? 17.763 -10.916 -8.872 1.00 27.07 212 THR B CA 1
ATOM 2704 C C . THR B 1 140 ? 19.034 -11.038 -9.837 1.00 39.71 212 THR B C 1
ATOM 2705 O O . THR B 1 140 ? 19.748 -12.107 -9.891 1.00 35.65 212 THR B O 1
ATOM 2709 N N . LYS B 1 141 ? 19.187 -10.011 -10.696 1.00 28.29 213 LYS B N 1
ATOM 2710 C CA . LYS B 1 141 ? 20.197 -9.836 -11.754 1.00 26.00 213 LYS B CA 1
ATOM 2711 C C . LYS B 1 141 ? 19.985 -10.812 -12.929 1.00 21.76 213 LYS B C 1
ATOM 2712 O O . LYS B 1 141 ? 20.886 -11.108 -13.724 1.00 35.24 213 LYS B O 1
ATOM 2718 N N . ASN B 1 142 ? 18.785 -11.317 -13.033 1.00 20.75 214 ASN B N 1
ATOM 2719 C CA . ASN B 1 142 ? 18.384 -12.082 -14.202 1.00 21.09 214 ASN B CA 1
ATOM 2720 C C . ASN B 1 142 ? 17.741 -10.989 -15.081 1.00 24.49 214 ASN B C 1
ATOM 2721 O O . ASN B 1 142 ? 16.609 -10.518 -14.821 1.00 29.89 214 ASN B O 1
ATOM 2726 N N . GLN B 1 143 ? 18.480 -10.537 -16.093 1.00 27.27 215 GLN B N 1
ATOM 2727 C CA . GLN B 1 143 ? 17.973 -9.545 -17.016 1.00 23.16 215 GLN B CA 1
ATOM 2728 C C . GLN B 1 143 ? 17.435 -10.188 -18.278 1.00 26.97 215 GLN B C 1
ATOM 2729 O O . GLN B 1 143 ? 17.181 -9.498 -19.230 1.00 32.52 215 GLN B O 1
ATOM 2735 N N . SER B 1 144 ? 17.217 -11.493 -18.264 1.00 30.59 216 SER B N 1
ATOM 2736 C CA . SER B 1 144 ? 16.683 -12.166 -19.421 1.00 26.90 216 SER B CA 1
ATOM 2737 C C . SER B 1 144 ? 15.391 -11.568 -19.985 1.00 28.80 216 SER B C 1
ATOM 2738 O O . SER B 1 144 ? 15.110 -11.757 -21.215 1.00 31.98 216 SER B O 1
ATOM 2741 N N . ASN B 1 145 ? 14.596 -10.906 -19.115 1.00 30.20 217 ASN B N 1
ATOM 2742 C CA . ASN B 1 145 ? 13.322 -10.310 -19.528 1.00 32.08 217 ASN B CA 1
ATOM 2743 C C . ASN B 1 145 ? 13.372 -8.804 -19.835 1.00 29.24 217 ASN B C 1
ATOM 2744 O O . ASN B 1 145 ? 12.356 -8.245 -20.220 1.00 29.14 217 ASN B O 1
ATOM 2757 N N . THR B 1 147 ? 13.889 -7.215 -22.401 1.00 27.10 219 THR B N 1
ATOM 2758 C CA . THR B 1 147 ? 13.969 -7.395 -23.826 1.00 26.73 219 THR B CA 1
ATOM 2759 C C . THR B 1 147 ? 12.604 -7.049 -24.300 1.00 23.94 219 THR B C 1
ATOM 2760 O O . THR B 1 147 ? 11.671 -6.924 -23.514 1.00 24.43 219 THR B O 1
ATOM 2764 N N . VAL B 1 148 ? 12.481 -6.908 -25.602 1.00 24.21 220 VAL B N 1
ATOM 2765 C CA . VAL B 1 148 ? 11.188 -6.761 -26.219 1.00 23.91 220 VAL B CA 1
ATOM 2766 C C . VAL B 1 148 ? 10.294 -7.919 -25.842 1.00 22.65 220 VAL B C 1
ATOM 2767 O O . VAL B 1 148 ? 9.106 -7.728 -25.553 1.00 21.20 220 VAL B O 1
ATOM 2771 N N . GLU B 1 149 ? 10.837 -9.133 -25.843 1.00 27.69 221 GLU B N 1
ATOM 2772 C CA . GLU B 1 149 ? 10.007 -10.298 -25.572 1.00 30.47 221 GLU B CA 1
ATOM 2773 C C . GLU B 1 149 ? 9.473 -10.242 -24.122 1.00 24.45 221 GLU B C 1
ATOM 2774 O O . GLU B 1 149 ? 8.309 -10.593 -23.837 1.00 23.15 221 GLU B O 1
ATOM 2780 N N . GLY B 1 150 ? 10.290 -9.727 -23.229 1.00 22.14 222 GLY B N 1
ATOM 2781 C CA . GLY B 1 150 ? 9.844 -9.496 -21.859 1.00 23.03 222 GLY B CA 1
ATOM 2782 C C . GLY B 1 150 ? 8.717 -8.499 -21.782 1.00 21.55 222 GLY B C 1
ATOM 2783 O O . GLY B 1 150 ? 7.756 -8.703 -21.042 1.00 23.53 222 GLY B O 1
ATOM 2784 N N . LEU B 1 151 ? 8.832 -7.403 -22.535 1.00 18.97 223 LEU B N 1
ATOM 2785 C CA . LEU B 1 151 ? 7.747 -6.427 -22.606 1.00 16.51 223 LEU B CA 1
ATOM 2786 C C . LEU B 1 151 ? 6.445 -6.998 -23.203 1.00 16.62 223 LEU B C 1
ATOM 2787 O O . LEU B 1 151 ? 5.357 -6.660 -22.750 1.00 16.64 223 LEU B O 1
ATOM 2792 N N . VAL B 1 152 ? 6.565 -7.888 -24.193 1.00 15.80 224 VAL B N 1
ATOM 2793 C CA . VAL B 1 152 ? 5.406 -8.542 -24.765 1.00 19.76 224 VAL B CA 1
ATOM 2794 C C . VAL B 1 152 ? 4.719 -9.365 -23.672 1.00 16.55 224 VAL B C 1
ATOM 2795 O O . VAL B 1 152 ? 3.498 -9.353 -23.537 1.00 19.13 224 VAL B O 1
ATOM 2799 N N . ALA B 1 153 ? 5.515 -10.113 -22.902 1.00 20.09 225 ALA B N 1
ATOM 2800 C CA . ALA B 1 153 ? 4.970 -10.930 -21.818 1.00 22.44 225 ALA B CA 1
ATOM 2801 C C . ALA B 1 153 ? 4.298 -10.054 -20.762 1.00 21.52 225 ALA B C 1
ATOM 2802 O O . ALA B 1 153 ? 3.201 -10.350 -20.303 1.00 23.86 225 ALA B O 1
ATOM 2804 N N . ALA B 1 154 ? 4.905 -8.924 -20.449 1.00 21.84 226 ALA B N 1
ATOM 2805 C CA . ALA B 1 154 ? 4.295 -7.986 -19.498 1.00 22.66 226 ALA B CA 1
ATOM 2806 C C . ALA B 1 154 ? 2.978 -7.414 -20.026 1.00 18.95 226 ALA B C 1
ATOM 2807 O O . ALA B 1 154 ? 2.002 -7.309 -19.298 1.00 19.25 226 ALA B O 1
ATOM 2809 N N . ALA B 1 155 ? 2.954 -7.068 -21.309 1.00 16.94 227 ALA B N 1
ATOM 2810 C CA . ALA B 1 155 ? 1.759 -6.581 -21.956 1.00 16.65 227 ALA B CA 1
ATOM 2811 C C . ALA B 1 155 ? 0.631 -7.640 -21.910 1.00 16.45 227 ALA B C 1
ATOM 2812 O O . ALA B 1 155 ? -0.539 -7.312 -21.600 1.00 16.48 227 ALA B O 1
ATOM 2814 N N . ALA B 1 156 ? 0.971 -8.907 -22.211 1.00 18.26 228 ALA B N 1
ATOM 2815 C CA . ALA B 1 156 ? -0.033 -9.961 -22.236 1.00 20.63 228 ALA B CA 1
ATOM 2816 C C . ALA B 1 156 ? -0.654 -10.151 -20.845 1.00 20.11 228 ALA B C 1
ATOM 2817 O O . ALA B 1 156 ? -1.865 -10.345 -20.707 1.00 25.22 228 ALA B O 1
ATOM 2819 N N . LYS B 1 157 ? 0.183 -10.097 -19.821 1.00 21.96 229 LYS B N 1
ATOM 2820 C CA . LYS B 1 157 ? -0.292 -10.183 -18.447 1.00 24.51 229 LYS B CA 1
ATOM 2821 C C . LYS B 1 157 ? -1.346 -9.138 -18.081 1.00 20.95 229 LYS B C 1
ATOM 2822 O O . LYS B 1 157 ? -2.273 -9.418 -17.310 1.00 25.79 229 LYS B O 1
ATOM 2828 N N . VAL B 1 158 ? -1.182 -7.926 -18.591 1.00 21.25 230 VAL B N 1
ATOM 2829 C CA . VAL B 1 158 ? -2.124 -6.825 -18.312 1.00 18.91 230 VAL B CA 1
ATOM 2830 C C . VAL B 1 158 ? -3.179 -6.659 -19.409 1.00 14.56 230 VAL B C 1
ATOM 2831 O O . VAL B 1 158 ? -3.886 -5.642 -19.450 1.00 17.65 230 VAL B O 1
ATOM 2835 N N . ASN B 1 159 ? -3.311 -7.689 -20.261 1.00 18.25 231 ASN B N 1
ATOM 2836 C CA A ASN B 1 159 ? -4.363 -7.804 -21.278 0.60 17.62 231 ASN B CA 1
ATOM 2837 C CA B ASN B 1 159 ? -4.386 -7.737 -21.249 0.40 18.11 231 ASN B CA 1
ATOM 2838 C C . ASN B 1 159 ? -4.267 -6.782 -22.394 1.00 16.53 231 ASN B C 1
ATOM 2839 O O . ASN B 1 159 ? -5.260 -6.416 -22.975 1.00 16.95 231 ASN B O 1
ATOM 2848 N N . VAL B 1 160 ? -3.054 -6.376 -22.720 1.00 17.41 232 VAL B N 1
ATOM 2849 C CA . VAL B 1 160 ? -2.844 -5.676 -24.001 1.00 17.68 232 VAL B CA 1
ATOM 2850 C C . VAL B 1 160 ? -3.196 -6.721 -25.075 1.00 15.26 232 VAL B C 1
ATOM 2851 O O . VAL B 1 160 ? -2.759 -7.876 -24.981 1.00 18.38 232 VAL B O 1
ATOM 2855 N N . PRO B 1 161 ? -4.000 -6.338 -26.092 1.00 14.73 233 PRO B N 1
ATOM 2856 C CA . PRO B 1 161 ? -4.311 -7.335 -27.135 1.00 16.98 233 PRO B CA 1
ATOM 2857 C C . PRO B 1 161 ? -3.070 -7.874 -27.824 1.00 16.61 233 PRO B C 1
ATOM 2858 O O . PRO B 1 161 ? -2.059 -7.154 -28.034 1.00 15.28 233 PRO B O 1
ATOM 2862 N N . LYS B 1 162 ? -3.143 -9.152 -28.173 1.00 16.54 234 LYS B N 1
ATOM 2863 C CA . LYS B 1 162 ? -2.041 -9.864 -28.795 1.00 17.94 234 LYS B CA 1
ATOM 2864 C C . LYS B 1 162 ? -1.531 -9.186 -30.043 1.00 15.12 234 LYS B C 1
ATOM 2865 O O . LYS B 1 162 ? -0.327 -9.161 -30.292 1.00 18.70 234 LYS B O 1
ATOM 2871 N N . GLU B 1 163 ? -2.429 -8.620 -30.836 1.00 18.08 235 GLU B N 1
ATOM 2872 C CA . GLU B 1 163 ? -1.985 -8.012 -32.079 1.00 18.88 235 GLU B CA 1
ATOM 2873 C C . GLU B 1 163 ? -1.244 -6.686 -31.849 1.00 16.38 235 GLU B C 1
ATOM 2874 O O . GLU B 1 163 ? -0.439 -6.250 -32.674 1.00 17.12 235 GLU B O 1
ATOM 2880 N N . VAL B 1 164 ? -1.492 -6.078 -30.700 1.00 15.74 236 VAL B N 1
ATOM 2881 C CA . VAL B 1 164 ? -0.828 -4.828 -30.355 1.00 14.90 236 VAL B CA 1
ATOM 2882 C C . VAL B 1 164 ? 0.571 -5.092 -29.828 1.00 13.73 236 VAL B C 1
ATOM 2883 O O . VAL B 1 164 ? 1.547 -4.487 -30.297 1.00 14.82 236 VAL B O 1
ATOM 2887 N N . SER B 1 165 ? 0.703 -6.001 -28.858 1.00 14.65 237 SER B N 1
ATOM 2888 C CA . SER B 1 165 ? 2.049 -6.310 -28.327 1.00 13.73 237 SER B CA 1
ATOM 2889 C C . SER B 1 165 ? 3.005 -6.902 -29.368 1.00 13.40 237 SER B C 1
ATOM 2890 O O . SER B 1 165 ? 4.232 -6.723 -29.270 1.00 14.84 237 SER B O 1
ATOM 2893 N N . ALA B 1 166 ? 2.435 -7.584 -30.368 1.00 13.12 238 ALA B N 1
ATOM 2894 C CA . ALA B 1 166 ? 3.201 -8.093 -31.499 1.00 14.39 238 ALA B CA 1
ATOM 2895 C C . ALA B 1 166 ? 3.851 -7.012 -32.337 1.00 12.47 238 ALA B C 1
ATOM 2896 O O . ALA B 1 166 ? 4.774 -7.313 -33.085 1.00 15.84 238 ALA B O 1
ATOM 2898 N N . LYS B 1 167 ? 3.404 -5.763 -32.159 1.00 13.07 239 LYS B N 1
ATOM 2899 C CA . LYS B 1 167 ? 3.976 -4.625 -32.862 1.00 13.15 239 LYS B CA 1
ATOM 2900 C C . LYS B 1 167 ? 5.170 -3.987 -32.165 1.00 13.49 239 LYS B C 1
ATOM 2901 O O . LYS B 1 167 ? 5.828 -3.099 -32.722 1.00 15.13 239 LYS B O 1
ATOM 2907 N N . PHE B 1 168 ? 5.472 -4.424 -30.954 1.00 13.53 240 PHE B N 1
ATOM 2908 C CA . PHE B 1 168 ? 6.563 -3.797 -30.218 1.00 12.86 240 PHE B CA 1
ATOM 2909 C C . PHE B 1 168 ? 7.884 -3.928 -30.956 1.00 13.43 240 PHE B C 1
ATOM 2910 O O . PHE B 1 168 ? 8.683 -2.989 -30.958 1.00 13.59 240 PHE B O 1
ATOM 2918 N N . LYS B 1 169 ? 8.156 -5.132 -31.465 1.00 13.88 241 LYS B N 1
ATOM 2919 C CA A LYS B 1 169 ? 9.440 -5.376 -32.090 0.60 15.38 241 LYS B CA 1
ATOM 2920 C CA B LYS B 1 169 ? 9.421 -5.413 -32.136 0.40 14.95 241 LYS B CA 1
ATOM 2921 C C . LYS B 1 169 ? 9.688 -4.383 -33.241 1.00 14.62 241 LYS B C 1
ATOM 2922 O O . LYS B 1 169 ? 10.768 -3.787 -33.317 1.00 16.39 241 LYS B O 1
ATOM 2933 N N . ALA B 1 170 ? 8.713 -4.206 -34.128 1.00 13.35 242 ALA B N 1
ATOM 2934 C CA . ALA B 1 170 ? 8.884 -3.280 -35.254 1.00 13.33 242 ALA B CA 1
ATOM 2935 C C . ALA B 1 170 ? 9.069 -1.824 -34.817 1.00 12.95 242 ALA B C 1
ATOM 2936 O O . ALA B 1 170 ? 9.871 -1.098 -35.414 1.00 16.60 242 ALA B O 1
ATOM 2938 N N . ALA B 1 171 ? 8.359 -1.428 -33.753 1.00 12.29 243 ALA B N 1
ATOM 2939 C CA . ALA B 1 171 ? 8.484 -0.048 -33.224 1.00 12.08 243 ALA B CA 1
ATOM 2940 C C . ALA B 1 171 ? 9.887 0.161 -32.647 1.00 12.42 243 ALA B C 1
ATOM 2941 O O . ALA B 1 171 ? 10.539 1.203 -32.883 1.00 14.94 243 ALA B O 1
ATOM 2943 N N . VAL B 1 172 ? 10.357 -0.848 -31.914 1.00 13.48 244 VAL B N 1
ATOM 2944 C CA . VAL B 1 172 ? 11.695 -0.760 -31.326 1.00 14.29 244 VAL B CA 1
ATOM 2945 C C . VAL B 1 172 ? 12.780 -0.739 -32.405 1.00 14.64 244 VAL B C 1
ATOM 2946 O O . VAL B 1 172 ? 13.675 0.110 -32.377 1.00 18.25 244 VAL B O 1
ATOM 2950 N N . ASP B 1 173 ? 12.645 -1.622 -33.395 1.00 14.43 245 ASP B N 1
ATOM 2951 C CA . ASP B 1 173 ? 13.666 -1.774 -34.422 1.00 19.27 245 ASP B CA 1
ATOM 2952 C C . ASP B 1 173 ? 13.734 -0.538 -35.342 1.00 15.52 245 ASP B C 1
ATOM 2953 O O . ASP B 1 173 ? 14.805 -0.241 -35.880 1.00 18.46 245 ASP B O 1
ATOM 2958 N N . SER B 1 174 ? 12.596 0.163 -35.555 1.00 14.35 246 SER B N 1
ATOM 2959 C CA . SER B 1 174 ? 12.539 1.353 -36.417 1.00 15.40 246 SER B CA 1
ATOM 2960 C C . SER B 1 174 ? 12.665 2.660 -35.585 1.00 14.41 246 SER B C 1
ATOM 2961 O O . SER B 1 174 ? 12.675 3.747 -36.147 1.00 16.14 246 SER B O 1
ATOM 2964 N N . ASP B 1 175 ? 12.734 2.543 -34.246 1.00 14.59 247 ASP B N 1
ATOM 2965 C CA . ASP B 1 175 ? 12.683 3.670 -33.302 1.00 13.30 247 ASP B CA 1
ATOM 2966 C C . ASP B 1 175 ? 11.537 4.592 -33.676 1.00 13.46 247 ASP B C 1
ATOM 2967 O O . ASP B 1 175 ? 11.693 5.812 -33.812 1.00 13.69 247 ASP B O 1
ATOM 2972 N N . LYS B 1 176 ? 10.363 3.985 -33.789 1.00 12.58 248 LYS B N 1
ATOM 2973 C CA . LYS B 1 176 ? 9.167 4.690 -34.200 1.00 12.10 248 LYS B CA 1
ATOM 2974 C C . LYS B 1 176 ? 8.915 5.955 -33.394 1.00 11.29 248 LYS B C 1
ATOM 2975 O O . LYS B 1 176 ? 8.556 6.977 -33.964 1.00 11.75 248 LYS B O 1
ATOM 2981 N N . TYR B 1 177 ? 9.148 5.887 -32.085 1.00 11.87 249 TYR B N 1
ATOM 2982 C CA . TYR B 1 177 ? 8.838 6.964 -31.174 1.00 10.51 249 TYR B CA 1
ATOM 2983 C C . TYR B 1 177 ? 10.109 7.665 -30.721 1.00 11.97 249 TYR B C 1
ATOM 2984 O O . TYR B 1 177 ? 10.134 8.286 -29.690 1.00 11.75 249 TYR B O 1
ATOM 2993 N N . GLY B 1 178 ? 11.160 7.617 -31.544 1.00 12.78 250 GLY B N 1
ATOM 2994 C CA . GLY B 1 178 ? 12.371 8.350 -31.250 1.00 12.80 250 GLY B CA 1
ATOM 2995 C C . GLY B 1 178 ? 12.142 9.852 -30.983 1.00 11.07 250 GLY B C 1
ATOM 2996 O O . GLY B 1 178 ? 12.830 10.465 -30.144 1.00 14.45 250 GLY B O 1
ATOM 2997 N N . LYS B 1 179 ? 11.187 10.471 -31.692 1.00 11.33 251 LYS B N 1
ATOM 2998 C CA . LYS B 1 179 ? 10.898 11.879 -31.467 1.00 12.06 251 LYS B CA 1
ATOM 2999 C C . LYS B 1 179 ? 10.310 12.131 -30.069 1.00 11.55 251 LYS B C 1
ATOM 3000 O O . LYS B 1 179 ? 10.492 13.198 -29.483 1.00 14.17 251 LYS B O 1
ATOM 3006 N N . TRP B 1 180 ? 9.583 11.141 -29.558 1.00 11.28 252 TRP B N 1
ATOM 3007 C CA . TRP B 1 180 ? 8.977 11.252 -28.245 1.00 12.07 252 TRP B CA 1
ATOM 3008 C C . TRP B 1 180 ? 10.032 11.223 -27.194 1.00 12.32 252 TRP B C 1
ATOM 3009 O O . TRP B 1 180 ? 9.995 12.025 -26.258 1.00 13.80 252 TRP B O 1
ATOM 3020 N N . VAL B 1 181 ? 10.982 10.310 -27.372 1.00 12.85 253 VAL B N 1
ATOM 3021 C CA . VAL B 1 181 ? 12.131 10.231 -26.477 1.00 13.99 253 VAL B CA 1
ATOM 3022 C C . VAL B 1 181 ? 12.866 11.586 -26.451 1.00 14.99 253 VAL B C 1
ATOM 3023 O O . VAL B 1 181 ? 13.165 12.133 -25.364 1.00 16.34 253 VAL B O 1
ATOM 3027 N N . LYS B 1 182 ? 13.170 12.132 -27.631 1.00 14.84 254 LYS B N 1
ATOM 3028 C CA . LYS B 1 182 ? 13.873 13.438 -27.720 1.00 17.21 254 LYS B CA 1
ATOM 3029 C C . LYS B 1 182 ? 13.085 14.546 -27.026 1.00 14.60 254 LYS B C 1
ATOM 3030 O O . LYS B 1 182 ? 13.619 15.326 -26.225 1.00 17.41 254 LYS B O 1
ATOM 3036 N N . LEU B 1 183 ? 11.773 14.545 -27.244 1.00 14.95 255 LEU B N 1
ATOM 3037 C CA . LEU B 1 183 ? 10.915 15.563 -26.648 1.00 15.00 255 LEU B CA 1
ATOM 3038 C C . LEU B 1 183 ? 10.861 15.474 -25.121 1.00 16.01 255 LEU B C 1
ATOM 3039 O O . LEU B 1 183 ? 10.848 16.491 -24.441 1.00 15.73 255 LEU B O 1
ATOM 3044 N N . GLY B 1 184 ? 10.870 14.266 -24.583 1.00 14.87 256 GLY B N 1
ATOM 3045 C CA . GLY B 1 184 ? 10.911 14.062 -23.130 1.00 14.97 256 GLY B CA 1
ATOM 3046 C C . GLY B 1 184 ? 12.160 14.635 -22.513 1.00 14.95 256 GLY B C 1
ATOM 3047 O O . GLY B 1 184 ? 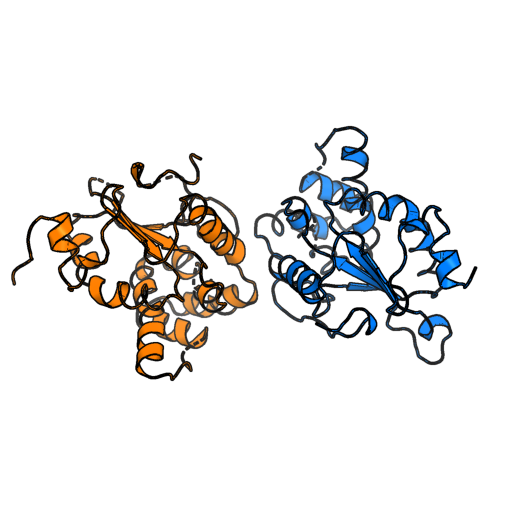12.088 15.305 -21.455 1.00 15.88 256 GLY B O 1
ATOM 3048 N N . ASP B 1 185 ? 13.311 14.350 -23.136 1.00 14.99 257 ASP B N 1
ATOM 3049 C CA . ASP B 1 185 ? 14.563 14.949 -22.692 1.00 17.96 257 ASP B CA 1
ATOM 3050 C C . ASP B 1 185 ? 14.569 16.481 -22.779 1.00 18.43 257 ASP B C 1
ATOM 3051 O O . ASP B 1 185 ? 15.044 17.159 -21.876 1.00 22.61 257 ASP B O 1
ATOM 3056 N N . GLU B 1 186 ? 14.077 17.000 -23.909 1.00 19.74 258 GLU B N 1
ATOM 3057 C CA . GLU B 1 186 ? 13.956 18.425 -24.119 1.00 18.15 258 GLU B CA 1
ATOM 3058 C C . GLU B 1 186 ? 13.107 19.093 -23.036 1.00 20.56 258 GLU B C 1
ATOM 3059 O O . GLU B 1 186 ? 13.492 20.112 -22.475 1.00 23.58 258 GLU B O 1
ATOM 3065 N N . ALA B 1 187 ? 11.969 18.478 -22.721 1.00 19.28 259 ALA B N 1
ATOM 3066 C CA . ALA B 1 187 ? 11.042 18.987 -21.722 1.00 18.81 259 ALA B CA 1
ATOM 3067 C C . ALA B 1 187 ? 11.613 18.954 -20.292 1.00 19.49 259 ALA B C 1
ATOM 3068 O O . ALA B 1 187 ? 11.342 19.832 -19.471 1.00 22.72 259 ALA B O 1
ATOM 3070 N N . PHE B 1 188 ? 12.339 17.894 -19.983 1.00 16.41 260 PHE B N 1
ATOM 3071 C CA . PHE B 1 188 ? 12.979 17.734 -18.660 1.00 18.78 260 PHE B CA 1
ATOM 3072 C C . PHE B 1 188 ? 14.028 18.827 -18.490 1.00 22.43 260 PHE B C 1
ATOM 3073 O O . PHE B 1 188 ? 14.041 19.513 -17.486 1.00 25.64 260 PHE B O 1
ATOM 3081 N N . LYS B 1 189 ? 14.903 18.998 -19.480 1.00 23.45 261 LYS B N 1
ATOM 3082 C CA A LYS B 1 189 ? 15.920 20.040 -19.338 0.60 29.91 261 LYS B CA 1
ATOM 3083 C CA B LYS B 1 189 ? 15.939 20.033 -19.412 0.40 26.52 261 LYS B CA 1
ATOM 3084 C C . LYS B 1 189 ? 15.330 21.458 -19.413 1.00 27.91 261 LYS B C 1
ATOM 3085 O O . LYS B 1 189 ? 15.844 22.388 -18.764 1.00 32.71 261 LYS B O 1
ATOM 3096 N N . ALA B 1 190 ? 14.222 21.637 -20.104 1.00 25.06 262 ALA B N 1
ATOM 3097 C CA . ALA B 1 190 ? 13.533 22.944 -20.110 1.00 22.95 262 ALA B CA 1
ATOM 3098 C C . ALA B 1 190 ? 13.043 23.349 -18.726 1.00 28.45 262 ALA B C 1
ATOM 3099 O O . ALA B 1 190 ? 13.026 24.524 -18.372 1.00 27.94 262 ALA B O 1
ATOM 3101 N N . ARG B 1 191 ? 12.651 22.363 -17.935 1.00 25.71 263 ARG B N 1
ATOM 3102 C CA . ARG B 1 191 ? 12.187 22.604 -16.563 1.00 24.73 263 ARG B CA 1
ATOM 3103 C C . ARG B 1 191 ? 13.350 22.751 -15.575 1.00 29.45 263 ARG B C 1
ATOM 3104 O O . ARG B 1 191 ? 13.120 22.973 -14.389 1.00 30.86 263 ARG B O 1
ATOM 3112 N N . GLU B 1 192 ? 14.585 22.616 -16.059 1.00 29.34 264 GLU B N 1
ATOM 3113 C CA . GLU B 1 192 ? 15.799 22.758 -15.245 1.00 33.63 264 GLU B CA 1
ATOM 3114 C C . GLU B 1 192 ? 15.885 21.743 -14.107 1.00 25.18 264 GLU B C 1
ATOM 3115 O O . GLU B 1 192 ? 16.417 22.011 -13.016 1.00 34.36 264 GLU B O 1
ATOM 3121 N N . LEU B 1 193 ? 15.382 20.552 -14.392 1.00 25.63 265 LEU B N 1
ATOM 3122 C CA . LEU B 1 193 ? 15.379 19.508 -13.403 1.00 25.22 265 LEU B CA 1
ATOM 3123 C C . LEU B 1 193 ? 16.746 18.847 -13.333 1.00 27.18 265 LEU B C 1
ATOM 3124 O O . LEU B 1 193 ? 17.519 18.863 -14.290 1.00 28.88 265 LEU B O 1
ATOM 3129 N N . GLU B 1 194 ? 17.061 18.305 -12.160 1.00 29.49 266 GLU B N 1
ATOM 3130 C CA . GLU B 1 194 ? 18.402 17.768 -11.882 1.00 38.08 266 GLU B CA 1
ATOM 3131 C C . GLU B 1 194 ? 18.440 16.248 -11.799 1.00 37.70 266 GLU B C 1
ATOM 3132 O O . GLU B 1 194 ? 19.500 15.647 -11.986 1.00 46.18 266 GLU B O 1
ATOM 3138 N N . GLY B 1 195 ? 17.305 15.619 -11.517 1.00 26.55 267 GLY B N 1
ATOM 3139 C CA . GLY B 1 195 ? 17.305 14.208 -11.245 1.00 26.83 267 GLY B CA 1
ATOM 3140 C C . GLY B 1 195 ? 15.958 13.584 -11.426 1.00 22.14 267 GLY B C 1
ATOM 3141 O O . GLY B 1 195 ? 14.973 14.294 -11.608 1.00 24.35 267 GLY B O 1
ATOM 3142 N N . THR B 1 196 ? 15.950 12.250 -11.400 1.00 22.86 268 THR B N 1
ATOM 3143 C CA . THR B 1 196 ? 14.730 11.467 -11.383 1.00 21.06 268 THR B CA 1
ATOM 3144 C C . THR B 1 196 ? 14.677 10.496 -10.195 1.00 20.52 268 THR B C 1
ATOM 3145 O O . THR B 1 196 ? 15.707 9.934 -9.792 1.00 24.48 268 THR B O 1
ATOM 3149 N N . PRO B 1 197 ? 13.478 10.234 -9.652 1.00 21.17 269 PRO B N 1
ATOM 3150 C CA . PRO B 1 197 ? 12.260 10.917 -10.003 1.00 19.48 269 PRO B CA 1
ATOM 3151 C C . PRO B 1 197 ? 12.263 12.351 -9.457 1.00 20.07 269 PRO B C 1
ATOM 3152 O O . PRO B 1 197 ? 12.981 12.662 -8.476 1.00 21.78 269 PRO B O 1
ATOM 3156 N N . THR B 1 198 ? 11.535 13.224 -10.153 1.00 18.16 270 THR B N 1
ATOM 3157 C CA . THR B 1 198 ? 11.096 14.483 -9.558 1.00 19.08 270 THR B CA 1
ATOM 3158 C C . THR B 1 198 ? 9.588 14.513 -9.551 1.00 16.64 270 THR B C 1
ATOM 3159 O O . THR B 1 198 ? 8.952 14.173 -10.558 1.00 17.79 270 THR B O 1
ATOM 3163 N N . VAL B 1 199 ? 9.005 14.903 -8.417 1.00 14.78 271 VAL B N 1
ATOM 3164 C CA . VAL B 1 199 ? 7.572 14.861 -8.249 1.00 13.91 271 VAL B CA 1
ATOM 3165 C C . VAL B 1 199 ? 7.052 16.226 -7.835 1.00 13.18 271 VAL B C 1
ATOM 3166 O O . VAL B 1 199 ? 7.648 16.882 -6.991 1.00 18.10 271 VAL B O 1
ATOM 3170 N N . PHE B 1 200 ? 5.986 16.671 -8.492 1.00 14.25 272 PHE B N 1
ATOM 3171 C CA . PHE B 1 200 ? 5.274 17.892 -8.121 1.00 15.95 272 PHE B CA 1
ATOM 3172 C C . PHE B 1 200 ? 3.826 17.583 -7.773 1.00 17.69 272 PHE B C 1
ATOM 31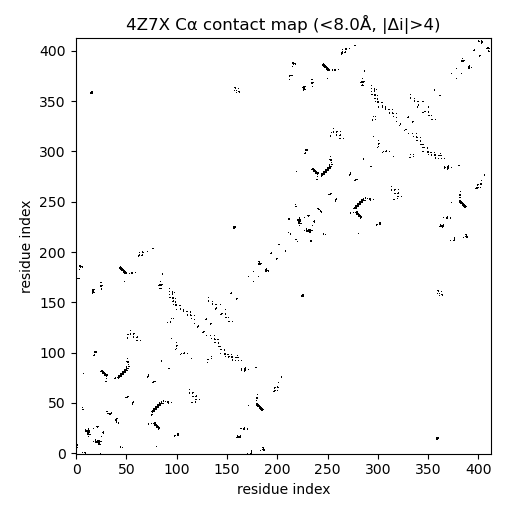73 O O . PHE B 1 200 ? 3.193 16.719 -8.378 1.00 17.11 272 PHE B O 1
ATOM 3181 N N . PHE B 1 201 ? 3.298 18.308 -6.799 1.00 17.45 273 PHE B N 1
ATOM 3182 C CA . PHE B 1 201 ? 1.887 18.226 -6.480 1.00 17.30 273 PHE B CA 1
ATOM 3183 C C . PHE B 1 201 ? 1.369 19.641 -6.391 1.00 18.00 273 PHE B C 1
ATOM 3184 O O . PHE B 1 201 ? 1.937 20.467 -5.679 1.00 20.08 273 PHE B O 1
ATOM 3192 N N . LYS B 1 202 ? 0.344 19.928 -7.177 1.00 17.49 274 LYS B N 1
ATOM 3193 C CA . LYS B 1 202 ? -0.185 21.316 -7.312 1.00 20.89 274 LYS B CA 1
ATOM 3194 C C . LYS B 1 202 ? 0.918 22.322 -7.667 1.00 18.97 274 LYS B C 1
ATOM 3195 O O . LYS B 1 202 ? 0.950 23.486 -7.193 1.00 27.42 274 LYS B O 1
ATOM 3201 N N . GLY B 1 203 ? 1.832 21.880 -8.510 1.00 21.33 275 GLY B N 1
ATOM 3202 C CA . GLY B 1 203 ? 2.899 22.745 -8.976 1.00 21.52 275 GLY B CA 1
ATOM 3203 C C . GLY B 1 203 ? 4.064 22.959 -8.019 1.00 24.63 275 GLY B C 1
ATOM 3204 O O . GLY B 1 203 ? 5.008 23.677 -8.356 1.00 30.59 275 GLY B O 1
ATOM 3205 N N . GLU B 1 204 ? 4.013 22.317 -6.856 1.00 24.06 276 GLU B N 1
ATOM 3206 C CA A GLU B 1 204 ? 5.051 22.461 -5.842 0.60 23.14 276 GLU B CA 1
ATOM 3207 C CA B GLU B 1 204 ? 5.059 22.473 -5.854 0.40 23.66 276 GLU B CA 1
ATOM 3208 C C . GLU B 1 204 ? 5.854 21.188 -5.711 1.00 21.20 276 GLU B C 1
ATOM 3209 O O . GLU B 1 204 ? 5.276 20.079 -5.624 1.00 21.70 276 GLU B O 1
ATOM 3220 N N . LYS B 1 205 ? 7.170 21.335 -5.687 1.00 22.60 277 LYS B N 1
ATOM 3221 C CA . LYS B 1 205 ? 8.041 20.168 -5.565 1.00 21.55 277 LYS B CA 1
ATOM 3222 C C . LYS B 1 205 ? 7.787 19.391 -4.266 1.00 23.33 277 LYS B C 1
ATOM 3223 O O . LYS B 1 205 ? 7.660 19.978 -3.185 1.00 25.78 277 LYS B O 1
ATOM 3229 N N . VAL B 1 206 ? 7.690 18.071 -4.393 1.00 18.68 278 VAL B N 1
ATOM 3230 C CA . VAL B 1 206 ? 7.477 17.211 -3.247 1.00 19.99 278 VAL B CA 1
ATOM 3231 C C . VAL B 1 206 ? 8.841 16.707 -2.769 1.00 17.40 278 VAL B C 1
ATOM 3232 O O . VAL B 1 206 ? 9.668 16.240 -3.554 1.00 20.81 278 VAL B O 1
ATOM 3236 N N . ASP B 1 207 ? 9.064 16.830 -1.477 1.00 20.58 279 ASP B N 1
ATOM 3237 C CA . ASP B 1 207 ? 10.260 16.330 -0.825 1.00 22.71 279 ASP B CA 1
ATOM 3238 C C . ASP B 1 207 ? 10.192 14.800 -0.785 1.00 22.35 279 ASP B C 1
ATOM 3239 O O . ASP B 1 207 ? 9.427 14.204 -0.013 1.00 27.54 279 ASP B O 1
ATOM 3244 N N . LEU B 1 208 ? 11.018 14.157 -1.586 1.00 21.82 280 LEU B N 1
ATOM 3245 C CA . LEU B 1 208 ? 10.930 12.720 -1.736 1.00 23.30 280 LEU B CA 1
ATOM 3246 C C . LEU B 1 208 ? 11.306 11.956 -0.497 1.00 33.27 280 LEU B C 1
ATOM 3247 O O . LEU B 1 208 ? 10.897 10.785 -0.334 1.00 37.93 280 LEU B O 1
ATOM 3252 N N . ASN B 1 209 ? 12.024 12.604 0.408 1.00 38.97 281 ASN B N 1
ATOM 3253 C CA . ASN B 1 209 ? 12.235 11.988 1.740 1.00 30.09 281 ASN B CA 1
ATOM 3254 C C . ASN B 1 209 ? 10.983 11.659 2.535 1.00 46.27 281 ASN B C 1
ATOM 3255 O O . ASN B 1 209 ? 10.960 10.736 3.339 1.00 37.12 281 ASN B O 1
ATOM 3260 N N . LYS B 1 210 ? 9.952 12.455 2.313 1.00 44.70 282 LYS B N 1
ATOM 3261 C CA . LYS B 1 210 ? 8.757 12.346 3.103 1.00 42.31 282 LYS B CA 1
ATOM 3262 C C . LYS B 1 210 ? 7.706 11.506 2.401 1.00 43.05 282 LYS B C 1
ATOM 3263 O O . LYS B 1 210 ? 6.650 11.278 2.970 1.00 50.44 282 LYS B O 1
ATOM 3269 N N . LEU B 1 211 ? 8.010 11.058 1.175 1.00 42.21 283 LEU B N 1
ATOM 3270 C CA . LEU B 1 211 ? 7.283 9.956 0.525 1.00 42.08 283 LEU B CA 1
ATOM 3271 C C . LEU B 1 211 ? 8.112 8.712 0.642 1.00 47.84 283 LEU B C 1
ATOM 3272 O O . LEU B 1 211 ? 8.987 8.448 -0.186 1.00 60.34 283 LEU B O 1
ATOM 3277 N N . GLN B 1 212 ? 7.865 7.954 1.684 1.00 35.31 284 GLN B N 1
ATOM 3278 C CA A GLN B 1 212 ? 8.631 6.794 1.987 0.60 37.54 284 GLN B CA 1
ATOM 3279 C CA B GLN B 1 212 ? 8.594 6.726 1.802 0.40 30.51 284 GLN B CA 1
ATOM 3280 C C . GLN B 1 212 ? 7.760 5.609 2.343 1.00 27.93 284 GLN B C 1
ATOM 3281 O O . GLN B 1 212 ? 8.289 4.575 2.625 1.00 30.53 284 GLN B O 1
ATOM 3292 N N . THR B 1 213 ? 6.432 5.785 2.357 1.00 21.87 285 THR B N 1
ATOM 3293 C CA . THR B 1 213 ? 5.532 4.677 2.699 1.00 16.25 285 THR B CA 1
ATOM 3294 C C . THR B 1 213 ? 4.498 4.490 1.600 1.00 14.43 285 THR B C 1
ATOM 3295 O O . THR B 1 213 ? 4.338 5.360 0.759 1.00 16.26 285 THR B O 1
ATOM 3299 N N . PRO B 1 214 ? 3.774 3.350 1.616 1.00 15.36 286 PRO B N 1
ATOM 3300 C CA . PRO B 1 214 ? 2.782 3.159 0.568 1.00 14.87 286 PRO B CA 1
ATOM 3301 C C . PRO B 1 214 ? 1.593 4.083 0.627 1.00 14.17 286 PRO B C 1
ATOM 3302 O O . PRO B 1 214 ? 0.788 4.072 -0.313 1.00 16.99 286 PRO B O 1
ATOM 3306 N N . THR B 1 215 ? 1.464 4.867 1.695 1.00 14.08 287 THR B N 1
ATOM 3307 C CA . THR B 1 215 ? 0.322 5.756 1.856 1.00 16.29 287 THR B CA 1
ATOM 3308 C C . THR B 1 215 ? 0.753 7.219 1.942 1.00 16.86 287 THR B C 1
ATOM 3309 O O . THR B 1 215 ? -0.057 8.063 2.242 1.00 18.72 287 THR B O 1
ATOM 3313 N N . SER B 1 216 ? 2.020 7.527 1.663 1.00 16.86 288 SER B N 1
ATOM 3314 C CA A SER B 1 216 ? 2.515 8.871 1.914 0.60 17.85 288 SER B CA 1
ATOM 3315 C CA B SER B 1 216 ? 2.532 8.876 1.871 0.40 17.84 288 SER B CA 1
ATOM 3316 C C . SER B 1 216 ? 1.984 9.902 0.911 1.00 18.32 288 SER B C 1
ATOM 3317 O O . SER B 1 216 ? 1.785 11.051 1.287 1.00 19.64 288 SER B O 1
ATOM 3322 N N . LEU B 1 217 ? 1.739 9.499 -0.334 1.00 15.92 289 LEU B N 1
ATOM 3323 C CA . LEU B 1 217 ? 1.084 10.401 -1.269 1.00 15.16 289 LEU B CA 1
ATOM 3324 C C . LEU B 1 217 ? -0.327 10.730 -0.817 1.00 17.54 289 LEU B C 1
ATOM 3325 O O . LEU B 1 217 ? -0.760 11.885 -0.922 1.00 19.84 289 LEU B O 1
ATOM 3330 N N . THR B 1 218 ? -1.039 9.733 -0.300 1.00 15.64 290 THR B N 1
ATOM 3331 C CA . THR B 1 218 ? -2.383 9.940 0.161 1.00 16.35 290 THR B CA 1
ATOM 3332 C C . THR B 1 218 ? -2.396 10.947 1.325 1.00 16.13 290 THR B C 1
ATOM 3333 O O . THR B 1 218 ? -3.267 11.809 1.397 1.00 20.44 290 THR B O 1
ATOM 3337 N N . GLU B 1 219 ? -1.414 10.867 2.201 1.00 18.36 291 GLU B N 1
ATOM 3338 C CA . GLU B 1 219 ? -1.329 11.776 3.350 1.00 19.35 291 GLU B CA 1
ATOM 3339 C C . GLU B 1 219 ? -1.084 13.175 2.825 1.00 18.08 291 GLU B C 1
ATOM 3340 O O . GLU B 1 219 ? -1.701 14.139 3.281 1.00 21.18 291 GLU B O 1
ATOM 3346 N N . LEU B 1 220 ? -0.225 13.275 1.820 1.00 20.42 292 LEU B N 1
ATOM 3347 C CA . LEU B 1 220 ? 0.063 14.568 1.203 1.00 20.59 292 LEU B CA 1
ATOM 3348 C C . LEU B 1 220 ? -1.178 15.204 0.581 1.00 23.41 292 LEU B C 1
ATOM 3349 O O . LEU B 1 220 ? -1.468 16.394 0.788 1.00 22.66 292 LEU B O 1
ATOM 3354 N N . VAL B 1 221 ? -1.903 14.402 -0.189 1.00 20.50 293 VAL B N 1
ATOM 3355 C CA . VAL B 1 221 ? -3.000 14.911 -1.000 1.00 21.64 293 VAL B CA 1
ATOM 3356 C C . VAL B 1 221 ? -4.218 15.205 -0.174 1.00 21.84 293 VAL B C 1
ATOM 3357 O O . VAL B 1 221 ? -4.904 16.174 -0.426 1.00 27.41 293 VAL B O 1
ATOM 3361 N N . THR B 1 222 ? -4.514 14.315 0.769 1.00 20.25 294 THR B N 1
ATOM 3362 C CA . THR B 1 222 ? -5.758 14.392 1.534 1.00 22.90 294 THR B CA 1
ATOM 3363 C C . THR B 1 222 ? -5.596 14.989 2.915 1.00 25.43 294 THR B C 1
ATOM 3364 O O . THR B 1 222 ? -6.595 15.350 3.537 1.00 30.04 294 THR B O 1
ATOM 3368 N N . GLY B 1 223 ? -4.366 15.031 3.415 1.00 29.79 295 GLY B N 1
ATOM 3369 C CA . GLY B 1 223 ? -4.120 15.368 4.807 1.00 28.94 295 GLY B CA 1
ATOM 3370 C C . GLY B 1 223 ? -4.166 14.255 5.847 1.00 39.14 295 GLY B C 1
ATOM 3371 O O . GLY B 1 223 ? -3.899 14.530 7.035 1.00 47.62 295 GLY B O 1
ATOM 3372 N N . SER B 1 224 ? -4.507 13.016 5.455 1.00 34.21 296 SER B N 1
ATOM 3373 C CA . SER B 1 224 ? -4.547 11.874 6.427 1.00 37.06 296 SER B CA 1
ATOM 3374 C C . SER B 1 224 ? -4.323 10.507 5.777 1.00 37.17 296 SER B C 1
ATOM 3375 O O . SER B 1 224 ? -4.337 10.359 4.543 1.00 34.40 296 SER B O 1
ATOM 3378 N N . THR B 1 225 ? -4.096 9.502 6.618 1.00 39.98 297 THR B N 1
ATOM 3379 C CA . THR B 1 225 ? -3.831 8.146 6.127 1.00 47.30 297 THR B CA 1
ATOM 3380 C C . THR B 1 225 ? -5.164 7.429 5.950 1.00 35.76 297 THR B C 1
ATOM 3381 O O . THR B 1 225 ? -6.091 7.604 6.770 1.00 57.77 297 THR B O 1
ATOM 3385 N N . PRO B 1 226 ? -5.277 6.611 4.897 1.00 37.83 298 PRO B N 1
ATOM 3386 C CA . PRO B 1 226 ? -6.518 5.820 4.782 1.00 40.61 298 PRO B CA 1
ATOM 3387 C C . PRO B 1 226 ? -6.558 4.690 5.825 1.00 46.22 298 PRO B C 1
ATOM 3388 O O . PRO B 1 226 ? -5.563 4.011 6.024 1.00 64.34 298 PRO B O 1
ATOM 3392 N N . THR B 1 227 ? -7.671 4.524 6.521 0.70 51.85 299 THR B N 1
ATOM 3393 C CA . THR B 1 227 ? -7.845 3.340 7.359 0.70 43.27 299 THR B CA 1
ATOM 3394 C C . THR B 1 227 ? -8.449 2.244 6.479 0.70 44.81 299 THR B C 1
ATOM 3395 O O . THR B 1 227 ? -8.688 2.451 5.287 0.70 51.26 299 THR B O 1
ATOM 3399 N N . ALA B 1 228 ? -8.690 1.079 7.065 1.00 55.39 300 ALA B N 1
ATOM 3400 C CA . ALA B 1 228 ? -9.328 -0.034 6.351 1.00 49.56 300 ALA B CA 1
ATOM 3401 C C . ALA B 1 228 ? -10.816 0.222 6.081 1.00 54.21 300 ALA B C 1
ATOM 3402 O O . ALA B 1 228 ? -11.297 0.080 4.945 1.00 58.92 300 ALA B O 1
#

Foldseek 3Di:
DDALLVAPPFACCPDFLQQRQATQLLKHKAQCDDDPVDPLNVAWEKEKEAALQDPVRLVVCVLAVVVVVVCRVVSLHMYMYQYEHVVVDLLRLLLLLSLCVRPPVVLVSQLVNLSSVLNVVCVVPVPNVLPLVNSLVSCVVSPDDNVSSVCSVVSSVVSRNVVSNVSSHVSCVVNPDDDPTWIDTSSHTDDVVQQPHNCSVVCVSVVD/DVLQDALLVPDDCCPDFLQQRQAGSLLKHKACVVQAWEKEWEAFLQDLVRLVLCVLAVVVVVVCRVVSNYMYMYQYECVVVDCLRLLLLLSLCVRPPVVLVSQLVNLSSVLVNVCVVPVPNVLPLVNSLVSCVVSPNDNVSSVCSVVSSVVSRNVVSRVSSHVSCVVNVDDDPTWIDISSHTDDVVQPDHNQSVVCVRPVDGDDD

Sequence (413 aa):
FPAPSEGLATAKKANQGGIPKQQVLSSDASWTYGEGAALDDTVAASAPVLDIYFDYSCSHCAQQFEGLHTQEINNQLLSSDKKKKITLALHPCKLLQQEEWTSVVNAGVVLDEEAPAQSLSSFHNAAFEEIFFSQAIQQTKNQSNTVEGLVAAAAKKVNVPKEVSAKFKKAAVDDSDKYGKWVKKLGDEAFKARELEGTPTVFFKKGEKKVDLNKLQQTPTSSLTELVTGSSSKKFPAPSEGLLAKKANQGGIPKQQVLSDASWTYGEGSAPVLDIYFDYSCSHCAQQFEGLHTQQEINQLLSSDKKITLALHPCKLLLQQEEWTSVVNAGVVLDEAPAQSLSSFHNAAFEEIFSQAIQTKNQSNTVEGLVAAAAKVNNVPKEVSAKFKKAAVDSDKYGKWVKLGDEAFKKARELEGTPTVFFKGEEKVDLNKLQQTPTSSLTELVTGSTPTA

Solvent-accessible surface area: 20258 Å² total

Secondary structure (DSSP, 8-state):
---GGG-S---B---TTS-TT-BTTS-EEESTT--TTSGGGG--EEEEEE-TT-HHHHHHHHHHHHHHHHHHHTT--EEEEEE--TT--HHHHH----HHHHH-GGGHHHHHHHHHHHHHHHHHH------HHHHHHHHHHTT--HHHHTTHHHHHHHTTTHHHHHHHHHHHHHTT--SSSEEEETTEE--GGG--STTHHHHHHHT-/--SS--GGG---B---TTS-TT-BTTS-EEES-----EEEEEE-TT-HHHHHHHHHHHHHHHHHHHTT--EEEEEE--TT--HHHHH----HHHHH-GGGHHHHHHHHHHHHHHHHHH------HHHHHHHHHHTT--HHHHTTHHHHHHHTTTHHHHHHHHHHHHHTT--SSSEEEETTEE--GGG--STTHHHHHHHSS----

Nearest PDB structures (foldseek):
  4z7x-assembly1_A  TM=1.005E+00  e=2.538E-34  Actinomyces oris
  4z7x-assembly2_B  TM=9.804E-01  e=1.297E-29  Actinomyces oris
  5c00-assembly3_C  TM=7.322E-01  e=9.122E-07  Corynebacterium diphtheriae NCTC 13129
  4ihu-assembly2_B  TM=7.366E-01  e=2.991E-06  Mycobacterium tuberculosis H37Rv
  6bo0-assembly1_A  TM=6.901E-01  e=1.695E-06  Corynebacterium matruchotii ATCC 14266

CATH classification: 3.40.30.10

Organism: NCBI:txid544580

Radius of gyration: 25.53 Å; Cα contacts (8 Å, |Δi|>4): 783; chains: 2; bounding box: 62×48×71 Å

B-factor: mean 22.24, std 11.18, range [8.39, 87.74]

InterPro domains:
  IPR012336 Thioredoxin-like fold [PF13462] (55-209)
  IPR036249 Thioredoxin-like superfamily [SSF52833] (53-221)